Protein 6O6E (pdb70)

CATH classification: 3.30.300.30

Solvent-accessible surface area: 23566 Å² total; per-residue (Å²): 164,12,2,13,66,44,0,67,114,1,31,84,79,74,49,207,65,37,0,0,14,19,119,175,68,46,17,28,0,86,37,0,16,111,43,0,146,57,0,12,34,1,0,22,36,38,58,13,27,96,35,64,46,0,0,3,1,7,80,19,25,4,25,2,0,0,0,5,1,0,0,0,36,8,9,0,1,3,0,3,5,11,15,66,5,27,32,25,15,0,46,75,2,10,44,32,0,117,7,65,1,0,0,0,22,30,83,26,60,149,81,8,70,77,17,88,7,46,176,37,126,30,1,0,8,77,55,93,93,18,101,23,30,10,113,90,26,124,47,69,112,40,129,88,69,113,63,81,16,111,52,109,54,38,2,3,0,2,13,14,6,1,62,107,8,65,0,60,1,0,6,6,3,1,20,8,1,14,22,0,1,60,42,0,16,150,101,3,72,10,100,55,40,20,62,0,1,0,40,4,37,13,15,63,19,16,2,5,0,1,1,4,0,0,2,28,23,0,0,1,0,0,2,5,15,38,61,16,40,56,0,16,50,36,0,1,42,16,1,99,132,38,108,0,13,1,0,1,0,27,0,2,9,0,14,26,0,21,95,41,0,66,0,58,90,53,65,3,126,51,9,76,0,0,0,1,6,44,28,70,6,54,6,60,84,0,56,70,0,33,74,35,7,84,106,15,60,0,0,17,2,26,32,18,20,1,0,9,6,0,0,15,43,64,2,42,108,18,89,115,84,54,132,101,52,12,2,9,0,67,49,4,1,63,9,84,20,66,6,35,42,138,122,41,58,72,22,62,82,48,71,89,3,12,0,1,0,88,29,66,0,20,5,66,5,51,36,81,91,122,61,53,142,48,50,25,123,6,11,9,27,0,69,48,66,119,94,18,19,16,21,70,73,18,62,144,69,57,28,14,58,10,41,17,29,50,0,25,42,15,4,0,18,39,7,0,85,55,16,114,40,5,47,44,12,0,0,16,44,38,44,159,33,58,122,5,61,3,20,0,0,0,15,22,115,130,113,48,44,20,19,52,0,8,82,6,0,16,86,80,7,0,74,62,0,6,0,21,51,36,29,65,33,153,68,6,26,117,62,125,110,39,106,34,27,75,148,19,3,29,122,75,0,38,37,109,67,64,60,68,99,96,122,55,128,81,23,14,80,39,1,48,58,29,0,48,72,101,32,50,100,157,1,92,43,122,16,29,0,21,100,44,8,4,1,34,27,47,24,5,74,33,0,28,65,63,2,46,94,61,91,104,20,83,33,79,22,6,30,38,96,13,1,58,15,1,22,20,0,0,136,30,24,68,137,74,178,153

B-factor: mean 64.86, std 19.15, range [35.18, 148.68]

InterPro domains:
  IPR000873 AMP-dependent synthetase/ligase domain [PF00501] (11-368)
  IPR010071 Amino acid adenylation domain [TIGR01733] (29-428)
  IPR020459 AMP-binding [PR00154] (153-164)
  IPR020459 AMP-binding [PR00154] (165-173)
  IPR020845 AMP-binding, conserved site [PS00455] (158-169)
  IPR025110 AMP-binding enzyme, C-terminal domain [PF13193] (412-486)
  IPR042099 ANL, N-terminal domain [G3DSA:3.40.50.12780] (3-396)
  IPR045851 AMP-binding enzyme domain superfamily [G3DSA:3.30.300.30] (398-498)

Secondary structure (DSSP, 8-state):
--HHHHHHHHHHH-TTSEEEE-SS-EEEHHHHHHHHHHHHHHHHHHT--TT-EEEE-SS--HHHHHHHHHHHHTTPEEEE--TTS-HHHHHHHHHHHT-SEEEE-TTTHHHHHHSTTTTSEEEESS-TTSTTBGGGS--TT--PPP----TTSEEEEEEE--TTSSPEEEEEEHHHHHHHHHHHHHHHT--TT-EEEE-S-TTSTHHHIIIIIHHHTT-EEEE--GGGTT-HHHHHHHHHHTT-SEEEE-HHHHHHHHHHS-TTTS--TT--EEEE-SS---HHHHHHHHHHTTTSEEEEEE--GGGSS-EEEEE----TT--SPPP-BEE-TT-EEEEE-TTSPBP-TT--EEEEEESTTS-SEETTS----SSEEEEEEEEE-TTS-EEEEEESSSEEEETTEEEEHHHHHHHHHTSTT-SEEEEEEESSGGG-EEEEEEE-S----HHHHHHHHHTTS-GGGS-SEEEE-SS--B-TTSSB-HHHHHHHHHHHHHHHHH-/-TTHHHHHHHHIIIII-----SS--TTTTTSS-TTTHHHHHHHHHHT----GGGTTHHHHSSHHHHHHHHHH---

Organism: Pseudomonas fluorescens (strain ATCC BAA-477 / NRRL B-23932 / Pf-5) (NCBI:txid220664)

Nearest PDB structures (foldseek):
  6o6e-assembly1_E  TM=1.014E+00  e=1.758E-13  Pseudomonas protegens Pf-5
  2l0q-assembly1_A  TM=7.273E-01  e=7.821E-02  Vibrio harveyi 1DA3
  4ihh-assembly2_K  TM=7.609E-01  e=2.029E-01  Escherichia coli str. 'clone D i14'
  6sm4-assembly1_B  TM=7.531E-01  e=2.455E-01  Photorhabdus luminescens
  7bvf-assembly1_P  TM=7.726E-01  e=4.940E-01  Mycolicibacterium smegmatis MC2 155

Foldseek 3Di:
DFLLVLLVVLCVVWQQFWAEAEPPDTHGSVRLVVLLVLLLLLCQLVVQAAPAEEEEQEWDDSSVLSNLSNCQVRNHAYEYDDNLAAVQLVLLVCVQSVHQEYEYALVCLVRCCPDPCVVRHYAHDPDPVDCRHSVVRDRPVGDRDDDDFDQARFSYWQWAADLQQRTWTLGAGSLLLVLQLVQCCVPLVDAAQAEAEQLDGPSACLNSNQNSNQSNHNYYHYDDTPVCNQPLQVVVVSCQVRLHQEYEEALLSVVCVVPHHCCLVDPSPSHAEHEHEQDFHFVVVVQSVCVSCVRHWYKYFYADPQQHGQAMDTDHHDPPVDGAGDFSFAGTSAKHKFFADPVGDTDDAFDKGFIKIGDRNRGLGTPPDDGDDGIDGRQWIWHAHPVGTIHTDGGDAQFDAASSGTYRQSSLQSQLCVPPFFPGWTWDWDDDYPGIFIEIETETPVRDDLVVQLVSCSNSGRNVSRGPYYHYDNDADDDPVRDGPVVVVVVVVVVVVVVVVVD/DVVLLVVLLCCLPPVQHPDADQQNFCVVVVSDDPPCLVVSQCCCVVPVHQDPVQSDCQQRGGSVSVVVRSVVPDD

Structure (mmCIF, N/CA/C/O backbone):
data_6O6E
#
_entry.id   6O6E
#
_cell.length_a   170.550
_cell.length_b   170.550
_cell.length_c   64.900
_cell.angle_alpha   90.000
_cell.angle_beta   90.000
_cell.angle_gamma   120.000
#
_symmetry.space_group_name_H-M   'P 32 2 1'
#
loop_
_entity.id
_entity.type
_entity.pdbx_description
1 polymer 'L-proline--[L-prolyl-carrier protein] ligase'
2 polymer 'Peptidyl carrier protein PltL'
3 non-polymer 'FORMIC ACID'
4 non-polymer 2-AMINO-2-HYDROXYMETHYL-PROPANE-1,3-DIOL
5 non-polymer 'MALONIC ACID'
6 non-polymer "5'-deoxy-5'-({(2S)-2-({2-[(N-{(2R)-4-[(dioxo-lambda~5~-phosphanyl)oxy]-2-hydroxy-3,3-dimethylbutanoyl}-beta-alanyl)amino]ethyl}sulfanyl)-2-[(2S)-pyrrolidin-2-yl]ethanesulfonyl}amino)adenosine"
7 water water
#
loop_
_atom_site.group_PDB
_atom_site.id
_atom_site.type_symbol
_atom_site.label_atom_id
_atom_site.label_alt_id
_atom_site.label_comp_id
_atom_site.label_asym_id
_atom_site.label_entity_id
_atom_site.label_seq_id
_atom_site.pdbx_PDB_ins_code
_atom_site.Cartn_x
_atom_site.Cartn_y
_atom_site.Cartn_z
_atom_site.occupancy
_atom_site.B_iso_or_equiv
_atom_site.auth_seq_id
_atom_site.auth_comp_id
_atom_site.auth_asym_id
_atom_site.auth_atom_id
_atom_site.pdbx_PDB_model_num
ATOM 1 N N . LYS A 1 2 ? -107.770 19.295 0.147 1.00 75.20 2 LYS B N 1
ATOM 2 C CA . LYS A 1 2 ? -107.266 20.704 0.154 1.00 78.34 2 LYS B CA 1
ATOM 3 C C . LYS A 1 2 ? -105.883 20.769 0.846 1.00 82.47 2 LYS B C 1
ATOM 4 O O . LYS A 1 2 ? -104.884 20.658 0.102 1.00 87.40 2 LYS B O 1
ATOM 10 N N . LEU A 1 3 ? -105.825 20.880 2.193 1.00 70.42 3 LEU B N 1
ATOM 11 C CA . LEU A 1 3 ? -104.614 21.116 3.051 1.00 62.06 3 LEU B CA 1
ATOM 12 C C . LEU A 1 3 ? -103.485 20.073 2.851 1.00 60.76 3 LEU B C 1
ATOM 13 O O . LEU A 1 3 ? -103.736 18.955 2.347 1.00 58.34 3 LEU B O 1
ATOM 18 N N . LEU A 1 4 ? -102.258 20.402 3.267 1.00 57.12 4 LEU B N 1
ATOM 19 C CA . LEU A 1 4 ? -101.064 19.538 3.026 1.00 58.09 4 LEU B CA 1
ATOM 20 C C . LEU A 1 4 ? -101.319 18.110 3.536 1.00 52.56 4 LEU B C 1
ATOM 21 O O . LEU A 1 4 ? -101.183 17.175 2.746 1.00 52.34 4 LEU B O 1
ATOM 26 N N . HIS A 1 5 ? -101.675 17.938 4.810 1.00 48.18 5 HIS B N 1
ATOM 27 C CA . HIS A 1 5 ? -101.863 16.594 5.403 1.00 46.45 5 HIS B CA 1
ATOM 28 C C . HIS A 1 5 ? -102.983 15.822 4.691 1.00 51.53 5 HIS B C 1
ATOM 29 O O . HIS A 1 5 ? -102.882 14.570 4.592 1.00 54.61 5 HIS B O 1
ATOM 36 N N . GLU A 1 6 ? -103.992 16.524 4.178 1.00 52.74 6 GLU B N 1
ATOM 37 C CA . GLU A 1 6 ? -105.120 15.900 3.443 1.00 50.59 6 GLU B CA 1
ATOM 38 C C . GLU A 1 6 ? -104.647 15.315 2.107 1.00 49.13 6 GLU B C 1
ATOM 39 O O . GLU A 1 6 ? -105.346 14.425 1.605 1.00 49.23 6 GLU B O 1
ATOM 45 N N . ARG A 1 7 ? -103.511 15.729 1.541 1.00 47.31 7 ARG B N 1
ATOM 46 C CA . ARG A 1 7 ? -103.120 15.197 0.198 1.00 55.20 7 ARG B CA 1
ATOM 47 C C . ARG A 1 7 ? -102.609 13.755 0.354 1.00 59.21 7 ARG B C 1
ATOM 48 O O . ARG A 1 7 ? -102.889 12.927 -0.526 1.00 55.31 7 ARG B O 1
ATOM 56 N N . MET A 1 8 ? -101.891 13.478 1.447 1.00 58.97 8 MET B N 1
ATOM 57 C CA . MET A 1 8 ? -101.492 12.114 1.857 1.00 63.59 8 MET B CA 1
ATOM 58 C C . MET A 1 8 ? -102.760 11.260 2.029 1.00 59.04 8 MET B C 1
ATOM 59 O O . MET A 1 8 ? -102.807 10.147 1.451 1.00 53.83 8 MET B O 1
ATOM 64 N N . MET A 1 9 ? -103.740 11.764 2.790 1.00 55.73 9 MET B N 1
ATOM 65 C CA . MET A 1 9 ? -104.994 11.035 3.108 1.00 53.09 9 MET B CA 1
ATOM 66 C C . MET A 1 9 ? -105.715 10.712 1.799 1.00 50.74 9 MET B C 1
ATOM 67 O O . MET A 1 9 ? -106.107 9.587 1.617 1.00 55.13 9 MET B O 1
ATOM 72 N N . HIS A 1 10 ? -105.800 11.639 0.863 1.00 49.27 10 HIS B N 1
ATOM 73 C CA . HIS A 1 10 ? -106.382 11.324 -0.459 1.00 50.74 10 HIS B CA 1
ATOM 74 C C . HIS A 1 10 ? -105.583 10.188 -1.103 1.00 51.53 10 HIS B C 1
ATOM 75 O O . HIS A 1 10 ? -106.203 9.282 -1.636 1.00 57.40 10 HIS B O 1
ATOM 82 N N . SER A 1 11 ? -104.256 10.219 -1.045 1.00 56.84 11 SER B N 1
ATOM 83 C CA . SER A 1 11 ? -103.388 9.207 -1.710 1.00 60.82 11 SER B CA 1
ATOM 84 C C . SER A 1 11 ? -103.563 7.821 -1.058 1.00 57.08 11 SER B C 1
ATOM 85 O O . SER A 1 11 ? -103.547 6.778 -1.786 1.00 49.25 11 SER B O 1
ATOM 88 N N . LEU A 1 12 ? -103.689 7.821 0.268 1.00 48.58 12 LEU B N 1
ATOM 89 C CA . LEU A 1 12 ? -103.892 6.626 1.119 1.00 47.20 12 LEU B CA 1
ATOM 90 C C . LEU A 1 12 ? -105.130 5.865 0.628 1.00 49.75 12 LEU B C 1
ATOM 91 O O . LEU A 1 12 ? -105.016 4.678 0.294 1.00 51.65 12 LEU B O 1
ATOM 96 N N . ALA A 1 13 ? -106.263 6.558 0.545 1.00 51.54 13 ALA B N 1
ATOM 97 C CA . ALA A 1 13 ? -107.565 6.019 0.094 1.00 50.14 13 ALA B CA 1
ATOM 98 C C . ALA A 1 13 ? -107.422 5.364 -1.284 1.00 51.34 13 ALA B C 1
ATOM 99 O O . ALA A 1 13 ? -108.031 4.332 -1.479 1.00 78.02 13 ALA B O 1
ATOM 101 N N . ARG A 1 14 ? -106.657 5.927 -2.209 1.00 52.79 14 ARG B N 1
ATOM 102 C CA . ARG A 1 14 ? -106.562 5.390 -3.591 1.00 54.52 14 ARG B CA 1
ATOM 103 C C . ARG A 1 14 ? -105.423 4.352 -3.683 1.00 58.14 14 ARG B C 1
ATOM 104 O O . ARG A 1 14 ? -105.350 3.670 -4.719 1.00 62.89 14 ARG B O 1
ATOM 108 N N . TYR A 1 15 ? -104.473 4.290 -2.742 1.00 56.39 15 TYR B N 1
ATOM 109 C CA . TYR A 1 15 ? -103.216 3.517 -2.972 1.00 53.05 15 TYR B CA 1
ATOM 110 C C . TYR A 1 15 ? -102.595 3.053 -1.664 1.00 52.58 15 TYR B C 1
ATOM 111 O O . TYR A 1 15 ? -101.414 3.253 -1.418 1.00 50.44 15 TYR B O 1
ATOM 120 N N . PRO A 1 16 ? -103.351 2.356 -0.799 1.00 49.72 16 PRO B N 1
ATOM 121 C CA . PRO A 1 16 ? -102.914 2.166 0.583 1.00 51.96 16 PRO B CA 1
ATOM 122 C C . PRO A 1 16 ? -101.743 1.171 0.616 1.00 54.95 16 PRO B C 1
ATOM 123 O O . PRO A 1 16 ? -100.963 1.149 1.593 1.00 50.35 16 PRO B O 1
ATOM 127 N N . ARG A 1 17 ? -101.613 0.402 -0.466 1.00 53.92 17 ARG B N 1
ATOM 128 C CA . ARG A 1 17 ? -100.618 -0.684 -0.581 1.00 59.90 17 ARG B CA 1
ATOM 129 C C . ARG A 1 17 ? -99.365 -0.217 -1.343 1.00 53.46 17 ARG B C 1
ATOM 130 O O . ARG A 1 17 ? -98.330 -0.888 -1.195 1.00 60.18 17 ARG B O 1
ATOM 138 N N . GLN A 1 18 ? -99.397 0.880 -2.103 1.00 51.68 18 GLN B N 1
ATOM 139 C CA . GLN A 1 18 ? -98.158 1.420 -2.743 1.00 52.55 18 GLN B CA 1
ATOM 140 C C . GLN A 1 18 ? -97.134 1.814 -1.659 1.00 43.76 18 GLN B C 1
ATOM 141 O O . GLN A 1 18 ? -97.533 2.179 -0.520 1.00 41.00 18 GLN B O 1
ATOM 147 N N . THR A 1 19 ? -95.847 1.710 -1.964 1.00 42.35 19 THR B N 1
ATOM 148 C CA . THR A 1 19 ? -94.773 2.255 -1.087 1.00 52.23 19 THR B CA 1
ATOM 149 C C . THR A 1 19 ? -94.813 3.791 -1.158 1.00 49.65 19 THR B C 1
ATOM 150 O O . THR A 1 19 ? -94.769 4.387 -2.295 1.00 40.80 19 THR B O 1
ATOM 154 N N . ALA A 1 20 ? -94.934 4.420 0.010 1.00 42.46 20 ALA B N 1
ATOM 155 C CA . ALA A 1 20 ? -95.037 5.892 0.145 1.00 49.50 20 ALA B CA 1
ATOM 156 C C . ALA A 1 20 ? -93.617 6.497 0.287 1.00 54.04 20 ALA B C 1
ATOM 157 O O . ALA A 1 20 ? -93.212 7.372 -0.533 1.00 47.62 20 ALA B O 1
ATOM 159 N N . VAL A 1 21 ? -92.871 6.016 1.279 1.00 46.54 21 VAL B N 1
ATOM 160 C CA . VAL A 1 21 ? -91.601 6.626 1.726 1.00 47.55 21 VAL B CA 1
ATOM 161 C C . VAL A 1 21 ? -90.564 5.521 1.983 1.00 51.03 21 VAL B C 1
ATOM 162 O O . VAL A 1 21 ? -90.869 4.554 2.688 1.00 52.51 21 VAL B O 1
ATOM 166 N N . VAL A 1 22 ? -89.366 5.703 1.429 1.00 49.55 22 VAL B N 1
ATOM 167 C CA . VAL A 1 22 ? -88.193 4.794 1.498 1.00 48.64 22 VAL B CA 1
ATOM 168 C C . VAL A 1 22 ? -87.008 5.568 2.072 1.00 47.15 22 VAL B C 1
ATOM 169 O O . VAL A 1 22 ? -86.757 6.709 1.657 1.00 48.17 22 VAL B O 1
ATOM 173 N N . ASP A 1 23 ? -86.266 4.943 2.968 1.00 49.08 23 ASP B N 1
ATOM 174 C CA . ASP A 1 23 ? -84.944 5.458 3.378 1.00 44.38 23 ASP B CA 1
ATOM 175 C C . ASP A 1 23 ? -83.917 4.334 3.231 1.00 45.26 23 ASP B C 1
ATOM 176 O O . ASP A 1 23 ? -84.255 3.273 2.681 1.00 56.67 23 ASP B O 1
ATOM 181 N N . GLU A 1 24 ? -82.674 4.608 3.605 1.00 55.56 24 GLU B N 1
ATOM 182 C CA . GLU A 1 24 ? -81.537 3.666 3.479 1.00 58.15 24 GLU B CA 1
ATOM 183 C C . GLU A 1 24 ? -81.885 2.358 4.213 1.00 54.36 24 GLU B C 1
ATOM 184 O O . GLU A 1 24 ? -81.490 1.297 3.709 1.00 48.06 24 GLU B O 1
ATOM 190 N N . GLN A 1 25 ? -82.596 2.412 5.348 1.00 46.34 25 GLN B N 1
ATOM 191 C CA . GLN A 1 25 ? -82.873 1.193 6.149 1.00 51.98 25 GLN B CA 1
ATOM 192 C C . GLN A 1 25 ? -84.288 0.633 5.950 1.00 57.04 25 GLN B C 1
ATOM 193 O O . GLN A 1 25 ? -84.463 -0.551 6.189 1.00 56.51 25 GLN B O 1
ATOM 199 N N . ASP A 1 26 ? -85.284 1.448 5.610 1.00 59.65 26 ASP B N 1
ATOM 200 C CA . ASP A 1 26 ? -86.697 1.099 5.906 1.00 54.75 26 ASP B CA 1
ATOM 201 C C . ASP A 1 26 ? -87.586 1.722 4.834 1.00 49.82 26 ASP B C 1
ATOM 202 O O . ASP A 1 26 ? -87.128 2.579 4.105 1.00 57.02 26 ASP B O 1
ATOM 207 N N . ALA A 1 27 ? -88.786 1.197 4.675 1.00 47.53 27 ALA B N 1
ATOM 208 C CA . ALA A 1 27 ? -89.792 1.707 3.726 1.00 47.59 27 ALA B CA 1
ATOM 209 C C . ALA A 1 27 ? -91.184 1.496 4.331 1.00 46.32 27 ALA B C 1
ATOM 210 O O . ALA A 1 27 ? -91.317 0.672 5.220 1.00 47.96 27 ALA B O 1
ATOM 212 N N . LEU A 1 28 ? -92.150 2.319 3.936 1.00 44.76 28 LEU B N 1
ATOM 213 C CA . LEU A 1 28 ? -93.533 2.257 4.440 1.00 42.94 28 LEU B CA 1
ATOM 214 C C . LEU A 1 28 ? -94.466 2.407 3.247 1.00 43.88 28 LEU B C 1
ATOM 215 O O . LEU A 1 28 ? -94.186 3.205 2.347 1.00 43.74 28 LEU B O 1
ATOM 220 N N . SER A 1 29 ? -95.483 1.563 3.226 1.00 44.41 29 SER B N 1
ATOM 221 C CA . SER A 1 29 ? -96.717 1.732 2.424 1.00 44.01 29 SER B CA 1
ATOM 222 C C . SER A 1 29 ? -97.468 2.960 2.947 1.00 45.90 29 SER B C 1
ATOM 223 O O . SER A 1 29 ? -97.303 3.339 4.183 1.00 38.44 29 SER B O 1
ATOM 226 N N . TYR A 1 30 ? -98.358 3.493 2.116 1.00 38.37 30 TYR B N 1
ATOM 227 C CA . TYR A 1 30 ? -99.325 4.518 2.565 1.00 41.05 30 TYR B CA 1
ATOM 228 C C . TYR A 1 30 ? -100.008 4.044 3.858 1.00 42.49 30 TYR B C 1
ATOM 229 O O . TYR A 1 30 ? -100.091 4.879 4.802 1.00 38.76 30 TYR B O 1
ATOM 238 N N . GLU A 1 31 ? -100.420 2.765 3.963 1.00 46.64 31 GLU B N 1
ATOM 239 C CA . GLU A 1 31 ? -101.148 2.270 5.179 1.00 46.85 31 GLU B CA 1
ATOM 240 C C . GLU A 1 31 ? -100.234 2.351 6.408 1.00 43.94 31 GLU B C 1
ATOM 241 O O . GLU A 1 31 ? -100.721 2.630 7.531 1.00 48.10 31 GLU B O 1
ATOM 247 N N . ALA A 1 32 ? -98.982 1.933 6.237 1.00 43.37 32 ALA B N 1
ATOM 248 C CA . ALA A 1 32 ? -98.018 1.781 7.344 1.00 45.47 32 ALA B CA 1
ATOM 249 C C . ALA A 1 32 ? -97.565 3.177 7.768 1.00 47.92 32 ALA B C 1
ATOM 250 O O . ALA A 1 32 ? -97.537 3.470 9.007 1.00 47.37 32 ALA B O 1
ATOM 252 N N . LEU A 1 33 ? -97.320 4.046 6.783 1.00 48.00 33 LEU B N 1
ATOM 253 C CA . LEU A 1 33 ? -97.140 5.509 7.008 1.00 49.49 33 LEU B CA 1
ATOM 254 C C . LEU A 1 33 ? -98.331 6.060 7.814 1.00 46.73 33 LEU B C 1
ATOM 255 O O . LEU A 1 33 ? -98.087 6.712 8.877 1.00 42.51 33 LEU B O 1
ATOM 260 N N . GLU A 1 34 ? -99.570 5.773 7.382 1.00 42.17 34 GLU B N 1
ATOM 261 C CA . GLU A 1 34 ? -100.790 6.277 8.081 1.00 48.59 34 GLU B CA 1
ATOM 262 C C . GLU A 1 34 ? -100.793 5.873 9.565 1.00 46.31 34 GLU B C 1
ATOM 263 O O . GLU A 1 34 ? -101.176 6.713 10.404 1.00 50.21 34 GLU B O 1
ATOM 269 N N . LEU A 1 35 ? -100.411 4.634 9.887 1.00 45.38 35 LEU B N 1
ATOM 270 C CA . LEU A 1 35 ? -100.452 4.137 11.288 1.00 47.51 35 LEU B CA 1
ATOM 271 C C . LEU A 1 35 ? -99.299 4.786 12.067 1.00 42.93 35 LEU B C 1
ATOM 272 O O . LEU A 1 35 ? -99.476 5.166 13.251 1.00 43.69 35 LEU B O 1
ATOM 277 N N . ARG A 1 36 ? -98.149 4.949 11.423 1.00 42.61 36 ARG B N 1
ATOM 278 C CA . ARG A 1 36 ? -96.981 5.605 12.067 1.00 47.61 36 ARG B CA 1
ATOM 279 C C . ARG A 1 36 ? -97.364 7.059 12.390 1.00 49.61 36 ARG B C 1
ATOM 280 O O . ARG A 1 36 ? -97.179 7.512 13.566 1.00 46.12 36 ARG B O 1
ATOM 288 N N . ILE A 1 37 ? -97.939 7.756 11.409 1.00 40.63 37 ILE B N 1
ATOM 289 C CA . ILE A 1 37 ? -98.438 9.142 11.602 1.00 41.81 37 ILE B CA 1
ATOM 290 C C . ILE A 1 37 ? -99.367 9.168 12.812 1.00 42.40 37 ILE B C 1
ATOM 291 O O . ILE A 1 37 ? -99.162 10.034 13.714 1.00 42.83 37 ILE B O 1
ATOM 296 N N . ARG A 1 38 ? -100.361 8.282 12.830 1.00 42.12 38 ARG B N 1
ATOM 297 C CA . ARG A 1 38 ? -101.411 8.314 13.888 1.00 48.85 38 ARG B CA 1
ATOM 298 C C . ARG A 1 38 ? -100.736 8.117 15.247 1.00 48.08 38 ARG B C 1
ATOM 299 O O . ARG A 1 38 ? -101.157 8.763 16.229 1.00 53.09 38 ARG B O 1
ATOM 307 N N . GLU A 1 39 ? -99.676 7.310 15.283 1.00 52.06 39 GLU B N 1
ATOM 308 C CA . GLU A 1 39 ? -98.954 6.989 16.545 1.00 55.35 39 GLU B CA 1
ATOM 309 C C . GLU A 1 39 ? -98.158 8.224 17.006 1.00 52.36 39 GLU B C 1
ATOM 310 O O . GLU A 1 39 ? -98.108 8.516 18.253 1.00 42.17 39 GLU B O 1
ATOM 316 N N . PHE A 1 40 ? -97.570 8.960 16.059 1.00 46.78 40 PHE B N 1
ATOM 317 C CA . PHE A 1 40 ? -96.869 10.226 16.390 1.00 48.17 40 PHE B CA 1
ATOM 318 C C . PHE A 1 40 ? -97.867 11.284 16.860 1.00 46.13 40 PHE B C 1
ATOM 319 O O . PHE A 1 40 ? -97.502 12.035 17.774 1.00 43.66 40 PHE B O 1
ATOM 327 N N . VAL A 1 41 ? -99.082 11.294 16.305 1.00 47.08 41 VAL B N 1
ATOM 328 C CA . VAL A 1 41 ? -100.175 12.223 16.729 1.00 44.71 41 VAL B CA 1
ATOM 329 C C . VAL A 1 41 ? -100.522 11.961 18.203 1.00 49.50 41 VAL B C 1
ATOM 330 O O . VAL A 1 41 ? -100.601 12.927 19.007 1.00 47.83 41 VAL B O 1
ATOM 334 N N . ALA A 1 42 ? -100.729 10.700 18.563 1.00 51.74 42 ALA B N 1
ATOM 335 C CA . ALA A 1 42 ? -101.003 10.308 19.964 1.00 49.57 42 ALA B CA 1
ATOM 336 C C . ALA A 1 42 ? -99.857 10.811 20.837 1.00 53.51 42 ALA B C 1
ATOM 337 O O . ALA A 1 42 ? -100.127 11.201 21.979 1.00 51.01 42 ALA B O 1
ATOM 339 N N . MET A 1 43 ? -98.621 10.786 20.311 1.00 57.09 43 MET B N 1
ATOM 340 C CA . MET A 1 43 ? -97.398 11.062 21.112 1.00 55.23 43 MET B CA 1
ATOM 341 C C . MET A 1 43 ? -97.301 12.570 21.363 1.00 54.75 43 MET B C 1
ATOM 342 O O . MET A 1 43 ? -97.064 12.958 22.522 1.00 48.67 43 MET B O 1
ATOM 347 N N . LEU A 1 44 ? -97.470 13.378 20.309 1.00 55.86 44 LEU B N 1
ATOM 348 C CA . LEU A 1 44 ? -97.510 14.869 20.392 1.00 55.67 44 LEU B CA 1
ATOM 349 C C . LEU A 1 44 ? -98.631 15.278 21.365 1.00 51.18 44 LEU B C 1
ATOM 350 O O . LEU A 1 44 ? -98.334 16.019 22.312 1.00 48.18 44 LEU B O 1
ATOM 355 N N . CYS A 1 45 ? -99.821 14.695 21.257 1.00 49.58 45 CYS B N 1
ATOM 356 C CA . CYS A 1 45 ? -100.945 14.989 22.190 1.00 51.50 45 CYS B CA 1
ATOM 357 C C . CYS A 1 45 ? -100.570 14.590 23.620 1.00 50.93 45 CYS B C 1
ATOM 358 O O . CYS A 1 45 ? -100.820 15.368 24.517 1.00 59.33 45 CYS B O 1
ATOM 361 N N . ALA A 1 46 ? -99.994 13.415 23.830 1.00 55.93 46 ALA B N 1
ATOM 362 C CA . ALA A 1 46 ? -99.613 12.942 25.179 1.00 53.66 46 ALA B CA 1
ATOM 363 C C . ALA A 1 46 ? -98.559 13.904 25.734 1.00 52.27 46 ALA B C 1
ATOM 364 O O . ALA A 1 46 ? -98.551 14.146 26.941 1.00 52.55 46 ALA B O 1
ATOM 366 N N . LEU A 1 47 ? -97.694 14.442 24.880 1.00 55.86 47 LEU B N 1
ATOM 367 C CA . LEU A 1 47 ? -96.601 15.342 25.328 1.00 58.92 47 LEU B CA 1
ATOM 368 C C . LEU A 1 47 ? -97.142 16.750 25.611 1.00 61.47 47 LEU B C 1
ATOM 369 O O . LEU A 1 47 ? -96.404 17.517 26.217 1.00 58.79 47 LEU B O 1
ATOM 374 N N . GLY A 1 48 ? -98.362 17.073 25.168 1.00 60.86 48 GLY B N 1
ATOM 375 C CA . GLY A 1 48 ? -99.012 18.378 25.400 1.00 61.68 48 GLY B CA 1
ATOM 376 C C . GLY A 1 48 ? -98.620 19.416 24.360 1.00 65.26 48 GLY B C 1
ATOM 377 O O . GLY A 1 48 ? -98.762 20.620 24.641 1.00 68.18 48 GLY B O 1
ATOM 378 N N . VAL A 1 49 ? -98.097 18.978 23.214 1.00 66.86 49 VAL B N 1
ATOM 379 C CA . VAL A 1 49 ? -97.711 19.877 22.094 1.00 58.25 49 VAL B CA 1
ATOM 380 C C . VAL A 1 49 ? -98.989 20.212 21.339 1.00 61.44 49 VAL B C 1
ATOM 381 O O . VAL A 1 49 ? -99.634 19.280 20.813 1.00 59.95 49 VAL B O 1
ATOM 385 N N . GLY A 1 50 ? -99.317 21.506 21.309 1.00 65.78 50 GLY B N 1
ATOM 386 C CA . GLY A 1 50 ? -100.583 22.019 20.773 1.00 64.12 50 GLY B CA 1
ATOM 387 C C . GLY A 1 50 ? -100.382 22.785 19.487 1.00 62.81 50 GLY B C 1
ATOM 388 O O . GLY A 1 50 ? -99.224 23.151 19.166 1.00 64.93 50 GLY B O 1
ATOM 389 N N . GLN A 1 51 ? -101.496 23.044 18.804 1.00 57.86 51 GLN B N 1
ATOM 390 C CA . GLN A 1 51 ? -101.581 23.868 17.579 1.00 57.97 51 GLN B CA 1
ATOM 391 C C . GLN A 1 51 ? -100.744 25.141 17.761 1.00 59.37 51 GLN B C 1
ATOM 392 O O . GLN A 1 51 ? -100.861 25.811 18.821 1.00 51.45 51 GLN B O 1
ATOM 398 N N . GLY A 1 52 ? -99.890 25.417 16.777 1.00 55.04 52 GLY B N 1
ATOM 399 C CA . GLY A 1 52 ? -99.069 26.633 16.706 1.00 53.38 52 GLY B CA 1
ATOM 400 C C . GLY A 1 52 ? -97.758 26.522 17.457 1.00 53.47 52 GLY B C 1
ATOM 401 O O . GLY A 1 52 ? -96.858 27.301 17.095 1.00 47.93 52 GLY B O 1
ATOM 402 N N . GLN A 1 53 ? -97.618 25.594 18.422 1.00 47.86 53 GLN B N 1
ATOM 403 C CA . GLN A 1 53 ? -96.318 25.362 19.109 1.00 45.85 53 GLN B CA 1
ATOM 404 C C . GLN A 1 53 ? -95.298 24.776 18.105 1.00 49.19 53 GLN B C 1
ATOM 405 O O . GLN A 1 53 ? -95.726 24.191 17.031 1.00 43.36 53 GLN B O 1
ATOM 411 N N . ARG A 1 54 ? -93.998 25.008 18.376 1.00 46.56 54 ARG B N 1
ATOM 412 C CA . ARG A 1 54 ? -92.891 24.611 17.463 1.00 50.00 54 ARG B CA 1
ATOM 413 C C . ARG A 1 54 ? -92.194 23.353 18.025 1.00 53.24 54 ARG B C 1
ATOM 414 O O . ARG A 1 54 ? -92.054 23.188 19.288 1.00 46.69 54 ARG B O 1
ATOM 422 N N . ILE A 1 55 ? -91.806 22.467 17.109 1.00 50.28 55 ILE B N 1
ATOM 423 C CA . ILE A 1 55 ? -90.986 21.259 17.383 1.00 49.22 55 ILE B CA 1
ATOM 424 C C . ILE A 1 55 ? -89.810 21.269 16.413 1.00 47.56 5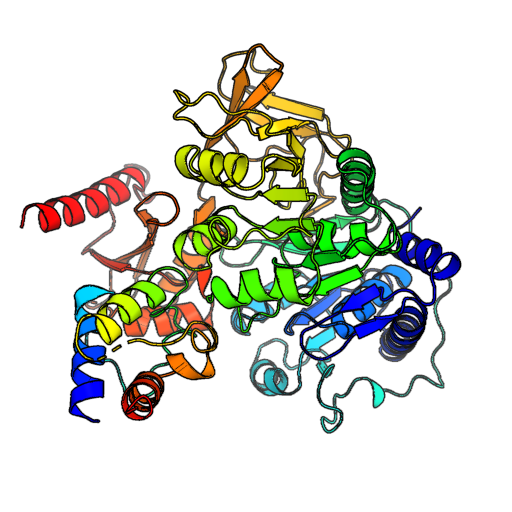5 ILE B C 1
ATOM 425 O O . ILE A 1 55 ? -90.004 21.691 15.244 1.00 42.25 55 ILE B O 1
ATOM 430 N N . LEU A 1 56 ? -88.639 20.844 16.892 1.00 47.29 56 LEU B N 1
ATOM 431 C CA . LEU A 1 56 ? -87.394 20.784 16.088 1.00 48.23 56 LEU B CA 1
ATOM 432 C C . LEU A 1 56 ? -87.117 19.334 15.691 1.00 49.37 56 LEU B C 1
ATOM 433 O O . LEU A 1 56 ? -87.079 18.454 16.584 1.00 47.03 56 LEU B O 1
ATOM 438 N N . LEU A 1 57 ? -86.890 19.123 14.400 1.00 45.80 57 LEU B N 1
ATOM 439 C CA . LEU A 1 57 ? -86.445 17.839 13.819 1.00 47.11 57 LEU B CA 1
ATOM 440 C C . LEU A 1 57 ? -84.933 17.891 13.606 1.00 46.70 57 LEU B C 1
ATOM 441 O O . LEU A 1 57 ? -84.514 18.503 12.634 1.00 48.33 57 LEU B O 1
ATOM 446 N N . TRP A 1 58 ? -84.154 17.204 14.444 1.00 48.18 58 TRP B N 1
ATOM 447 C CA . TRP A 1 58 ? -82.671 17.162 14.337 1.00 48.74 58 TRP B CA 1
ATOM 448 C C . TRP A 1 58 ? -82.187 15.700 14.300 1.00 49.71 58 TRP B C 1
ATOM 449 O O . TRP A 1 58 ? -81.854 15.098 15.379 1.00 42.20 58 TRP B O 1
ATOM 460 N N . ALA A 1 59 ? -82.196 15.129 13.094 1.00 40.67 59 ALA B N 1
ATOM 461 C CA . ALA A 1 59 ? -81.821 13.729 12.815 1.00 45.36 59 ALA B CA 1
ATOM 462 C C . ALA A 1 59 ? -81.689 13.557 11.303 1.00 46.74 59 ALA B C 1
ATOM 463 O O . ALA A 1 59 ? -82.284 14.364 10.559 1.00 42.08 59 ALA B O 1
ATOM 465 N N . HIS A 1 60 ? -80.872 12.604 10.868 1.00 48.74 60 HIS B N 1
ATOM 466 C CA . HIS A 1 60 ? -80.761 12.222 9.437 1.00 48.27 60 HIS B CA 1
ATOM 467 C C . HIS A 1 60 ? -82.156 11.905 8.914 1.00 46.53 60 HIS B C 1
ATOM 468 O O . HIS A 1 60 ? -82.988 11.399 9.708 1.00 45.50 60 HIS B O 1
ATOM 475 N N . LYS A 1 61 ? -82.418 12.283 7.661 1.00 45.38 61 LYS B N 1
ATOM 476 C CA . LYS A 1 61 ? -83.675 11.990 6.937 1.00 45.31 61 LYS B CA 1
ATOM 477 C C . LYS A 1 61 ? -84.055 10.526 7.192 1.00 52.49 61 LYS B C 1
ATOM 478 O O . LYS A 1 61 ? -83.155 9.666 7.117 1.00 53.10 61 LYS B O 1
ATOM 484 N N . SER A 1 62 ? -85.331 10.250 7.478 1.00 47.86 62 SER B N 1
ATOM 485 C CA . SER A 1 62 ? -85.847 8.886 7.760 1.00 50.28 62 SER B CA 1
ATOM 486 C C . SER A 1 62 ? -87.346 8.828 7.470 1.00 47.09 62 SER B C 1
ATOM 487 O O . SER A 1 62 ? -87.980 9.891 7.446 1.00 44.68 62 SER B O 1
ATOM 490 N N . VAL A 1 63 ? -87.910 7.635 7.305 1.00 46.40 63 VAL B N 1
ATOM 491 C CA . VAL A 1 63 ? -89.390 7.491 7.149 1.00 46.82 63 VAL B CA 1
ATOM 492 C C . VAL A 1 63 ? -90.052 8.043 8.429 1.00 44.43 63 VAL B C 1
ATOM 493 O O . VAL A 1 63 ? -91.124 8.624 8.318 1.00 45.99 63 VAL B O 1
ATOM 497 N N . ASP A 1 64 ? -89.450 7.906 9.606 1.00 43.99 64 ASP B N 1
ATOM 498 C CA . ASP A 1 64 ? -90.070 8.437 10.856 1.00 51.71 64 ASP B CA 1
ATOM 499 C C . ASP A 1 64 ? -90.211 9.978 10.771 1.00 51.32 64 ASP B C 1
ATOM 500 O O . ASP A 1 64 ? -91.246 10.522 11.201 1.00 43.37 64 ASP B O 1
ATOM 505 N N . LEU A 1 65 ? -89.207 10.678 10.238 1.00 50.02 65 LEU B N 1
ATOM 506 C CA . LEU A 1 65 ? -89.274 12.150 10.085 1.00 49.43 65 LEU B CA 1
ATOM 507 C C . LEU A 1 65 ? -90.478 12.504 9.202 1.00 48.88 65 LEU B C 1
ATOM 508 O O . LEU A 1 65 ? -91.267 13.353 9.653 1.00 45.97 65 LEU B O 1
ATOM 513 N N . VAL A 1 66 ? -90.610 11.901 8.010 1.00 42.13 66 VAL B N 1
ATOM 514 C CA . VAL A 1 66 ? -91.773 12.160 7.119 1.00 44.06 66 VAL B CA 1
ATOM 515 C C . VAL A 1 66 ? -93.073 11.865 7.898 1.00 51.13 66 VAL B C 1
ATOM 516 O O . VAL A 1 66 ? -94.013 12.640 7.767 1.00 55.17 66 VAL B O 1
ATOM 520 N N . ALA A 1 67 ? -93.149 10.802 8.698 1.00 44.57 67 ALA B N 1
ATOM 521 C CA . ALA A 1 67 ? -94.351 10.536 9.512 1.00 50.12 67 ALA B CA 1
ATOM 522 C C . ALA A 1 67 ? -94.573 11.682 10.515 1.00 45.16 67 ALA B C 1
ATOM 523 O O . ALA A 1 67 ? -95.721 12.097 10.664 1.00 45.99 67 ALA B O 1
ATOM 525 N N . VAL A 1 68 ? -93.547 12.087 11.260 1.00 44.15 68 VAL B N 1
ATOM 526 C CA . VAL A 1 68 ? -93.634 13.169 12.292 1.00 49.38 68 VAL B CA 1
ATOM 527 C C . VAL A 1 68 ? -94.109 14.476 11.624 1.00 47.47 68 VAL B C 1
ATOM 528 O O . VAL A 1 68 ? -94.949 15.181 12.208 1.00 42.50 68 VAL B O 1
ATOM 532 N N . MET A 1 69 ? -93.578 14.808 10.448 1.00 43.34 69 MET B N 1
ATOM 533 C CA . MET A 1 69 ? -93.951 16.052 9.741 1.00 47.44 69 MET B CA 1
ATOM 534 C C . MET A 1 69 ? -95.469 16.027 9.554 1.00 47.27 69 MET B C 1
ATOM 535 O O . MET A 1 69 ? -96.166 16.971 9.971 1.00 56.31 69 MET B O 1
ATOM 540 N N . GLN A 1 70 ? -95.954 14.932 9.004 1.00 45.53 70 GLN B N 1
ATOM 541 C CA . GLN A 1 70 ? -97.370 14.745 8.666 1.00 42.05 70 GLN B CA 1
ATOM 542 C C . GLN A 1 70 ? -98.196 14.690 9.965 1.00 43.92 70 GLN B C 1
ATOM 543 O O . GLN A 1 70 ? -99.308 15.189 9.942 1.00 42.41 70 GLN B O 1
ATOM 549 N N . ALA A 1 71 ? -97.660 14.200 11.085 1.00 42.23 71 ALA B N 1
ATOM 550 C CA . ALA A 1 71 ? -98.392 14.178 12.377 1.00 47.52 71 ALA B CA 1
ATOM 551 C C . ALA A 1 71 ? -98.584 15.615 12.852 1.00 47.05 71 ALA B C 1
ATOM 552 O O . ALA A 1 71 ? -99.710 15.971 13.208 1.00 54.19 71 ALA B O 1
ATOM 554 N N . ALA A 1 72 ? -97.507 16.396 12.854 1.00 51.44 72 ALA B N 1
ATOM 555 C CA . ALA A 1 72 ? -97.508 17.835 13.205 1.00 45.46 72 ALA B CA 1
ATOM 556 C C . ALA A 1 72 ? -98.531 18.593 12.329 1.00 48.37 72 ALA B C 1
ATOM 557 O O . ALA A 1 72 ? -99.388 19.318 12.894 1.00 49.59 72 ALA B O 1
ATOM 559 N N . LEU A 1 73 ? -98.524 18.394 11.010 1.00 41.89 73 LEU B N 1
ATOM 560 C CA . LEU A 1 73 ? -99.475 19.080 10.100 1.00 45.34 73 LEU B CA 1
ATOM 561 C C . LEU A 1 73 ? -100.910 18.902 10.612 1.00 47.67 73 LEU B C 1
ATOM 562 O O . LEU A 1 73 ? -101.642 19.903 10.750 1.00 53.00 73 LEU B O 1
ATOM 567 N N . ARG A 1 74 ? -101.293 17.668 10.910 1.00 53.21 74 ARG B N 1
ATOM 568 C CA . ARG A 1 74 ? -102.671 17.313 11.320 1.00 49.19 74 ARG B CA 1
ATOM 569 C C . ARG A 1 74 ? -103.019 17.996 12.639 1.00 46.77 74 ARG B C 1
ATOM 570 O O . ARG A 1 74 ? -104.185 18.260 12.846 1.00 48.90 74 ARG B O 1
ATOM 578 N N . LEU A 1 75 ? -102.058 18.266 13.508 1.00 44.11 75 LEU B N 1
ATOM 579 C CA . LEU A 1 75 ? -102.369 18.944 14.791 1.00 48.14 75 LEU B CA 1
ATOM 580 C C . LEU A 1 75 ? -102.074 20.440 14.668 1.00 50.45 75 LEU B C 1
ATOM 581 O O . LEU A 1 75 ? -102.012 21.120 15.719 1.00 48.69 75 LEU B O 1
ATOM 586 N N . GLY A 1 76 ? -101.839 20.919 13.441 1.00 48.24 76 GLY B N 1
ATOM 587 C CA . GLY A 1 76 ? -101.260 22.252 13.194 1.00 48.04 76 GLY B CA 1
ATOM 588 C C . GLY A 1 76 ? -100.147 22.579 14.179 1.00 50.35 76 GLY B C 1
ATOM 589 O O . GLY A 1 76 ? -100.085 23.748 14.624 1.00 48.20 76 GLY B O 1
ATOM 590 N N . VAL A 1 77 ? -99.305 21.593 14.523 1.00 48.84 77 VAL B N 1
ATOM 591 C CA . VAL A 1 77 ? -98.032 21.822 15.266 1.00 46.97 77 VAL B CA 1
ATOM 592 C C . VAL A 1 77 ? -96.992 22.221 14.224 1.00 47.20 77 VAL B C 1
ATOM 593 O O . VAL A 1 77 ? -97.068 21.730 13.079 1.00 44.27 77 VAL B O 1
ATOM 597 N N . VAL A 1 78 ? -96.167 23.217 14.543 1.00 49.68 78 VAL B N 1
ATOM 598 C CA . VAL A 1 78 ? -95.260 23.819 13.531 1.00 50.77 78 VAL B CA 1
ATOM 599 C C . VAL A 1 78 ? -93.936 23.062 13.652 1.00 50.23 78 VAL B C 1
ATOM 600 O O . VAL A 1 78 ? -93.342 23.099 14.752 1.00 48.59 78 VAL B O 1
ATOM 604 N N . TYR A 1 79 ? -93.533 22.364 12.583 1.00 47.15 79 TYR B N 1
ATOM 605 C CA . TYR A 1 79 ? -92.295 21.548 12.546 1.00 47.45 79 TYR B CA 1
ATOM 606 C C . TYR A 1 79 ? -91.189 22.386 11.901 1.00 51.51 79 TYR B C 1
ATOM 607 O O . TYR A 1 79 ? -91.421 23.066 10.852 1.00 48.95 79 TYR B O 1
ATOM 616 N N . VAL A 1 80 ? -90.004 22.288 12.505 1.00 47.72 80 VAL B N 1
ATOM 617 C CA . VAL A 1 80 ? -88.775 23.038 12.138 1.00 47.20 80 VAL B CA 1
ATOM 618 C C . VAL A 1 80 ? -87.657 22.041 11.823 1.00 42.88 80 VAL B C 1
ATOM 619 O O . VAL A 1 80 ? -86.921 21.614 12.711 1.00 40.76 80 VAL B O 1
ATOM 623 N N . PRO A 1 81 ? -87.456 21.669 10.538 1.00 39.03 81 PRO B N 1
ATOM 624 C CA . PRO A 1 81 ? -86.296 20.875 10.143 1.00 44.97 81 PRO B CA 1
ATOM 625 C C . PRO A 1 81 ? -84.992 21.666 10.334 1.00 46.81 81 PRO B C 1
ATOM 626 O O . PRO A 1 81 ? -84.818 22.706 9.702 1.00 68.24 81 PRO B O 1
ATOM 630 N N . VAL A 1 82 ? -84.127 21.136 11.205 1.00 46.66 82 VAL B N 1
ATOM 631 C CA . VAL A 1 82 ? -82.750 21.602 11.527 1.00 46.52 82 VAL B CA 1
ATOM 632 C C . VAL A 1 82 ? -81.698 20.676 10.902 1.00 47.43 82 VAL B C 1
ATOM 633 O O . VAL A 1 82 ? -81.659 19.487 11.249 1.00 55.78 82 VAL B O 1
ATOM 637 N N . ASP A 1 83 ? -80.842 21.236 10.051 1.00 55.41 83 ASP B N 1
ATOM 638 C CA . ASP A 1 83 ? -79.673 20.563 9.427 1.00 57.03 83 ASP B CA 1
ATOM 639 C C . ASP A 1 83 ? -79.033 19.601 10.428 1.00 60.38 83 ASP B C 1
ATOM 640 O O . ASP A 1 83 ? -78.517 19.991 11.482 1.00 53.53 83 ASP B O 1
ATOM 645 N N . PRO A 1 84 ? -79.070 18.288 10.130 1.00 57.21 84 PRO B N 1
ATOM 646 C CA . PRO A 1 84 ? -78.501 17.297 11.035 1.00 58.39 84 PRO B CA 1
ATOM 647 C C . PRO A 1 84 ? -76.963 17.324 10.988 1.00 56.31 84 PRO B C 1
ATOM 648 O O . PRO A 1 84 ? -76.372 16.996 11.988 1.00 55.20 84 PRO B O 1
ATOM 652 N N . LEU A 1 85 ? -76.366 17.794 9.886 1.00 58.84 85 LEU B N 1
ATOM 653 C CA . LEU A 1 85 ? -74.897 18.035 9.767 1.00 62.05 85 LEU B CA 1
ATOM 654 C C . LEU A 1 85 ? -74.525 19.394 10.383 1.00 59.89 85 LEU B C 1
ATOM 655 O O . LEU A 1 85 ? -73.543 19.970 9.954 1.00 77.78 85 LEU B O 1
ATOM 660 N N . SER A 1 86 ? -75.270 19.929 11.337 1.00 52.70 86 SER B N 1
ATOM 661 C CA . SER A 1 86 ? -74.955 21.262 11.892 1.00 56.24 86 SER B CA 1
ATOM 662 C C . SER A 1 86 ? -74.956 21.182 13.414 1.00 53.68 86 SER B C 1
ATOM 663 O O . SER A 1 86 ? -75.672 20.386 14.010 1.00 53.13 86 SER B O 1
ATOM 666 N N . PRO A 1 87 ? -74.065 21.939 14.078 1.00 52.34 87 PRO B N 1
ATOM 667 C CA . PRO A 1 87 ? -73.729 21.660 15.469 1.00 48.71 87 PRO B CA 1
ATOM 668 C C . PRO A 1 87 ? -74.797 22.155 16.438 1.00 44.34 87 PRO B C 1
ATOM 669 O O . PRO A 1 87 ? -75.633 22.915 16.053 1.00 44.09 87 PRO B O 1
ATOM 673 N N . VAL A 1 88 ? -74.712 21.701 17.682 1.00 47.83 88 VAL B N 1
ATOM 674 C CA . VAL A 1 88 ? -75.736 21.974 18.723 1.00 50.80 88 VAL B CA 1
ATOM 675 C C . VAL A 1 88 ? -75.782 23.485 18.974 1.00 52.12 88 VAL B C 1
ATOM 676 O O . VAL A 1 88 ? -76.858 23.990 19.345 1.00 65.36 88 VAL B O 1
ATOM 680 N N . SER A 1 89 ? -74.668 24.198 18.814 1.00 60.49 89 SER B N 1
ATOM 681 C CA . SER A 1 89 ? -74.617 25.655 19.126 1.00 58.86 89 SER B CA 1
ATOM 682 C C . SER A 1 89 ? -75.539 26.395 18.151 1.00 53.11 89 SER B C 1
ATOM 683 O O . SER A 1 89 ? -76.218 27.324 18.595 1.00 57.90 89 SER B O 1
ATOM 686 N N . ARG A 1 90 ? -75.619 25.956 16.891 1.00 50.34 90 ARG B N 1
ATOM 687 C CA . ARG A 1 90 ? -76.564 26.559 15.910 1.00 48.18 90 ARG B CA 1
ATOM 688 C C . ARG A 1 90 ? -78.009 26.119 16.164 1.00 50.64 90 ARG B C 1
ATOM 689 O O . ARG A 1 90 ? -78.905 26.912 15.869 1.00 55.04 90 ARG B O 1
ATOM 697 N N . LEU A 1 91 ? -78.236 24.902 16.660 1.00 49.16 91 LEU B N 1
ATOM 698 C CA . LEU A 1 91 ? -79.588 24.459 17.056 1.00 50.64 91 LEU B CA 1
ATOM 699 C C . LEU A 1 91 ? -80.034 25.347 18.212 1.00 47.12 91 LEU B C 1
ATOM 700 O O . LEU A 1 91 ? -81.246 25.628 18.284 1.00 45.64 91 LEU B O 1
ATOM 705 N N . GLU A 1 92 ? -79.120 25.715 19.113 1.00 46.50 92 GLU B N 1
ATOM 706 C CA . GLU A 1 92 ? -79.485 26.576 20.277 1.00 55.80 92 GLU B CA 1
ATOM 707 C C . GLU A 1 92 ? -80.025 27.919 19.757 1.00 53.25 92 GLU B C 1
ATOM 708 O O . GLU A 1 92 ? -80.996 28.423 20.303 1.00 49.66 92 GLU B O 1
ATOM 714 N N . LYS A 1 93 ? -79.412 28.484 18.719 1.00 54.14 93 LYS B N 1
ATOM 715 C CA . LYS A 1 93 ? -79.883 29.760 18.135 1.00 53.86 93 LYS B CA 1
ATOM 716 C C . LYS A 1 93 ? -81.264 29.517 17.531 1.00 54.19 93 LYS B C 1
ATOM 717 O O . LYS A 1 93 ? -82.210 30.204 17.950 1.00 62.05 93 LYS B O 1
ATOM 723 N N . ILE A 1 94 ? -81.415 28.506 16.679 1.00 51.75 94 ILE B N 1
ATOM 724 C CA . ILE A 1 94 ? -82.742 28.187 16.082 1.00 45.14 94 ILE B CA 1
ATOM 725 C C . ILE A 1 94 ? -83.732 27.827 17.197 1.00 44.99 94 ILE B C 1
ATOM 726 O O . ILE A 1 94 ? -84.889 28.277 17.149 1.00 42.47 94 ILE B O 1
ATOM 731 N N . ALA A 1 95 ? -83.298 27.111 18.225 1.00 47.73 95 ALA B N 1
ATOM 732 C CA . ALA A 1 95 ? -84.193 26.797 19.360 1.00 51.09 95 ALA B CA 1
ATOM 733 C C . ALA A 1 95 ? -84.631 28.112 20.019 1.00 55.29 95 ALA B C 1
ATOM 734 O O . ALA A 1 95 ? -85.831 28.234 20.292 1.00 52.31 95 ALA B O 1
ATOM 736 N N . GLY A 1 96 ? -83.694 29.052 20.253 1.00 57.24 96 GLY B N 1
ATOM 737 C CA . GLY A 1 96 ? -83.982 30.384 20.841 1.00 52.47 96 GLY B CA 1
ATOM 738 C C . GLY A 1 96 ? -84.997 31.160 20.000 1.00 51.71 96 GLY B C 1
ATOM 739 O O . GLY A 1 96 ? -86.009 31.635 20.536 1.00 52.53 96 GLY B O 1
ATOM 740 N N . ASP A 1 97 ? -84.777 31.222 18.692 1.00 47.96 97 ASP B N 1
ATOM 741 C CA . ASP A 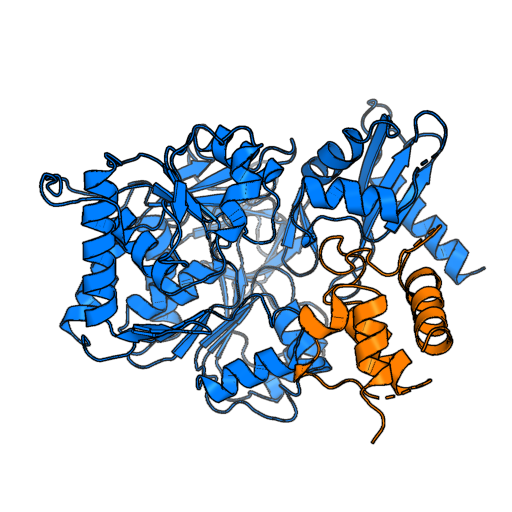1 97 ? -85.585 32.048 17.771 1.00 50.67 97 ASP B CA 1
ATOM 742 C C . ASP A 1 97 ? -86.998 31.464 17.651 1.00 52.54 97 ASP B C 1
ATOM 743 O O . ASP A 1 97 ? -87.954 32.267 17.658 1.00 52.69 97 ASP B O 1
ATOM 748 N N . SER A 1 98 ? -87.129 30.146 17.454 1.00 54.42 98 SER B N 1
ATOM 749 C CA . SER A 1 98 ? -88.434 29.456 17.221 1.00 48.35 98 SER B CA 1
ATOM 750 C C . SER A 1 98 ? -89.169 29.310 18.555 1.00 44.22 98 SER B C 1
ATOM 751 O O . SER A 1 98 ? -90.408 29.149 18.557 1.00 43.03 98 SER B O 1
ATOM 754 N N . GLN A 1 99 ? -88.416 29.342 19.650 1.00 47.11 99 GLN B N 1
ATOM 755 C CA . GLN A 1 99 ? -88.944 29.081 21.016 1.00 55.47 99 GLN B CA 1
ATOM 756 C C . GLN A 1 99 ? -89.700 27.735 21.013 1.00 55.14 99 GLN B C 1
ATOM 757 O O . GLN A 1 99 ? -90.797 27.645 21.596 1.00 57.90 99 GLN B O 1
ATOM 763 N N . ALA A 1 100 ? -89.117 26.715 20.365 1.00 54.96 100 ALA B N 1
ATOM 764 C CA . ALA A 1 100 ? -89.663 25.341 20.248 1.00 53.39 100 ALA B CA 1
ATOM 765 C C . ALA A 1 100 ? -89.609 24.619 21.599 1.00 49.39 100 ALA B C 1
ATOM 766 O O . ALA A 1 100 ? -88.686 24.876 22.410 1.00 54.11 100 ALA B O 1
ATOM 768 N N . VAL A 1 101 ? -90.583 23.738 21.808 1.00 48.32 101 VAL B N 1
ATOM 769 C CA . VAL A 1 101 ? -90.851 23.064 23.112 1.00 54.20 101 VAL B CA 1
ATOM 770 C C . VAL A 1 101 ? -90.512 21.571 23.031 1.00 52.17 101 VAL B C 1
ATOM 771 O O . VAL A 1 101 ? -90.580 20.924 24.066 1.00 52.87 101 VAL B O 1
ATOM 775 N N . LEU A 1 102 ? -90.106 21.084 21.863 1.00 48.49 102 LEU B N 1
ATOM 776 C CA . LEU A 1 102 ? -89.719 19.683 21.652 1.00 49.51 102 LEU B CA 1
ATOM 777 C C . LEU A 1 102 ? -88.593 19.592 20.623 1.00 49.28 102 LEU B C 1
ATOM 778 O O . LEU A 1 102 ? -88.697 20.278 19.553 1.00 43.16 102 LEU B O 1
ATOM 783 N N . VAL A 1 103 ? -87.626 18.706 20.904 1.00 51.03 103 VAL B N 1
ATOM 784 C CA . VAL A 1 103 ? -86.590 18.220 19.937 1.00 54.91 103 VAL B CA 1
ATOM 785 C C . VAL A 1 103 ? -86.823 16.741 19.637 1.00 52.23 103 VAL B C 1
ATOM 786 O O . VAL A 1 103 ? -86.861 15.923 20.588 1.00 48.42 103 VAL B O 1
ATOM 790 N N . LEU A 1 104 ? -86.895 16.402 18.360 1.00 51.47 104 LEU B N 1
ATOM 791 C CA . LEU A 1 104 ? -86.897 14.992 17.913 1.00 54.12 104 LEU B CA 1
ATOM 792 C C . LEU A 1 104 ? -85.542 14.707 17.269 1.00 51.74 104 LEU B C 1
ATOM 793 O O . LEU A 1 104 ? -85.232 15.285 16.228 1.00 52.09 104 LEU B O 1
ATOM 798 N N . CYS A 1 105 ? -84.733 13.892 17.936 1.00 54.95 105 CYS B N 1
ATOM 799 C CA . CYS A 1 105 ? -83.343 13.568 17.532 1.00 55.03 105 CYS B CA 1
ATOM 800 C C . CYS A 1 105 ? -83.128 12.049 17.608 1.00 54.16 105 CYS B C 1
ATOM 801 O O . CYS A 1 105 ? -84.096 11.316 17.823 1.00 56.47 105 CYS B O 1
ATOM 804 N N . THR A 1 106 ? -81.893 11.606 17.391 1.00 56.48 106 THR B N 1
ATOM 805 C CA . THR A 1 106 ? -81.429 10.215 17.581 1.00 52.16 106 THR B CA 1
ATOM 806 C C . THR A 1 106 ? -80.840 10.104 18.985 1.00 52.60 106 THR B C 1
ATOM 807 O O . THR A 1 106 ? -80.626 11.158 19.593 1.00 58.61 106 THR B O 1
ATOM 811 N N . ALA A 1 107 ? -80.592 8.892 19.487 1.00 54.67 107 ALA B N 1
ATOM 812 C CA . ALA A 1 107 ? -80.012 8.689 20.842 1.00 56.63 107 ALA B CA 1
ATOM 813 C C . ALA A 1 107 ? -78.573 9.224 20.882 1.00 54.63 107 ALA B C 1
ATOM 814 O O . ALA A 1 107 ? -78.144 9.622 21.975 1.00 58.00 107 ALA B O 1
ATOM 816 N N . ALA A 1 108 ? -77.868 9.240 19.741 1.00 50.50 108 ALA B N 1
ATOM 817 C CA . ALA A 1 108 ? -76.476 9.741 19.623 1.00 57.32 108 ALA B CA 1
ATOM 818 C C . ALA A 1 108 ? -76.448 11.250 19.920 1.00 62.76 108 ALA B C 1
ATOM 819 O O . ALA A 1 108 ? -75.492 11.730 20.580 1.00 70.12 108 ALA B O 1
ATOM 821 N N . ARG A 1 109 ? -77.463 11.984 19.458 1.00 56.01 109 ARG B N 1
ATOM 822 C CA . ARG A 1 109 ? -77.537 13.454 19.645 1.00 54.72 109 ARG B CA 1
ATOM 823 C C . ARG A 1 109 ? -77.899 13.823 21.095 1.00 52.81 109 ARG B C 1
ATOM 824 O O . ARG A 1 109 ? -77.662 14.965 21.433 1.00 51.65 109 ARG B O 1
ATOM 832 N N . LEU A 1 110 ? -78.380 12.911 21.945 1.00 50.52 110 LEU B N 1
ATOM 833 C CA . LEU A 1 110 ? -78.791 13.287 23.325 1.00 52.56 110 LEU B CA 1
ATOM 834 C C . LEU A 1 110 ? -77.629 13.923 24.061 1.00 53.15 110 LEU B C 1
ATOM 835 O O . LEU A 1 110 ? -77.911 14.803 24.900 1.00 60.37 110 LEU B O 1
ATOM 840 N N . GLU A 1 111 ? -76.396 13.474 23.803 1.00 68.78 111 GLU B N 1
ATOM 841 C CA . GLU A 1 111 ? -75.217 13.901 24.608 1.00 76.20 111 GLU B CA 1
ATOM 842 C C . GLU A 1 111 ? -74.942 15.386 24.326 1.00 73.46 111 GLU B C 1
ATOM 843 O O . GLU A 1 111 ? -74.858 16.157 25.307 1.00 65.07 111 GLU B O 1
ATOM 849 N N . GLU A 1 112 ? -74.870 15.774 23.046 1.00 68.74 112 GLU B N 1
ATOM 850 C CA . GLU A 1 112 ? -74.794 17.195 22.614 1.00 61.82 112 GLU B CA 1
ATOM 851 C C . GLU A 1 112 ? -75.868 18.010 23.351 1.00 60.05 112 GLU B C 1
ATOM 852 O O . GLU A 1 112 ? -75.492 18.943 24.070 1.00 78.07 112 GLU B O 1
ATOM 858 N N . LEU A 1 113 ? -77.147 17.647 23.249 1.00 56.83 113 LEU B N 1
ATOM 859 C CA . LEU A 1 113 ? -78.257 18.410 23.886 1.00 59.81 113 LEU B CA 1
ATOM 860 C C . LEU A 1 113 ? -78.028 18.545 25.399 1.00 63.85 113 LEU B C 1
ATOM 861 O O . LEU A 1 113 ? -78.444 19.565 25.971 1.00 67.93 113 LEU B O 1
ATOM 866 N N . ALA A 1 114 ? -77.413 17.552 26.031 1.00 70.21 114 ALA B N 1
ATOM 867 C CA . ALA A 1 114 ? -77.278 17.457 27.502 1.00 73.52 114 ALA B CA 1
ATOM 868 C C . ALA A 1 114 ? -76.496 18.664 28.037 1.00 73.37 114 ALA B C 1
ATOM 869 O O . ALA A 1 114 ? -76.928 19.244 29.042 1.00 70.95 114 ALA B O 1
ATOM 871 N N . GLY A 1 115 ? -75.385 19.024 27.394 1.00 67.01 115 GLY B N 1
ATOM 872 C CA . GLY A 1 115 ? -74.554 20.178 27.798 1.00 80.37 115 GLY B CA 1
ATOM 873 C C . GLY A 1 115 ? -75.097 21.517 27.308 1.00 84.82 115 GLY B C 1
ATOM 874 O O . GLY A 1 115 ? -74.721 22.555 27.884 1.00 97.34 115 GLY B O 1
ATOM 875 N N . SER A 1 116 ? -75.973 21.505 26.301 1.00 80.30 116 SER B N 1
ATOM 876 C CA . SER A 1 116 ? -76.415 22.696 25.534 1.00 64.97 116 SER B CA 1
ATOM 877 C C . SER A 1 116 ? -77.384 23.564 26.350 1.00 67.72 116 SER B C 1
ATOM 878 O O . SER A 1 116 ? -77.821 23.155 27.449 1.00 58.83 116 SER B O 1
ATOM 881 N N . ALA A 1 117 ? -77.732 24.718 25.777 1.00 72.16 117 ALA B N 1
ATOM 882 C CA . ALA A 1 117 ? -78.744 25.681 26.264 1.00 75.18 117 ALA B CA 1
ATOM 883 C C . ALA A 1 117 ? -80.160 25.109 26.147 1.00 72.41 117 ALA B C 1
ATOM 884 O O . ALA A 1 117 ? -81.057 25.702 26.753 1.00 69.02 117 ALA B O 1
ATOM 886 N N . LEU A 1 118 ? -80.395 24.057 25.354 1.00 72.78 118 LEU B N 1
ATOM 887 C CA . LEU A 1 118 ? -81.769 23.502 25.252 1.00 69.21 118 LEU B CA 1
ATOM 888 C C . LEU A 1 118 ? -81.815 22.125 25.915 1.00 64.46 118 LEU B C 1
ATOM 889 O O . LEU A 1 118 ? -82.812 21.423 25.742 1.00 68.17 118 LEU B O 1
ATOM 894 N N . ALA A 1 119 ? -80.855 21.854 26.799 1.00 66.64 119 ALA B N 1
ATOM 895 C CA . ALA A 1 119 ? -80.890 20.742 27.782 1.00 68.65 119 ALA B CA 1
ATOM 896 C C . ALA A 1 119 ? -82.275 20.606 28.443 1.00 64.51 119 ALA B C 1
ATOM 897 O O . ALA A 1 119 ? -82.726 19.461 28.628 1.00 81.54 119 ALA B O 1
ATOM 899 N N . GLN A 1 120 ? -82.926 21.711 28.802 1.00 65.18 120 GLN B N 1
ATOM 900 C CA . GLN A 1 120 ? -84.195 21.691 29.572 1.00 64.43 120 GLN B CA 1
ATOM 901 C C . GLN A 1 120 ? -85.395 21.549 28.624 1.00 64.54 120 GLN B C 1
ATOM 902 O O . GLN A 1 120 ? -86.503 21.322 29.144 1.00 64.11 120 GLN B O 1
ATOM 908 N N . VAL A 1 121 ? -85.195 21.601 27.300 1.00 57.95 121 VAL B N 1
ATOM 909 C CA . VAL A 1 121 ? -86.270 21.282 26.305 1.00 61.75 121 VAL B CA 1
ATOM 910 C C . VAL A 1 121 ? -86.464 19.761 26.228 1.00 56.51 121 VAL B C 1
ATOM 911 O O . VAL A 1 121 ? -85.469 19.022 26.179 1.00 58.58 121 VAL B O 1
ATOM 915 N N . ARG A 1 122 ? -87.708 19.315 26.157 1.00 51.60 122 ARG B N 1
ATOM 916 C CA . ARG A 1 122 ? -88.042 17.883 26.013 1.00 55.79 122 ARG B CA 1
ATOM 917 C C . ARG A 1 122 ? -87.403 17.354 24.717 1.00 59.81 122 ARG B C 1
ATOM 918 O O . ARG A 1 122 ? -87.555 18.011 23.641 1.00 53.92 122 ARG B O 1
ATOM 926 N N . SER A 1 123 ? -86.703 16.216 24.803 1.00 55.34 123 SER B N 1
ATOM 927 C CA . SER A 1 123 ? -86.309 15.424 23.614 1.00 54.67 123 SER B CA 1
ATOM 928 C C . SER A 1 123 ? -86.973 14.045 23.643 1.00 55.43 123 SER B C 1
ATOM 929 O O . SER A 1 123 ? -87.380 13.538 24.722 1.00 59.12 123 SER B O 1
ATOM 932 N N . VAL A 1 124 ? -87.168 13.509 22.453 1.00 49.49 124 VAL B N 1
ATOM 933 C CA . VAL A 1 124 ? -87.612 12.117 22.248 1.00 52.74 124 VAL B CA 1
ATOM 934 C C . VAL A 1 124 ? -86.743 11.539 21.126 1.00 55.29 124 VAL B C 1
ATOM 935 O O . VAL A 1 124 ? -86.464 12.266 20.121 1.00 42.72 124 VAL B O 1
ATOM 939 N N . VAL A 1 125 ? -86.300 10.294 21.336 1.00 51.20 125 VAL B N 1
ATOM 940 C CA . VAL A 1 125 ? -85.436 9.547 20.391 1.00 50.30 125 VAL B CA 1
ATOM 941 C C . VAL A 1 125 ? -86.364 8.841 19.397 1.00 50.19 125 VAL B C 1
ATOM 942 O O . VAL A 1 125 ? -87.372 8.254 19.831 1.00 51.06 125 VAL B O 1
ATOM 946 N N . LEU A 1 126 ? -86.040 8.965 18.119 1.00 45.26 126 LEU B N 1
ATOM 947 C CA . LEU A 1 126 ? -86.721 8.314 16.983 1.00 52.86 126 LEU B CA 1
ATOM 948 C C . LEU A 1 126 ? -86.116 6.939 16.652 1.00 55.10 126 LEU B C 1
ATOM 949 O O . LEU A 1 126 ? -86.850 6.167 16.009 1.00 63.94 126 LEU B O 1
ATOM 954 N N . ASP A 1 127 ? -84.820 6.679 16.911 1.00 52.74 127 ASP B N 1
ATOM 955 C CA . ASP A 1 127 ? -84.085 5.527 16.291 1.00 50.30 127 ASP B CA 1
ATOM 956 C C . ASP A 1 127 ? -83.962 4.341 17.276 1.00 54.13 127 ASP B C 1
ATOM 957 O O . ASP A 1 127 ? -84.516 3.268 16.984 1.00 61.76 127 ASP B O 1
ATOM 962 N N . ASP A 1 128 ? -83.386 4.546 18.456 1.00 49.32 128 ASP B N 1
ATOM 963 C CA . ASP A 1 128 ? -82.881 3.463 19.331 1.00 48.96 128 ASP B CA 1
ATOM 964 C C . ASP A 1 128 ? -83.911 3.107 20.395 1.00 45.70 128 ASP B C 1
ATOM 965 O O . ASP A 1 128 ? -84.013 3.793 21.415 1.00 42.15 128 ASP B O 1
ATOM 970 N N . PRO A 1 129 ? -84.586 1.943 20.254 1.00 41.73 129 PRO B N 1
ATOM 971 C CA . PRO A 1 129 ? -85.591 1.513 21.229 1.00 42.11 129 PRO B CA 1
ATOM 972 C C . PRO A 1 129 ? -85.062 1.357 22.661 1.00 43.30 129 PRO B C 1
ATOM 973 O O . PRO A 1 129 ? -85.859 1.300 23.585 1.00 49.18 129 PRO B O 1
ATOM 977 N N . ALA A 1 130 ? -83.744 1.301 22.817 1.00 47.29 130 ALA B N 1
ATOM 978 C CA . ALA A 1 130 ? -83.083 1.021 24.111 1.00 51.31 130 ALA B CA 1
ATOM 979 C C . ALA A 1 130 ? -83.086 2.300 24.955 1.00 55.60 130 ALA B C 1
ATOM 980 O O . ALA A 1 130 ? -83.180 2.202 26.214 1.00 50.41 130 ALA B O 1
ATOM 982 N N . SER A 1 131 ? -83.068 3.448 24.263 1.00 54.29 131 SER B N 1
ATOM 983 C CA . SER A 1 131 ? -82.959 4.814 24.839 1.00 54.18 131 SER B CA 1
ATOM 984 C C . SER A 1 131 ? -84.185 5.122 25.696 1.00 50.77 131 SER B C 1
ATOM 985 O O . SER A 1 131 ? -85.306 4.966 25.183 1.00 52.78 131 SER B O 1
ATOM 988 N N . ALA A 1 132 ? -83.999 5.545 26.949 1.00 47.44 132 ALA B N 1
ATOM 989 C CA . ALA A 1 132 ? -85.113 5.960 27.847 1.00 52.64 132 ALA B CA 1
ATOM 990 C C . ALA A 1 132 ? -86.011 7.002 27.149 1.00 52.34 132 ALA B C 1
ATOM 991 O O . ALA A 1 132 ? -87.223 7.062 27.443 1.00 58.48 132 ALA B O 1
ATOM 993 N N . GLY A 1 133 ? -85.463 7.773 26.211 1.00 49.42 133 GLY B N 1
ATOM 994 C CA . GLY A 1 133 ? -86.232 8.785 25.472 1.00 49.89 133 GLY B CA 1
ATOM 995 C C . GLY A 1 133 ? -86.892 8.261 24.219 1.00 51.70 133 GLY B C 1
ATOM 996 O O . GLY A 1 133 ? -87.352 9.095 23.412 1.00 55.46 133 GLY B O 1
ATOM 997 N N . TYR A 1 134 ? -86.895 6.952 23.996 1.00 51.36 134 TYR B N 1
ATOM 998 C CA . TYR A 1 134 ? -87.496 6.383 22.769 1.00 46.94 134 TYR B CA 1
ATOM 999 C C . TYR A 1 134 ? -88.977 6.773 22.789 1.00 48.97 134 TYR B C 1
ATOM 1000 O O . TYR A 1 134 ? -89.696 6.714 23.818 1.00 49.10 134 TYR B O 1
ATOM 1009 N N . TRP A 1 135 ? -89.443 7.167 21.624 1.00 47.51 135 TRP B N 1
ATOM 1010 C CA . TRP A 1 135 ? -90.787 7.741 21.452 1.00 46.62 135 TRP B CA 1
ATOM 1011 C C . TRP A 1 135 ? -91.894 6.767 21.844 1.00 50.09 135 TRP B C 1
ATOM 1012 O O . TRP A 1 135 ? -92.951 7.246 22.304 1.00 56.19 135 TRP B O 1
ATOM 1023 N N . ARG A 1 136 ? -91.695 5.461 21.656 1.00 50.64 136 ARG B N 1
ATOM 1024 C CA . ARG A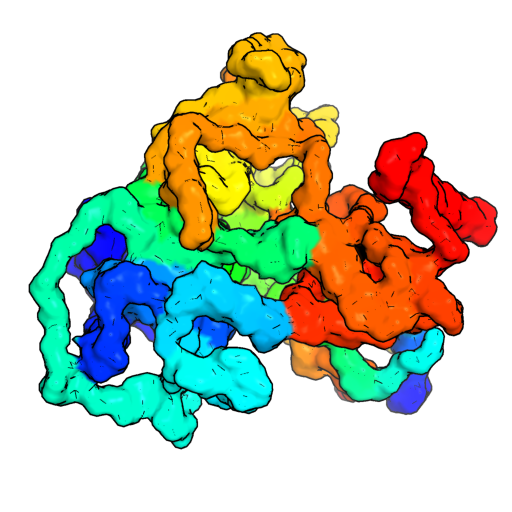 1 136 ? -92.746 4.464 22.005 1.00 43.98 136 ARG B CA 1
ATOM 1025 C C . ARG A 1 136 ? -92.867 4.349 23.528 1.00 42.06 136 ARG B C 1
ATOM 1026 O O . ARG A 1 136 ? -93.940 3.964 23.964 1.00 56.02 136 ARG B O 1
ATOM 1034 N N . ASN A 1 137 ? -91.881 4.794 24.305 1.00 47.81 137 ASN B N 1
ATOM 1035 C CA . ASN A 1 137 ? -91.923 4.722 25.794 1.00 50.97 137 ASN B CA 1
ATOM 1036 C C . ASN A 1 137 ? -92.883 5.759 26.380 1.00 48.77 137 ASN B C 1
ATOM 1037 O O . ASN A 1 137 ? -93.123 5.711 27.583 1.00 58.52 137 ASN B O 1
ATOM 1042 N N . ILE A 1 13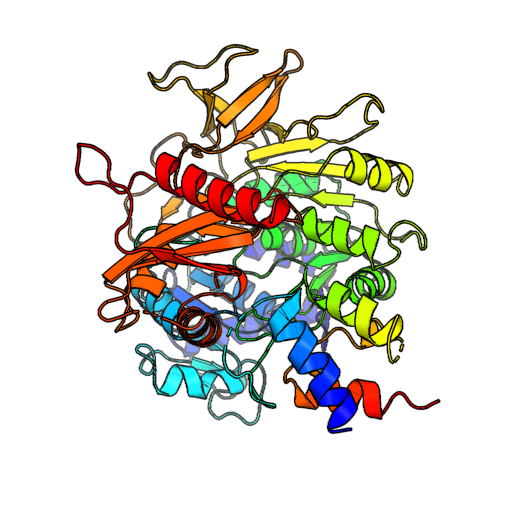8 ? -93.385 6.693 25.578 1.00 53.69 138 ILE B N 1
ATOM 1043 C CA . ILE A 1 138 ? -94.312 7.767 26.032 1.00 55.84 138 ILE B CA 1
ATOM 1044 C C . ILE A 1 138 ? -95.722 7.177 26.033 1.00 60.92 138 ILE B C 1
ATOM 1045 O O . ILE A 1 138 ? -96.209 6.787 24.917 1.00 55.09 138 ILE B O 1
ATOM 1050 N N . ASP A 1 139 ? -96.359 7.145 27.209 1.00 60.22 139 ASP B N 1
ATOM 1051 C CA . ASP A 1 139 ? -97.701 6.529 27.390 1.00 67.97 139 ASP B CA 1
ATOM 1052 C C . ASP A 1 139 ? -98.760 7.499 26.851 1.00 68.82 139 ASP B C 1
ATOM 1053 O O . ASP A 1 139 ? -98.779 8.671 27.303 1.00 59.56 139 ASP B O 1
ATOM 1058 N N . THR A 1 140 ? -99.599 7.021 25.925 1.00 62.12 140 THR B N 1
ATOM 1059 C CA . THR A 1 140 ? -100.636 7.818 25.233 1.00 65.03 140 THR B CA 1
ATOM 1060 C C . THR A 1 140 ? -102.062 7.387 25.619 1.00 74.50 140 THR B C 1
ATOM 1061 O O . THR A 1 140 ? -103.005 7.982 25.072 1.00 88.37 140 THR B O 1
ATOM 1065 N N . GLY A 1 141 ? -102.243 6.414 26.514 1.00 83.16 141 GLY B N 1
ATOM 1066 C CA . GLY A 1 141 ? -103.582 5.929 26.913 1.00 91.36 141 GLY B CA 1
ATOM 1067 C C . GLY A 1 141 ? -104.491 7.056 27.399 1.00 106.08 141 GLY B C 1
ATOM 1068 O O . GLY A 1 141 ? -105.631 7.168 26.880 1.00 104.70 141 GLY B O 1
ATOM 1069 N N . SER A 1 142 ? -104.004 7.873 28.346 1.00 116.37 142 SER B N 1
ATOM 1070 C CA . SER A 1 142 ? -104.755 8.947 29.057 1.00 110.58 142 SER B CA 1
ATOM 1071 C C . SER A 1 142 ? -104.681 10.271 28.277 1.00 117.87 142 SER B C 1
ATOM 1072 O O . SER A 1 142 ? -104.622 11.324 28.949 1.00 120.39 142 SER B O 1
ATOM 1074 N N . SER A 1 143 ? -104.710 10.220 26.930 1.00 110.74 143 SER B N 1
ATOM 1075 C CA . SER A 1 143 ? -104.482 11.356 25.986 1.00 102.29 143 SER B CA 1
ATOM 1076 C C . SER A 1 143 ? -105.489 11.281 24.823 1.00 99.39 143 SER B C 1
ATOM 1077 O O . SER A 1 143 ? -105.770 10.152 24.364 1.00 102.21 143 SER B O 1
ATOM 1079 N N . VAL A 1 144 ? -105.994 12.431 24.347 1.00 95.09 144 VAL B N 1
ATOM 1080 C CA . VAL A 1 144 ? -107.048 12.526 23.283 1.00 90.80 144 VAL B CA 1
ATOM 1081 C C . VAL A 1 144 ? -106.659 13.588 22.238 1.00 80.83 144 VAL B C 1
ATOM 1082 O O . VAL A 1 144 ? -106.044 14.590 22.620 1.00 70.95 144 VAL B O 1
ATOM 1086 N N . VAL A 1 145 ? -107.026 13.370 20.970 1.00 77.25 145 VAL B N 1
ATOM 1087 C CA . VAL A 1 145 ? -106.746 14.279 19.814 1.00 78.44 145 VAL B CA 1
ATOM 1088 C C . VAL A 1 145 ? -107.646 15.504 19.929 1.00 81.60 145 VAL B C 1
ATOM 1089 O O . VAL A 1 145 ? -108.858 15.340 19.906 1.00 85.65 145 VAL B O 1
ATOM 1093 N N . PRO A 1 146 ? -107.123 16.751 20.062 1.00 87.38 146 PRO B N 1
ATOM 1094 C CA . PRO A 1 146 ? -107.970 17.948 20.100 1.00 81.80 146 PRO B CA 1
ATOM 1095 C C . PRO A 1 146 ? -108.902 18.115 18.888 1.00 81.76 146 PRO B C 1
ATOM 1096 O O . PRO A 1 146 ? -108.585 17.635 17.795 1.00 74.93 146 PRO B O 1
ATOM 1100 N N . THR A 1 147 ? -110.072 18.709 19.149 1.00 84.45 147 THR B N 1
ATOM 1101 C CA . THR A 1 147 ? -111.041 19.176 18.128 1.00 82.50 147 THR B CA 1
ATOM 1102 C C . THR A 1 147 ? -110.507 20.533 17.635 1.00 82.19 147 THR B C 1
ATOM 1103 O O . THR A 1 147 ? -110.315 21.460 18.468 1.00 80.22 147 THR B O 1
ATOM 1105 N N . LEU A 1 148 ? -110.169 20.615 16.347 1.00 72.50 148 LEU B N 1
ATOM 1106 C CA . LEU A 1 148 ? -109.592 21.839 15.736 1.00 78.97 148 LEU B CA 1
ATOM 1107 C C . LEU A 1 148 ? -109.708 21.740 14.215 1.00 73.78 148 LEU B C 1
ATOM 1108 O O . LEU A 1 148 ? -109.885 20.611 13.693 1.00 65.43 148 LEU B O 1
ATOM 1113 N N . ALA A 1 149 ? -109.689 22.904 13.565 1.00 68.87 149 ALA B N 1
ATOM 1114 C CA . ALA A 1 149 ? -109.620 23.067 12.098 1.00 67.47 149 ALA B CA 1
ATOM 1115 C C . ALA A 1 149 ? -108.419 23.955 11.780 1.00 69.50 149 ALA B C 1
ATOM 1116 O O . ALA A 1 149 ? -107.886 24.648 12.674 1.00 67.06 149 ALA B O 1
ATOM 1118 N N . ILE A 1 150 ? -107.985 23.873 10.541 1.00 59.82 150 ILE B N 1
ATOM 1119 C CA . ILE A 1 150 ? -106.707 24.451 10.069 1.00 59.87 150 ILE B CA 1
ATOM 1120 C C . ILE A 1 150 ? -107.099 25.065 8.744 1.00 54.68 150 ILE B C 1
ATOM 1121 O O . ILE A 1 150 ? -107.809 24.366 8.021 1.00 49.83 150 ILE B O 1
ATOM 1126 N N . GLN A 1 151 ? -106.668 26.293 8.467 1.00 57.25 151 GLN B N 1
ATOM 1127 C CA . GLN A 1 151 ? -106.972 26.998 7.197 1.00 59.83 151 GLN B CA 1
ATOM 1128 C C . GLN A 1 151 ? -105.700 27.076 6.366 1.00 52.64 151 GLN B C 1
ATOM 1129 O O . GLN A 1 151 ? -104.587 27.151 6.889 1.00 47.31 151 GLN B O 1
ATOM 1135 N N . PRO A 1 152 ? -105.854 27.164 5.036 1.00 51.43 152 PRO B N 1
ATOM 1136 C CA . PRO A 1 152 ? -104.719 27.240 4.120 1.00 52.03 152 PRO B CA 1
ATOM 1137 C C . PRO A 1 152 ? -103.620 28.243 4.488 1.00 57.15 152 PRO B C 1
ATOM 1138 O O . PRO A 1 152 ? -102.505 28.050 4.049 1.00 71.98 152 PRO B O 1
ATOM 1142 N N . ASP A 1 153 ? -103.945 29.286 5.252 1.00 61.16 153 ASP B N 1
ATOM 1143 C CA . ASP A 1 153 ? -103.009 30.405 5.550 1.00 59.20 153 ASP B CA 1
ATOM 1144 C C . ASP A 1 153 ? -102.301 30.162 6.881 1.00 55.30 153 ASP B C 1
ATOM 1145 O O . ASP A 1 153 ? -101.472 31.020 7.235 1.00 58.13 153 ASP B O 1
ATOM 1150 N N . ASP A 1 154 ? -102.645 29.092 7.607 1.00 54.55 154 ASP B N 1
ATOM 1151 C CA . ASP A 1 154 ? -101.975 28.758 8.893 1.00 56.97 154 ASP B CA 1
ATOM 1152 C C . ASP A 1 154 ? -100.529 28.315 8.614 1.00 54.62 154 ASP B C 1
ATOM 1153 O O . ASP A 1 154 ? -100.244 27.706 7.535 1.00 43.55 154 ASP B O 1
ATOM 1158 N N . LEU A 1 155 ? -99.644 28.700 9.529 1.00 51.23 155 LEU B N 1
ATOM 1159 C CA . LEU A 1 155 ? -98.213 28.333 9.563 1.00 51.17 155 LEU B CA 1
ATOM 1160 C C . LEU A 1 155 ? -98.119 26.807 9.621 1.00 51.43 155 LEU B C 1
ATOM 1161 O O . LEU A 1 155 ? -98.676 26.275 10.563 1.00 54.75 155 LEU B O 1
ATOM 1166 N N . ALA A 1 156 ? -97.497 26.143 8.642 1.00 54.07 156 ALA B N 1
ATOM 1167 C CA . ALA A 1 156 ? -97.347 24.660 8.578 1.00 55.16 156 ALA B CA 1
ATOM 1168 C C . ALA A 1 156 ? -95.963 24.275 9.142 1.00 53.14 156 ALA B C 1
ATOM 1169 O O . ALA A 1 156 ? -95.912 23.564 10.171 1.00 58.88 156 ALA B O 1
ATOM 1171 N N . TYR A 1 157 ? -94.896 24.823 8.542 1.00 51.41 157 TYR B N 1
ATOM 1172 C CA . TYR A 1 157 ? -93.467 24.649 8.922 1.00 48.37 157 TYR B CA 1
ATOM 1173 C C . TYR A 1 157 ? -92.671 25.962 8.740 1.00 47.29 157 TYR B C 1
ATOM 1174 O O . TYR A 1 157 ? -93.058 26.843 7.977 1.00 50.20 157 TYR B O 1
ATOM 1183 N N . ILE A 1 158 ? -91.516 26.039 9.400 1.00 43.99 158 ILE B N 1
ATOM 1184 C CA . ILE A 1 158 ? -90.483 27.090 9.243 1.00 45.37 158 ILE B CA 1
ATOM 1185 C C . ILE A 1 158 ? -89.186 26.435 8.727 1.00 45.97 158 ILE B C 1
ATOM 1186 O O . ILE A 1 158 ? -88.641 25.544 9.426 1.00 48.42 158 ILE B O 1
ATOM 1191 N N . LEU A 1 159 ? -88.688 26.903 7.580 1.00 41.64 159 LEU B N 1
ATOM 1192 C CA . LEU A 1 159 ? -87.340 26.626 7.020 1.00 45.33 159 LEU B CA 1
ATOM 1193 C C . LEU A 1 159 ? -86.363 27.754 7.415 1.00 50.23 159 LEU B C 1
ATOM 1194 O O . LEU A 1 159 ? -86.407 28.830 6.779 1.00 53.44 159 LEU B O 1
ATOM 1199 N N . TYR A 1 160 ? -85.494 27.525 8.410 1.00 45.08 160 TYR B N 1
ATOM 1200 C CA . TYR A 1 160 ? -84.396 28.444 8.793 1.00 41.83 160 TYR B CA 1
ATOM 1201 C C . TYR A 1 160 ? -83.373 28.595 7.657 1.00 44.73 160 TYR B C 1
ATOM 1202 O O . TYR A 1 160 ? -83.209 27.688 6.873 1.00 48.84 160 TYR B O 1
ATOM 1211 N N . THR A 1 161 ? -82.809 29.795 7.548 1.00 52.49 161 THR B N 1
ATOM 1212 C CA . THR A 1 161 ? -81.855 30.289 6.515 1.00 53.65 161 THR B CA 1
ATOM 1213 C C . THR A 1 161 ? -80.737 31.067 7.224 1.00 52.80 161 THR B C 1
ATOM 1214 O O . THR A 1 161 ? -80.936 31.509 8.396 1.00 42.64 161 THR B O 1
ATOM 1218 N N . SER A 1 162 ? -79.602 31.228 6.549 1.00 52.52 162 SER B N 1
ATOM 1219 C CA . SER A 1 162 ? -78.409 31.918 7.103 1.00 54.01 162 SER B CA 1
ATOM 1220 C C . SER A 1 162 ? -78.811 33.337 7.546 1.00 59.01 162 SER B C 1
ATOM 1221 O O . SER A 1 162 ? -79.462 34.049 6.749 1.00 48.61 162 SER B O 1
ATOM 1224 N N . GLY A 1 163 ? -78.488 33.707 8.792 1.00 62.74 163 GLY B N 1
ATOM 1225 C CA . GLY A 1 163 ? -78.707 35.063 9.335 1.00 61.57 163 GLY B CA 1
ATOM 1226 C C . GLY A 1 163 ? -77.438 35.914 9.296 1.00 61.00 163 GLY B C 1
ATOM 1227 O O . GLY A 1 163 ? -76.393 35.447 9.805 1.00 54.85 163 GLY B O 1
ATOM 1228 N N . SER A 1 164 ? -77.530 37.146 8.773 1.00 58.08 164 SER B N 1
ATOM 1229 C CA . SER A 1 164 ? -76.421 38.145 8.723 1.00 62.69 164 SER B CA 1
ATOM 1230 C C . SER A 1 164 ? -75.850 38.437 10.120 1.00 55.46 164 SER B C 1
ATOM 1231 O O . SER A 1 164 ? -74.678 38.739 10.189 1.00 66.78 164 SER B O 1
ATOM 1234 N N . THR A 1 165 ? -76.640 38.341 11.183 1.00 47.67 165 THR B N 1
ATOM 1235 C CA . THR A 1 165 ? -76.180 38.556 12.581 1.00 53.83 165 THR B CA 1
ATOM 1236 C C . THR A 1 165 ? -75.724 37.250 13.247 1.00 57.71 165 THR B C 1
ATOM 1237 O O . THR A 1 165 ? -75.420 37.296 14.450 1.00 58.93 165 THR B O 1
ATOM 1241 N N . GLY A 1 166 ? -75.748 36.122 12.536 1.00 58.57 166 GLY B N 1
ATOM 1242 C CA . GLY A 1 166 ? -75.375 34.799 13.075 1.00 58.91 166 GLY B CA 1
ATOM 1243 C C . GLY A 1 166 ? -76.537 34.062 13.729 1.00 56.31 166 GLY B C 1
ATOM 1244 O O . GLY A 1 166 ? -76.365 32.853 14.044 1.00 55.62 166 GLY B O 1
ATOM 1245 N N . VAL A 1 167 ? -77.669 34.732 13.959 1.00 53.12 167 VAL B N 1
ATOM 1246 C CA . VAL A 1 167 ? -78.932 34.042 14.330 1.00 53.62 167 VAL B CA 1
ATOM 1247 C C . VAL A 1 167 ? -79.639 33.737 13.026 1.00 54.91 167 VAL B C 1
ATOM 1248 O O . VAL A 1 167 ? -79.926 34.659 12.283 1.00 57.50 167 VAL B O 1
ATOM 1252 N N . PRO A 1 168 ? -79.882 32.452 12.679 1.00 62.31 168 PRO B N 1
ATOM 1253 C CA . PRO A 1 168 ? -80.581 32.130 11.434 1.00 57.68 168 PRO B CA 1
ATOM 1254 C C . PRO A 1 168 ? -82.024 32.651 11.476 1.00 48.63 168 PRO B C 1
ATOM 1255 O O . PRO A 1 168 ? -82.559 32.786 12.571 1.00 47.22 168 PRO B O 1
ATOM 1259 N N . LYS A 1 169 ? -82.586 32.929 10.296 1.00 51.12 169 LYS B N 1
ATOM 1260 C CA . LYS A 1 169 ? -83.930 33.540 10.071 1.00 56.64 169 LYS B CA 1
ATOM 1261 C C . LYS A 1 169 ? -84.905 32.423 9.700 1.00 52.21 169 LYS B C 1
ATOM 1262 O O . LYS A 1 169 ? -84.578 31.674 8.764 1.00 44.08 169 LYS B O 1
ATOM 1268 N N . GLY A 1 170 ? -86.094 32.397 10.296 1.00 44.98 170 GLY B N 1
ATOM 1269 C CA . GLY A 1 170 ? -87.128 31.405 9.965 1.00 48.27 170 GLY B CA 1
ATOM 1270 C C . GLY A 1 170 ? -88.116 31.854 8.899 1.00 44.34 170 GLY B C 1
ATOM 1271 O O . GLY A 1 170 ? -89.088 32.523 9.270 1.00 43.92 170 GLY B O 1
ATOM 1272 N N . VAL A 1 171 ? -87.989 31.355 7.664 1.00 39.51 171 VAL B N 1
ATOM 1273 C CA . VAL A 1 171 ? -89.026 31.555 6.611 1.00 38.25 171 VAL B CA 1
ATOM 1274 C C . VAL A 1 171 ? -90.281 30.795 7.026 1.00 45.69 171 VAL B C 1
ATOM 1275 O O . VAL A 1 171 ? -90.318 29.577 6.859 1.00 49.87 171 VAL B O 1
ATOM 1279 N N . ALA A 1 172 ? -91.261 31.492 7.597 1.00 50.87 172 ALA B N 1
ATOM 1280 C CA . ALA A 1 172 ? -92.507 30.892 8.119 1.00 48.43 172 ALA B CA 1
ATOM 1281 C C . ALA A 1 172 ? -93.472 30.692 6.945 1.00 49.38 172 ALA B C 1
ATOM 1282 O O . ALA A 1 172 ? -93.766 31.679 6.255 1.00 53.97 172 ALA B O 1
ATOM 1284 N N . LEU A 1 173 ? -93.860 29.446 6.662 1.00 47.61 173 LEU B N 1
ATOM 1285 C CA . LEU A 1 173 ? -94.607 29.083 5.428 1.00 50.25 173 LEU B CA 1
ATOM 1286 C C . LEU A 1 173 ? -95.884 28.361 5.810 1.00 51.30 173 LEU B C 1
ATOM 1287 O O . LEU A 1 173 ? -95.903 27.677 6.848 1.00 52.39 173 LEU B O 1
ATOM 1292 N N . SER A 1 174 ? -96.895 28.511 4.970 1.00 51.20 174 SER B N 1
ATOM 1293 C CA . SER A 1 174 ? -98.281 28.049 5.223 1.00 51.90 174 SER B CA 1
ATOM 1294 C C . SER A 1 174 ? -98.607 26.827 4.362 1.00 49.53 174 SER B C 1
ATOM 1295 O O . SER A 1 174 ? -97.936 26.625 3.314 1.00 44.13 174 SER B O 1
ATOM 1298 N N . HIS A 1 175 ? -99.716 26.157 4.674 1.00 45.92 175 HIS B N 1
ATOM 1299 C CA . HIS A 1 175 ? -100.293 25.119 3.777 1.00 45.14 175 HIS B CA 1
ATOM 1300 C C . HIS A 1 175 ? -100.346 25.679 2.349 1.00 42.55 175 HIS B C 1
ATOM 1301 O O . HIS A 1 175 ? -99.863 24.986 1.439 1.00 49.14 175 HIS B O 1
ATOM 1308 N N . GLY A 1 176 ? -100.859 26.904 2.170 1.00 45.89 176 GLY B N 1
ATOM 1309 C CA . GLY A 1 176 ? -101.137 27.509 0.847 1.00 46.93 176 GLY B CA 1
ATOM 1310 C C . GLY A 1 176 ? -99.858 27.826 0.101 1.00 46.59 176 GLY B C 1
ATOM 1311 O O . GLY A 1 176 ? -99.816 27.670 -1.152 1.00 46.35 176 GLY B O 1
ATOM 1312 N N . ASN A 1 177 ? -98.843 28.258 0.843 1.00 42.81 177 ASN B N 1
ATOM 1313 C CA . ASN A 1 177 ? -97.477 28.478 0.303 1.00 50.17 177 ASN B CA 1
ATOM 1314 C C . ASN A 1 177 ? -96.982 27.179 -0.332 1.00 50.40 177 ASN B C 1
ATOM 1315 O O . ASN A 1 177 ? -96.660 27.200 -1.535 1.00 49.30 177 ASN B O 1
ATOM 1320 N N . ALA A 1 178 ? -96.950 26.100 0.463 1.00 50.14 178 ALA B N 1
ATOM 1321 C CA . ALA A 1 178 ? -96.523 24.744 0.051 1.00 48.25 178 ALA B CA 1
ATOM 1322 C C . ALA A 1 178 ? -97.361 24.297 -1.143 1.00 48.19 178 ALA B C 1
ATOM 1323 O O . ALA A 1 178 ? -96.779 24.018 -2.205 1.00 47.55 178 ALA B O 1
ATOM 1325 N N . LEU A 1 179 ? -98.684 24.319 -0.993 1.00 47.08 179 LEU B N 1
ATOM 1326 C CA . LEU A 1 179 ? -99.597 23.658 -1.960 1.00 54.82 179 LEU B CA 1
ATOM 1327 C C . LEU A 1 179 ? -99.607 24.364 -3.313 1.00 50.36 179 LEU B C 1
ATOM 1328 O O . LEU A 1 179 ? -99.774 23.660 -4.311 1.00 50.86 179 LEU B O 1
ATOM 1333 N N . ALA A 1 180 ? -99.401 25.680 -3.355 1.00 49.23 180 ALA B N 1
ATOM 1334 C CA . ALA A 1 180 ? -99.353 26.434 -4.631 1.00 54.70 180 ALA B CA 1
ATOM 1335 C C . ALA A 1 180 ? -98.141 25.982 -5.453 1.00 52.19 180 ALA B C 1
ATOM 1336 O O . ALA A 1 180 ? -98.267 25.890 -6.696 1.00 50.60 180 ALA B O 1
ATOM 1338 N N . PHE A 1 181 ? -97.020 25.659 -4.791 1.00 54.53 181 PHE B N 1
ATOM 1339 C CA . PHE A 1 181 ? -95.838 25.040 -5.460 1.00 54.73 181 PHE B CA 1
ATOM 1340 C C . PHE A 1 181 ? -96.169 23.600 -5.921 1.00 50.47 181 PHE B C 1
ATOM 1341 O O . PHE A 1 181 ? -96.044 23.289 -7.147 1.00 44.50 181 PHE B O 1
ATOM 1349 N N . VAL A 1 182 ? -96.593 22.747 -4.982 1.00 48.50 182 VAL B N 1
ATOM 1350 C CA . VAL A 1 182 ? -96.898 21.290 -5.199 1.00 53.45 182 VAL B CA 1
ATOM 1351 C C . VAL A 1 182 ? -97.864 21.148 -6.385 1.00 51.18 182 VAL B C 1
ATOM 1352 O O . VAL A 1 182 ? -97.525 20.431 -7.331 1.00 48.58 182 VAL B O 1
ATOM 1356 N N . ASP A 1 183 ? -98.998 21.853 -6.358 1.00 47.48 183 ASP B N 1
ATOM 1357 C CA . ASP A 1 183 ? -100.047 21.733 -7.402 1.00 50.41 183 ASP B CA 1
ATOM 1358 C C . ASP A 1 183 ? -99.487 22.208 -8.742 1.00 49.73 183 ASP B C 1
ATOM 1359 O O . ASP A 1 183 ? -99.795 21.584 -9.779 1.00 51.07 183 ASP B O 1
ATOM 1364 N N . TRP A 1 184 ? -98.662 23.252 -8.710 1.00 53.11 184 TRP B N 1
ATOM 1365 C CA . TRP A 1 184 ? -98.041 23.841 -9.924 1.00 50.03 184 TRP B CA 1
ATOM 1366 C C . TRP A 1 184 ? -97.107 22.797 -10.562 1.00 56.15 184 TRP B C 1
ATOM 1367 O O . TRP A 1 184 ? -97.173 22.595 -11.811 1.00 53.42 184 TRP B O 1
ATOM 1378 N N . ALA A 1 185 ? -96.280 22.136 -9.743 1.00 53.31 185 ALA B N 1
ATOM 1379 C CA . ALA A 1 185 ? -95.254 21.168 -10.200 1.00 56.91 185 ALA B CA 1
ATOM 1380 C C . ALA A 1 185 ? -95.929 19.892 -10.709 1.00 54.80 185 ALA B C 1
ATOM 1381 O O . ALA A 1 185 ? -95.526 19.378 -11.793 1.00 44.31 185 ALA B O 1
ATOM 1383 N N . CYS A 1 186 ? -96.862 19.370 -9.905 1.00 55.23 186 CYS B N 1
ATOM 1384 C CA . CYS A 1 186 ? -97.686 18.178 -10.226 1.00 55.86 186 CYS B CA 1
ATOM 1385 C C . CYS A 1 186 ? -98.323 18.403 -11.602 1.00 55.88 186 CYS B C 1
ATOM 1386 O O . CYS A 1 186 ? -98.080 17.567 -12.477 1.00 51.28 186 CYS B O 1
ATOM 1389 N N . GLU A 1 187 ? -98.957 19.556 -11.852 1.00 56.28 187 GLU B N 1
ATOM 1390 C CA . GLU A 1 187 ? -99.576 19.814 -13.178 1.00 57.86 187 GLU B CA 1
ATOM 1391 C C . GLU A 1 187 ? -98.500 19.979 -14.254 1.00 56.61 187 GLU B C 1
ATOM 1392 O O . GLU A 1 187 ? -98.751 19.552 -15.363 1.00 59.85 187 GLU B O 1
ATOM 1398 N N . ARG A 1 188 ? -97.346 20.577 -13.939 1.00 58.64 188 ARG B N 1
ATOM 1399 C CA . ARG A 1 188 ? -96.377 21.047 -14.963 1.00 57.40 188 ARG B CA 1
ATOM 1400 C C . ARG A 1 188 ? -95.548 19.867 -15.479 1.00 61.29 188 ARG B C 1
ATOM 1401 O O . ARG A 1 188 ? -95.316 19.790 -16.702 1.00 53.72 188 ARG B O 1
ATOM 1409 N N . TYR A 1 189 ? -95.106 18.987 -14.579 1.00 54.60 189 TYR B N 1
ATOM 1410 C CA . TYR A 1 189 ? -94.236 17.836 -14.918 1.00 61.82 189 TYR B CA 1
ATOM 1411 C C . TYR A 1 189 ? -95.062 16.534 -14.949 1.00 66.55 189 TYR B C 1
ATOM 1412 O O . TYR A 1 189 ? -94.462 15.474 -15.228 1.00 62.79 189 TYR B O 1
ATOM 1421 N N . CYS A 1 190 ? -96.394 16.614 -14.763 1.00 67.20 190 CYS B N 1
ATOM 1422 C CA . CYS A 1 190 ? -97.351 15.497 -15.011 1.00 67.03 190 CYS B CA 1
ATOM 1423 C C . CYS A 1 190 ? -96.945 14.298 -14.164 1.00 62.51 190 CYS B C 1
ATOM 1424 O O . CYS A 1 190 ? -96.634 13.246 -14.742 1.00 71.48 190 CYS B O 1
ATOM 1427 N N . PHE A 1 191 ? -96.853 14.500 -12.856 1.00 57.85 191 PHE B N 1
ATOM 1428 C CA . PHE A 1 191 ? -96.397 13.482 -11.884 1.00 64.32 191 PHE B CA 1
ATOM 1429 C C . PHE A 1 191 ? -97.509 12.442 -11.700 1.00 62.89 191 PHE B C 1
ATOM 1430 O O . PHE A 1 191 ? -98.657 12.835 -11.463 1.00 63.38 191 PHE B O 1
ATOM 1438 N N . GLN A 1 192 ? -97.152 11.158 -11.741 1.00 60.53 192 GLN B N 1
ATOM 1439 C CA . GLN A 1 192 ? -98.116 10.034 -11.834 1.00 61.14 192 GLN B CA 1
ATOM 1440 C C . GLN A 1 192 ? -98.039 9.176 -10.582 1.00 59.51 192 GLN B C 1
ATOM 1441 O O . GLN A 1 192 ? -97.008 9.092 -9.928 1.00 58.79 192 GLN B O 1
ATOM 1447 N N . PRO A 1 193 ? -99.115 8.443 -10.247 1.00 67.83 193 PRO B N 1
ATOM 1448 C CA . PRO A 1 193 ? -99.043 7.440 -9.189 1.00 65.30 193 PRO B CA 1
ATOM 1449 C C . PRO A 1 193 ? -97.953 6.445 -9.576 1.00 63.22 193 PRO B C 1
ATOM 1450 O O . PRO A 1 193 ? -97.825 6.212 -10.757 1.00 56.91 193 PRO B O 1
ATOM 1454 N N . GLY A 1 194 ? -97.211 5.912 -8.604 1.00 59.08 194 GLY B N 1
ATOM 1455 C CA . GLY A 1 194 ? -96.237 4.834 -8.862 1.00 61.27 194 GLY B CA 1
ATOM 1456 C C . GLY A 1 194 ? -94.910 5.354 -9.384 1.00 65.23 194 GLY B C 1
ATOM 1457 O O . GLY A 1 194 ? -93.976 4.544 -9.554 1.00 69.32 194 GLY B O 1
ATOM 1458 N N . GLU A 1 195 ? -94.805 6.669 -9.582 1.00 67.21 195 GLU B N 1
ATOM 1459 C CA . GLU A 1 195 ? -93.542 7.367 -9.920 1.00 58.82 195 GLU B CA 1
ATOM 1460 C C . GLU A 1 195 ? -92.633 7.385 -8.679 1.00 58.54 195 GLU B C 1
ATOM 1461 O O . GLU A 1 195 ? -93.139 7.383 -7.510 1.00 51.71 195 GLU B O 1
ATOM 1467 N N . ARG A 1 196 ? -91.323 7.374 -8.903 1.00 56.02 196 ARG B N 1
ATOM 1468 C CA . ARG A 1 196 ? -90.325 7.322 -7.805 1.00 59.28 196 ARG B CA 1
ATOM 1469 C C . ARG A 1 196 ? -89.491 8.623 -7.812 1.00 54.13 196 ARG B C 1
ATOM 1470 O O . ARG A 1 196 ? -88.746 8.920 -8.802 1.00 47.53 196 ARG B O 1
ATOM 1478 N N . PHE A 1 197 ? -89.635 9.390 -6.733 1.00 47.93 197 PHE B N 1
ATOM 1479 C CA . PHE A 1 197 ? -88.964 10.692 -6.477 1.00 50.77 197 PHE B CA 1
ATOM 1480 C C . PHE A 1 197 ? -87.747 10.467 -5.580 1.00 49.81 197 PHE B C 1
ATOM 1481 O O . PHE A 1 197 ? -87.928 9.954 -4.423 1.00 46.13 197 PHE B O 1
ATOM 1489 N N . ALA A 1 198 ? -86.568 10.875 -6.049 1.00 44.42 198 ALA B N 1
ATOM 1490 C CA . ALA A 1 198 ? -85.370 11.002 -5.192 1.00 49.75 198 ALA B CA 1
ATOM 1491 C C . ALA A 1 198 ? -85.482 12.291 -4.371 1.00 48.52 198 ALA B C 1
ATOM 1492 O O . ALA A 1 198 ? -85.840 13.339 -4.924 1.00 54.55 198 ALA B O 1
ATOM 1494 N N . ASN A 1 199 ? -85.237 12.187 -3.078 1.00 44.51 199 ASN B N 1
ATOM 1495 C CA . ASN A 1 199 ? -85.101 13.343 -2.167 1.00 43.78 199 ASN B CA 1
ATOM 1496 C C . ASN A 1 199 ? -83.612 13.536 -1.869 1.00 49.47 199 ASN B C 1
ATOM 1497 O O . ASN A 1 199 ? -83.126 13.008 -0.827 1.00 49.64 199 ASN B O 1
ATOM 1502 N N . HIS A 1 200 ? -82.912 14.282 -2.725 1.00 52.97 200 HIS B N 1
ATOM 1503 C CA . HIS A 1 200 ? -81.479 14.620 -2.517 1.00 50.30 200 HIS B CA 1
ATOM 1504 C C . HIS A 1 200 ? -81.305 15.619 -1.362 1.00 47.68 200 HIS B C 1
ATOM 1505 O O . HIS A 1 200 ? -80.433 15.402 -0.513 1.00 47.68 200 HIS B O 1
ATOM 1512 N N . ALA A 1 201 ? -82.059 16.716 -1.377 1.00 49.99 201 ALA B N 1
ATOM 1513 C CA . ALA A 1 201 ? -81.855 17.877 -0.491 1.00 45.41 201 ALA B CA 1
ATOM 1514 C C . ALA A 1 201 ? -82.192 17.468 0.920 1.00 43.82 201 ALA B C 1
ATOM 1515 O O . ALA A 1 201 ? -83.106 16.677 1.134 1.00 49.32 201 ALA B O 1
ATOM 1517 N N . PRO A 1 202 ? -81.530 18.069 1.917 1.00 47.85 202 PRO B N 1
ATOM 1518 C CA . PRO A 1 202 ? -81.954 17.908 3.310 1.00 48.50 202 PRO B CA 1
ATOM 1519 C C . PRO A 1 202 ? -83.303 18.587 3.525 1.00 51.62 202 PRO B C 1
ATOM 1520 O O . PRO A 1 202 ? -83.677 19.435 2.703 1.00 49.05 202 PRO B O 1
ATOM 1524 N N . LEU A 1 203 ? -83.963 18.243 4.631 1.00 50.07 203 LEU B N 1
ATOM 1525 C CA . LEU A 1 203 ? -85.369 18.631 4.916 1.00 52.51 203 LEU B CA 1
ATOM 1526 C C . LEU A 1 203 ? -85.525 20.128 5.192 1.00 50.93 203 LEU B C 1
ATOM 1527 O O . LEU A 1 203 ? -86.652 20.609 5.006 1.00 49.50 203 LEU B O 1
ATOM 1532 N N . HIS A 1 204 ? -84.464 20.831 5.599 1.00 57.55 204 HIS B N 1
ATOM 1533 C CA . HIS A 1 204 ? -84.493 22.289 5.907 1.00 52.52 204 HIS B CA 1
ATOM 1534 C C . HIS A 1 204 ? -84.377 23.116 4.628 1.00 49.46 204 HIS B C 1
ATOM 1535 O O . HIS A 1 204 ? -84.526 24.314 4.731 1.00 55.80 204 HIS B O 1
ATOM 1542 N N . PHE A 1 205 ? -84.127 22.517 3.469 1.00 50.20 205 PHE B N 1
ATOM 1543 C CA . PHE A 1 205 ? -84.207 23.221 2.165 1.00 48.79 205 PHE B CA 1
ATOM 1544 C C . PHE A 1 205 ? -85.538 22.885 1.513 1.00 53.13 205 PHE B C 1
ATOM 1545 O O . PHE A 1 205 ? -86.090 21.805 1.747 1.00 61.21 205 PHE B O 1
ATOM 1553 N N . ASP A 1 206 ? -86.004 23.785 0.665 1.00 57.55 206 ASP B N 1
ATOM 1554 C CA . ASP A 1 206 ? -87.354 23.705 0.065 1.00 57.33 206 ASP B CA 1
ATOM 1555 C C . ASP A 1 206 ? -87.295 22.849 -1.208 1.00 55.09 206 ASP B C 1
ATOM 1556 O O . ASP A 1 206 ? -88.343 22.684 -1.836 1.00 54.53 206 ASP B O 1
ATOM 1561 N N . LEU A 1 207 ? -86.142 22.287 -1.589 1.00 53.60 207 LEU B N 1
ATOM 1562 C CA . LEU A 1 207 ? -86.152 21.333 -2.727 1.00 51.18 207 LEU B CA 1
ATOM 1563 C C . LEU A 1 207 ? -86.959 20.126 -2.271 1.00 53.15 207 LEU B C 1
ATOM 1564 O O . LEU A 1 207 ? -87.631 19.518 -3.116 1.00 43.51 207 LEU B O 1
ATOM 1569 N N . SER A 1 208 ? -86.863 19.840 -0.962 1.00 49.46 208 SER B N 1
ATOM 1570 C CA . SER A 1 208 ? -87.387 18.631 -0.296 1.00 47.49 208 SER B CA 1
ATOM 1571 C C . SER A 1 208 ? -88.906 18.678 -0.342 1.00 54.35 208 SER B C 1
ATOM 1572 O O . SER A 1 208 ? -89.535 17.609 -0.259 1.00 60.67 208 SER B O 1
ATOM 1575 N N . VAL A 1 209 ? -89.485 19.867 -0.489 1.00 57.29 209 VAL B N 1
ATOM 1576 C CA . VAL A 1 209 ? -90.967 20.019 -0.455 1.00 53.56 209 VAL B CA 1
ATOM 1577 C C . VAL A 1 209 ? -91.538 19.470 -1.770 1.00 53.30 209 VAL B C 1
ATOM 1578 O O . VAL A 1 209 ? -92.588 18.849 -1.708 1.00 47.61 209 VAL B O 1
ATOM 1582 N N . LEU A 1 210 ? -90.870 19.646 -2.915 1.00 49.25 210 LEU B N 1
ATOM 1583 C CA . LEU A 1 210 ? -91.315 18.960 -4.157 1.00 50.33 210 LEU B CA 1
ATOM 1584 C C . LEU A 1 210 ? -91.202 17.439 -3.949 1.00 53.09 210 LEU B C 1
ATOM 1585 O O . LEU A 1 210 ? -92.187 16.741 -4.164 1.00 62.35 210 LEU B O 1
ATOM 1590 N N . ASP A 1 211 ? -90.065 16.949 -3.470 1.00 55.19 211 ASP B N 1
ATOM 1591 C CA . ASP A 1 211 ? -89.721 15.500 -3.448 1.00 59.79 211 ASP B CA 1
ATOM 1592 C C . ASP A 1 211 ? -90.759 14.733 -2.612 1.00 51.47 211 ASP B C 1
ATOM 1593 O O . ASP A 1 211 ? -91.278 13.741 -3.094 1.00 50.43 211 ASP B O 1
ATOM 1598 N N . ILE A 1 212 ? -91.052 15.207 -1.412 1.00 46.15 212 ILE B N 1
ATOM 1599 C CA . ILE A 1 212 ? -91.899 14.542 -0.387 1.00 47.30 212 ILE B CA 1
ATOM 1600 C C . ILE A 1 212 ? -93.396 14.818 -0.621 1.00 52.15 212 ILE B C 1
ATOM 1601 O O . ILE A 1 212 ? -94.183 13.849 -0.560 1.00 59.77 212 ILE B O 1
ATOM 1606 N N . TYR A 1 213 ? -93.806 16.083 -0.772 1.00 54.20 213 TYR B N 1
ATOM 1607 C CA . TYR A 1 213 ? -95.240 16.501 -0.818 1.00 46.18 213 TYR B CA 1
ATOM 1608 C C . TYR A 1 213 ? -95.818 16.272 -2.213 1.00 45.40 213 TYR B C 1
ATOM 1609 O O . TYR A 1 213 ? -96.969 15.811 -2.259 1.00 51.91 213 TYR B O 1
ATOM 1618 N N . CYS A 1 214 ? -95.060 16.481 -3.288 1.00 42.76 214 CYS B N 1
ATOM 1619 C CA . CYS A 1 214 ? -95.536 16.123 -4.647 1.00 48.16 214 CYS B CA 1
ATOM 1620 C C . CYS A 1 214 ? -95.741 14.606 -4.700 1.00 56.75 214 CYS B C 1
ATOM 1621 O O . CYS A 1 214 ? -96.798 14.198 -5.234 1.00 59.78 214 CYS B O 1
ATOM 1624 N N . ALA A 1 215 ? -94.806 13.803 -4.151 1.00 55.64 215 ALA B N 1
ATOM 1625 C CA . ALA A 1 215 ? -94.879 12.320 -4.193 1.00 54.96 215 ALA B CA 1
ATOM 1626 C C . ALA A 1 215 ? -96.158 11.876 -3.474 1.00 54.92 215 ALA B C 1
ATOM 1627 O O . ALA A 1 215 ? -96.936 11.153 -4.123 1.00 46.40 215 ALA B O 1
ATOM 1629 N N . LEU A 1 216 ? -96.356 12.304 -2.209 1.00 44.47 216 LEU B N 1
ATOM 1630 C CA . LEU A 1 216 ? -97.528 11.952 -1.361 1.00 46.25 216 LEU B CA 1
ATOM 1631 C C . LEU A 1 216 ? -98.821 12.527 -1.961 1.00 53.80 216 LEU B C 1
ATOM 1632 O O . LEU A 1 216 ? -99.914 12.068 -1.625 1.00 58.78 216 LEU B O 1
ATOM 1637 N N . ASN A 1 217 ? -98.708 13.504 -2.839 1.00 54.25 217 ASN B N 1
ATOM 1638 C CA . ASN A 1 217 ? -99.897 14.132 -3.442 1.00 55.51 217 ASN B CA 1
ATOM 1639 C C . ASN A 1 217 ? -100.453 13.224 -4.544 1.00 51.52 217 ASN B C 1
ATOM 1640 O O . ASN A 1 217 ? -101.626 13.313 -4.801 1.00 47.51 217 ASN B O 1
ATOM 1645 N N . VAL A 1 218 ? -99.628 12.423 -5.203 1.00 48.95 218 VAL B N 1
ATOM 1646 C CA . VAL A 1 218 ? -100.052 11.708 -6.435 1.00 50.58 218 VAL B CA 1
ATOM 1647 C C . VAL A 1 218 ? -99.986 10.185 -6.210 1.00 55.54 218 VAL B C 1
ATOM 1648 O O . VAL A 1 218 ? -100.065 9.456 -7.216 1.00 60.86 218 VAL B O 1
ATOM 1652 N N . GLY A 1 219 ? -99.839 9.711 -4.962 1.00 55.90 219 GLY B N 1
ATOM 1653 C CA . GLY A 1 219 ? -99.674 8.274 -4.631 1.00 60.63 219 GLY B CA 1
ATOM 1654 C C . GLY A 1 219 ? -98.401 7.659 -5.205 1.00 59.21 219 GLY B C 1
ATOM 1655 O O . GLY A 1 219 ? -98.422 6.490 -5.633 1.00 60.86 219 GLY B O 1
ATOM 1656 N N . ALA A 1 220 ? -97.313 8.420 -5.232 1.00 56.25 220 ALA B N 1
ATOM 1657 C CA . ALA A 1 220 ? -96.006 7.956 -5.738 1.00 51.66 220 ALA B CA 1
ATOM 1658 C C . ALA A 1 220 ? -95.105 7.705 -4.537 1.00 46.56 220 ALA B C 1
ATOM 1659 O O . ALA A 1 220 ? -95.624 7.708 -3.372 1.00 40.95 220 ALA B O 1
ATOM 1661 N N . THR A 1 221 ? -93.838 7.409 -4.813 1.00 47.92 221 THR B N 1
ATOM 1662 C CA . THR A 1 221 ? -92.845 6.988 -3.792 1.00 52.25 221 THR B CA 1
ATOM 1663 C C . THR A 1 221 ? -91.764 8.063 -3.712 1.00 50.00 221 THR B C 1
ATOM 1664 O O . THR A 1 221 ? -91.305 8.530 -4.795 1.00 43.22 221 THR B O 1
ATOM 1668 N N . VAL A 1 222 ? -91.414 8.465 -2.494 1.00 41.51 222 VAL B N 1
ATOM 1669 C CA . VAL A 1 222 ? -90.229 9.329 -2.247 1.00 48.54 222 VAL B CA 1
ATOM 1670 C C . VAL A 1 222 ? -89.150 8.489 -1.555 1.00 45.07 222 VAL B C 1
ATOM 1671 O O . VAL A 1 222 ? -89.405 7.905 -0.495 1.00 41.94 222 VAL B O 1
ATOM 1675 N N . CYS A 1 223 ? -87.957 8.540 -2.128 1.00 47.99 223 CYS B N 1
ATOM 1676 C CA . CYS A 1 223 ? -86.727 7.860 -1.668 1.00 51.64 223 CYS B CA 1
ATOM 1677 C C . CYS A 1 223 ? -85.757 8.915 -1.113 1.00 49.10 223 CYS B C 1
ATOM 1678 O O . CYS A 1 223 ? -85.188 9.664 -1.909 1.00 44.49 223 CYS B O 1
ATOM 1681 N N . LEU A 1 224 ? -85.616 8.952 0.209 1.00 42.11 224 LEU B N 1
ATOM 1682 C CA . LEU A 1 224 ? -84.661 9.789 0.970 1.00 42.77 224 LEU B CA 1
ATOM 1683 C C . LEU A 1 224 ? -83.216 9.363 0.657 1.00 48.33 224 LEU B C 1
ATOM 1684 O O . LEU A 1 224 ? -82.721 8.350 1.227 1.00 47.12 224 LEU B O 1
ATOM 1689 N N . VAL A 1 225 ? -82.519 10.140 -0.182 1.00 46.70 225 VAL B N 1
ATOM 1690 C CA . VAL A 1 225 ? -81.070 9.930 -0.457 1.00 43.86 225 VAL B CA 1
ATOM 1691 C C . VAL A 1 225 ? -80.331 10.139 0.852 1.00 43.21 225 VAL B C 1
ATOM 1692 O O . VAL A 1 225 ? -80.470 11.173 1.464 1.00 53.61 225 VAL B O 1
ATOM 1696 N N . PRO A 1 226 ? -79.604 9.147 1.392 1.00 50.00 226 PRO B N 1
ATOM 1697 C CA . PRO A 1 226 ? -79.014 9.310 2.728 1.00 45.19 226 PRO B CA 1
ATOM 1698 C C . PRO A 1 226 ? -77.724 10.155 2.717 1.00 53.79 226 PRO B C 1
ATOM 1699 O O . PRO A 1 226 ? -76.975 10.176 1.729 1.00 48.57 226 PRO B O 1
ATOM 1703 N N . GLU A 1 227 ? -77.458 10.797 3.846 1.00 55.64 227 GLU B N 1
ATOM 1704 C CA . GLU A 1 227 ? -76.321 11.720 4.074 1.00 51.12 227 GLU B CA 1
ATOM 1705 C C . GLU A 1 227 ? -75.016 10.995 3.756 1.00 48.11 227 GLU B C 1
ATOM 1706 O O . GLU A 1 227 ? -74.139 11.578 3.075 1.00 52.03 227 GLU B O 1
ATOM 1712 N N . SER A 1 228 ? -74.917 9.739 4.172 1.00 51.24 228 SER B N 1
ATOM 1713 C CA . SER A 1 228 ? -73.707 8.890 4.029 1.00 52.93 228 SER B CA 1
ATOM 1714 C C . SER A 1 228 ? -73.174 8.911 2.588 1.00 57.51 228 SER B C 1
ATOM 1715 O O . SER A 1 228 ? -71.942 8.779 2.456 1.00 69.85 228 SER B O 1
ATOM 1718 N N . ILE A 1 229 ? -74.000 9.101 1.547 1.00 50.93 229 ILE B N 1
ATOM 1719 C CA . ILE A 1 229 ? -73.478 8.991 0.148 1.00 58.68 229 ILE B CA 1
ATOM 1720 C C . ILE A 1 229 ? -73.380 10.361 -0.533 1.00 60.63 229 ILE B C 1
ATOM 1721 O O . ILE A 1 229 ? -73.227 10.382 -1.769 1.00 62.17 229 ILE B O 1
ATOM 1726 N N . ALA A 1 230 ? -73.438 11.451 0.234 1.00 65.86 230 ALA B N 1
ATOM 1727 C CA . ALA A 1 230 ? -73.399 12.849 -0.267 1.00 69.26 230 ALA B CA 1
ATOM 1728 C C . ALA A 1 230 ? -72.179 13.089 -1.179 1.00 64.92 230 ALA B C 1
ATOM 1729 O O . ALA A 1 230 ? -72.370 13.618 -2.260 1.00 58.20 230 ALA B O 1
ATOM 1731 N N . PHE A 1 231 ? -70.968 12.696 -0.777 1.00 74.95 231 PHE B N 1
ATOM 1732 C CA . PHE A 1 231 ? -69.707 13.004 -1.514 1.00 77.78 231 PHE B CA 1
ATOM 1733 C C . PHE A 1 231 ? -69.352 11.887 -2.510 1.00 76.68 231 PHE B C 1
ATOM 1734 O O . PHE A 1 231 ? -68.197 11.819 -2.948 1.00 68.88 231 PHE B O 1
ATOM 1742 N N . SER A 1 232 ? -70.289 11.017 -2.879 1.00 71.41 232 SER B N 1
ATOM 1743 C CA . SER A 1 232 ? -69.951 9.834 -3.698 1.00 65.48 232 SER B CA 1
ATOM 1744 C C . SER A 1 232 ? -70.780 9.838 -4.970 1.00 59.69 232 SER B C 1
ATOM 1745 O O . SER A 1 232 ? -71.790 9.152 -5.061 1.00 61.56 232 SER B O 1
ATOM 1748 N N . PRO A 1 233 ? -70.351 10.563 -6.020 1.00 59.14 233 PRO B N 1
ATOM 1749 C CA . PRO A 1 233 ? -71.137 10.628 -7.255 1.00 61.43 233 PRO B CA 1
ATOM 1750 C C . PRO A 1 233 ? -71.613 9.264 -7.814 1.00 62.91 233 PRO B C 1
ATOM 1751 O O . PRO A 1 233 ? -72.636 9.220 -8.472 1.00 66.29 233 PRO B O 1
ATOM 1755 N N . ARG A 1 234 ? -70.896 8.168 -7.561 1.00 65.59 234 ARG B N 1
ATOM 1756 C CA . ARG A 1 234 ? -71.241 6.843 -8.151 1.00 64.16 234 ARG B CA 1
ATOM 1757 C C . ARG A 1 234 ? -72.327 6.183 -7.289 1.00 56.90 234 ARG B C 1
ATOM 1758 O O . ARG A 1 234 ? -73.295 5.668 -7.858 1.00 53.58 234 ARG B O 1
ATOM 1766 N N . LEU A 1 235 ? -72.207 6.229 -5.961 1.00 52.31 235 LEU B N 1
ATOM 1767 C CA . LEU A 1 235 ? -73.322 5.832 -5.066 1.00 48.92 235 LEU B CA 1
ATOM 1768 C C . LEU A 1 235 ? -74.580 6.640 -5.407 1.00 49.65 235 LEU B C 1
ATOM 1769 O O . LEU A 1 235 ? -75.632 6.034 -5.390 1.00 56.59 235 LEU B O 1
ATOM 1774 N N . LEU A 1 236 ? -74.489 7.919 -5.785 1.00 52.82 236 LEU B N 1
ATOM 1775 C CA . LEU A 1 236 ? -75.695 8.734 -6.114 1.00 54.07 236 LEU B CA 1
ATOM 1776 C C . LEU A 1 236 ? -76.344 8.180 -7.383 1.00 51.13 236 LEU B C 1
ATOM 1777 O O . LEU A 1 236 ? -77.578 8.071 -7.366 1.00 53.99 236 LEU B O 1
ATOM 1782 N N . THR A 1 237 ? -75.578 7.832 -8.427 1.00 49.31 237 THR B N 1
ATOM 1783 C CA . THR A 1 237 ? -76.149 7.247 -9.682 1.00 56.59 237 THR B CA 1
ATOM 1784 C C . THR A 1 237 ? -76.643 5.809 -9.415 1.00 61.64 237 THR B C 1
ATOM 1785 O O . THR A 1 237 ? -77.624 5.370 -10.102 1.00 56.95 237 THR B O 1
ATOM 1789 N N . ASP A 1 238 ? -76.027 5.114 -8.442 1.00 60.55 238 ASP B N 1
ATOM 1790 C CA . ASP A 1 238 ? -76.453 3.755 -8.007 1.00 66.44 238 ASP B CA 1
ATOM 1791 C C . ASP A 1 238 ? -77.834 3.862 -7.371 1.00 62.35 238 ASP B C 1
ATOM 1792 O O . ASP A 1 238 ? -78.664 2.977 -7.634 1.00 60.69 238 ASP B O 1
ATOM 1797 N N . PHE A 1 239 ? -78.056 4.909 -6.572 1.00 56.57 239 PHE B N 1
ATOM 1798 C CA . PHE A 1 239 ? -79.350 5.190 -5.895 1.00 49.53 239 PHE B CA 1
ATOM 1799 C C . PHE A 1 239 ? -80.423 5.353 -6.961 1.00 47.58 239 PHE B C 1
ATOM 1800 O O . PHE A 1 239 ? -81.519 4.820 -6.843 1.00 48.56 239 PHE B O 1
ATOM 1808 N N . ILE A 1 240 ? -80.085 6.060 -8.023 1.00 47.16 240 ILE B N 1
ATOM 1809 C CA . ILE A 1 240 ? -81.053 6.262 -9.122 1.00 48.17 240 ILE B CA 1
ATOM 1810 C C . ILE A 1 240 ? -81.426 4.892 -9.687 1.00 53.72 240 ILE B C 1
ATOM 1811 O O . ILE A 1 240 ? -82.640 4.655 -9.894 1.00 58.36 240 ILE B O 1
ATOM 1816 N N . ARG A 1 241 ? -80.433 4.034 -9.949 1.00 62.85 241 ARG B N 1
ATOM 1817 C CA . ARG A 1 241 ? -80.649 2.704 -10.595 1.00 59.20 241 ARG B CA 1
ATOM 1818 C C . ARG A 1 241 ? -81.466 1.816 -9.651 1.00 52.85 241 ARG B C 1
ATOM 1819 O O . ARG A 1 241 ? -82.587 1.410 -10.017 1.00 53.54 241 ARG B O 1
ATOM 1827 N N . GLN A 1 242 ? -80.963 1.619 -8.441 1.00 48.81 242 GLN B N 1
ATOM 1828 C CA . GLN A 1 242 ? -81.546 0.689 -7.449 1.00 52.89 242 GLN B CA 1
ATOM 1829 C C . GLN A 1 242 ? -82.991 1.075 -7.115 1.00 52.33 242 GLN B C 1
ATOM 1830 O O . GLN A 1 242 ? -83.785 0.164 -6.882 1.00 64.92 242 GLN B O 1
ATOM 1836 N N . HIS A 1 243 ? -83.328 2.362 -7.052 1.00 53.62 243 HIS B N 1
ATOM 1837 C CA . HIS A 1 243 ? -84.685 2.803 -6.662 1.00 47.32 243 HIS B CA 1
ATOM 1838 C C . HIS A 1 243 ? -85.448 3.179 -7.932 1.00 48.43 243 HIS B C 1
ATOM 1839 O O . HIS A 1 243 ? -86.579 3.655 -7.807 1.00 50.01 243 HIS B O 1
ATOM 1846 N N . GLU A 1 244 ? -84.911 2.877 -9.110 1.00 53.01 244 GLU B N 1
ATOM 1847 C CA . GLU A 1 244 ? -85.635 3.115 -10.396 1.00 59.65 244 GLU B CA 1
ATOM 1848 C C . GLU A 1 244 ? -86.285 4.512 -10.363 1.00 52.36 244 GLU B C 1
ATOM 1849 O O . GLU A 1 244 ? -87.502 4.596 -10.522 1.00 55.27 244 GLU B O 1
ATOM 1855 N N . ILE A 1 245 ? -85.477 5.547 -10.102 1.00 50.16 245 ILE B N 1
ATOM 1856 C CA . ILE A 1 245 ? -85.867 6.976 -9.900 1.00 46.96 245 ILE B CA 1
ATOM 1857 C C . ILE A 1 245 ? -86.343 7.553 -11.242 1.00 48.82 245 ILE B C 1
ATOM 1858 O O . ILE A 1 245 ? -85.628 7.437 -12.262 1.00 38.18 245 ILE B O 1
ATOM 1863 N N . SER A 1 246 ? -87.524 8.160 -11.248 1.00 49.37 246 SER B N 1
ATOM 1864 C CA . SER A 1 246 ? -88.107 8.812 -12.451 1.00 55.23 246 SER B CA 1
ATOM 1865 C C . SER A 1 246 ? -87.935 10.330 -12.350 1.00 54.67 246 SER B C 1
ATOM 1866 O O . SER A 1 246 ? -87.902 11.001 -13.406 1.00 42.87 246 SER B O 1
ATOM 1869 N N . ILE A 1 247 ? -87.850 10.842 -11.118 1.00 52.96 247 ILE B N 1
ATOM 1870 C CA . ILE A 1 247 ? -87.874 12.303 -10.831 1.00 53.58 247 ILE B CA 1
ATOM 1871 C C . ILE A 1 247 ? -86.743 12.676 -9.877 1.00 51.07 247 ILE B C 1
ATOM 1872 O O . ILE A 1 247 ? -86.775 12.252 -8.688 1.00 54.00 247 ILE B O 1
ATOM 1877 N N . TRP A 1 248 ? -85.786 13.430 -10.423 1.00 47.08 248 TRP B N 1
ATOM 1878 C CA . TRP A 1 248 ? -84.561 13.926 -9.747 1.00 52.30 248 TRP B CA 1
ATOM 1879 C C . TRP A 1 248 ? -84.618 15.458 -9.663 1.00 53.44 248 TRP B C 1
ATOM 1880 O O . TRP A 1 248 ? -84.884 16.070 -10.700 1.00 52.72 248 TRP B O 1
ATOM 1891 N N . TYR A 1 249 ? -84.355 16.024 -8.474 1.00 57.03 249 TYR B N 1
ATOM 1892 C CA . TYR A 1 249 ? -84.380 17.483 -8.152 1.00 54.92 249 TYR B CA 1
ATOM 1893 C C . TYR A 1 249 ? -83.242 17.845 -7.170 1.00 49.64 249 TYR B C 1
ATOM 1894 O O . TYR A 1 249 ? -83.297 17.522 -5.920 1.00 53.49 249 TYR B O 1
ATOM 1903 N N . SER A 1 250 ? -82.228 18.518 -7.718 1.00 44.41 250 SER B N 1
ATOM 1904 C CA . SER A 1 250 ? -80.994 18.974 -7.010 1.00 50.77 250 SER B CA 1
ATOM 1905 C C . SER A 1 250 ? -80.417 20.281 -7.608 1.00 46.47 250 SER B C 1
ATOM 1906 O O . SER A 1 250 ? -80.778 20.720 -8.744 1.00 41.37 250 SER B O 1
ATOM 1909 N N . VAL A 1 251 ? -79.460 20.846 -6.893 1.00 44.16 251 VAL B N 1
ATOM 1910 C CA . VAL A 1 251 ? -78.566 21.905 -7.431 1.00 49.21 251 VAL B CA 1
ATOM 1911 C C . VAL A 1 251 ? -77.719 21.311 -8.558 1.00 54.09 251 VAL B C 1
ATOM 1912 O O . VAL A 1 251 ? -77.376 20.129 -8.545 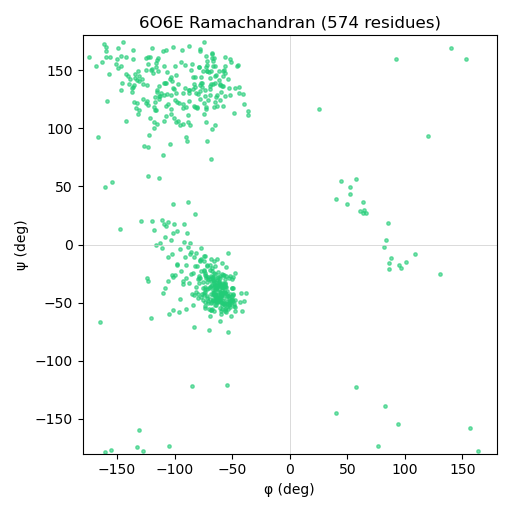1.00 56.90 251 VAL B O 1
ATOM 1916 N N . PRO A 1 252 ? -77.398 22.083 -9.617 1.00 53.84 252 PRO B N 1
ATOM 1917 C CA . PRO A 1 252 ? -76.553 21.569 -10.700 1.00 55.72 252 PRO B CA 1
ATOM 1918 C C . PRO A 1 252 ? -75.178 21.005 -10.292 1.00 57.44 252 PRO B C 1
ATOM 1919 O O . PRO A 1 252 ? -74.620 20.172 -11.015 1.00 53.41 252 PRO B O 1
ATOM 1923 N N . SER A 1 253 ? -74.629 21.488 -9.179 1.00 60.10 253 SER B N 1
ATOM 1924 C CA . SER A 1 253 ? -73.317 21.042 -8.642 1.00 63.63 253 SER B CA 1
ATOM 1925 C C . SER A 1 253 ? -73.321 19.516 -8.486 1.00 58.55 253 SER B C 1
ATOM 1926 O O . SER A 1 253 ? -72.360 18.870 -8.921 1.00 59.61 253 SER B O 1
ATOM 1929 N N . VAL A 1 254 ? -74.406 18.960 -7.947 1.00 64.39 254 VAL B N 1
ATOM 1930 C CA . VAL A 1 254 ? -74.600 17.492 -7.738 1.00 57.17 254 VAL B CA 1
ATOM 1931 C C . VAL A 1 254 ? -74.664 16.775 -9.095 1.00 53.45 254 VAL B C 1
ATOM 1932 O O . VAL A 1 254 ? -73.970 15.774 -9.240 1.00 51.78 254 VAL B O 1
ATOM 1936 N N . LEU A 1 255 ? -75.462 17.254 -10.055 1.00 48.49 255 LEU B N 1
ATOM 1937 C CA . LEU A 1 255 ? -75.592 16.605 -11.391 1.00 51.90 255 LEU B CA 1
ATOM 1938 C C . LEU A 1 255 ? -74.227 16.610 -12.075 1.00 58.02 255 LEU B C 1
ATOM 1939 O O . LEU A 1 255 ? -73.908 15.650 -12.814 1.00 57.91 255 LEU B O 1
ATOM 1944 N N . MET A 1 256 ? -73.442 17.650 -11.817 1.00 63.44 256 MET B N 1
ATOM 1945 C CA . MET A 1 256 ? -72.128 17.807 -12.470 1.00 62.34 256 MET B CA 1
ATOM 1946 C C . MET A 1 256 ? -71.131 16.857 -11.814 1.00 57.59 256 MET B C 1
ATOM 1947 O O . MET A 1 256 ? -70.388 16.202 -12.581 1.00 51.50 256 MET B O 1
ATOM 1952 N N . MET A 1 257 ? -71.135 16.733 -10.483 1.00 48.87 257 MET B N 1
ATOM 1953 C CA . MET A 1 257 ? -70.321 15.679 -9.815 1.00 50.81 257 MET B CA 1
ATOM 1954 C C . MET A 1 257 ? -70.660 14.327 -10.456 1.00 52.81 257 MET B C 1
ATOM 1955 O O . MET A 1 257 ? -69.732 13.630 -10.906 1.00 58.55 257 MET B O 1
ATOM 1960 N N . MET A 1 258 ? -71.953 13.998 -10.522 1.00 55.39 258 MET B N 1
ATOM 1961 C CA . MET A 1 258 ? -72.489 12.734 -11.097 1.00 59.27 258 MET B CA 1
ATOM 1962 C C . MET A 1 258 ? -72.063 12.591 -12.577 1.00 58.50 258 MET B C 1
ATOM 1963 O O . MET A 1 258 ? -71.803 11.469 -13.015 1.00 59.10 258 MET B O 1
ATOM 1968 N N . MET A 1 259 ? -71.983 13.672 -13.346 1.00 59.10 259 MET B N 1
ATOM 1969 C CA . MET A 1 259 ? -71.525 13.598 -14.754 1.00 59.17 259 MET B CA 1
ATOM 1970 C C . MET A 1 259 ? -70.005 13.366 -14.808 1.00 62.16 259 MET B C 1
ATOM 1971 O O . MET A 1 259 ? -69.600 12.553 -15.644 1.00 68.74 259 MET B O 1
ATOM 1976 N N . GLN A 1 260 ? -69.196 14.010 -13.955 1.00 58.65 260 GLN B N 1
ATOM 1977 C CA . GLN A 1 260 ? -67.701 13.915 -13.987 1.00 65.22 260 GLN B CA 1
ATOM 1978 C C . GLN A 1 260 ? -67.223 12.594 -13.381 1.00 67.07 260 GLN B C 1
ATOM 1979 O O . GLN A 1 260 ? -66.321 12.000 -13.969 1.00 86.43 260 GLN B O 1
ATOM 1981 N N . ASP A 1 261 ? -67.760 12.176 -12.234 1.00 72.57 261 ASP B N 1
ATOM 1982 C CA . ASP A 1 261 ? -67.148 11.105 -11.401 1.00 69.38 261 ASP B CA 1
ATOM 1983 C C . ASP A 1 261 ? -68.182 10.015 -11.039 1.00 71.02 261 ASP B C 1
ATOM 1984 O O . ASP A 1 261 ? -67.911 9.271 -10.092 1.00 75.73 261 ASP B O 1
ATOM 1986 N N . GLY A 1 262 ? -69.298 9.884 -11.772 1.00 64.79 262 GLY B N 1
ATOM 1987 C CA . GLY A 1 262 ? -70.393 8.943 -11.445 1.00 61.91 262 GLY B CA 1
ATOM 1988 C C . GLY A 1 262 ? -71.112 8.391 -12.673 1.00 62.65 262 GLY B C 1
ATOM 1989 O O . GLY A 1 262 ? -72.209 7.825 -12.514 1.00 61.74 262 GLY B O 1
ATOM 1990 N N . ASP A 1 263 ? -70.550 8.576 -13.869 1.00 60.69 263 ASP B N 1
ATOM 1991 C CA . ASP A 1 263 ? -70.931 7.832 -15.096 1.00 66.67 263 ASP B CA 1
ATOM 1992 C C . ASP A 1 263 ? -72.374 8.108 -15.502 1.00 64.23 263 ASP B C 1
ATOM 1993 O O . ASP A 1 263 ? -72.944 7.242 -16.159 1.00 75.30 263 ASP B O 1
ATOM 1998 N N . LEU A 1 264 ? -72.931 9.265 -15.156 1.00 63.28 264 LEU B N 1
ATOM 1999 C CA . LEU A 1 264 ? -74.346 9.595 -15.476 1.00 65.86 264 LEU B CA 1
ATOM 2000 C C . LEU A 1 264 ? -74.504 9.696 -16.997 1.00 63.30 264 LEU B C 1
ATOM 2001 O O . LEU A 1 264 ? -75.639 9.503 -17.484 1.00 69.07 264 LEU B O 1
ATOM 2006 N N . LEU A 1 265 ? -73.425 9.980 -17.730 1.00 60.76 265 LEU B N 1
ATOM 2007 C CA . LEU A 1 265 ? -73.512 10.192 -19.202 1.00 67.55 265 LEU B CA 1
ATOM 2008 C C . LEU A 1 265 ? -73.087 8.920 -19.939 1.00 60.52 265 LEU B C 1
ATOM 2009 O O . LEU A 1 265 ? -73.524 8.783 -21.074 1.00 65.23 265 LEU B O 1
ATOM 2014 N N . SER A 1 266 ? -72.250 8.064 -19.332 1.00 65.17 266 SER B N 1
ATOM 2015 C CA . SER A 1 266 ? -71.781 6.766 -19.900 1.00 64.79 266 SER B CA 1
ATOM 2016 C C . SER A 1 266 ? -72.810 5.664 -19.610 1.00 67.30 266 SER B C 1
ATOM 2017 O O . SER A 1 266 ? -73.120 4.896 -20.522 1.00 78.76 266 SER B O 1
ATOM 2020 N N . ASP A 1 267 ? -73.353 5.626 -18.393 1.00 68.77 267 ASP B N 1
ATOM 2021 C CA . ASP A 1 267 ? -74.295 4.581 -17.907 1.00 64.33 267 ASP B CA 1
ATOM 2022 C C . ASP A 1 267 ? -75.687 5.215 -17.762 1.00 63.40 267 ASP B C 1
ATOM 2023 O O . ASP A 1 267 ? -76.103 5.521 -16.635 1.00 64.49 267 ASP B O 1
ATOM 2028 N N . ILE A 1 268 ? -76.369 5.413 -18.888 1.00 60.81 268 ILE B N 1
ATOM 2029 C CA . ILE A 1 268 ? -77.690 6.093 -18.985 1.00 63.62 268 ILE B CA 1
ATOM 2030 C C . ILE A 1 268 ? -78.662 5.453 -17.986 1.00 63.26 268 ILE B C 1
ATOM 2031 O O . ILE A 1 268 ? -78.790 4.240 -18.014 1.00 70.08 268 ILE B O 1
ATOM 2036 N N . GLN A 1 269 ? -79.315 6.265 -17.154 1.00 60.78 269 GLN B N 1
ATOM 2037 C CA . GLN A 1 269 ? -80.378 5.854 -16.207 1.00 60.18 269 GLN B CA 1
ATOM 2038 C C . GLN A 1 269 ? -81.737 5.966 -16.900 1.00 62.83 269 GLN B C 1
ATOM 2039 O O . GLN A 1 269 ? -82.356 7.046 -16.849 1.00 67.59 269 GLN B O 1
ATOM 2045 N N . ASP A 1 270 ? -82.192 4.864 -17.495 1.00 67.36 270 ASP B N 1
ATOM 2046 C CA . ASP A 1 270 ? -83.439 4.752 -18.296 1.00 63.31 270 ASP B CA 1
ATOM 2047 C C . ASP A 1 270 ? -84.675 5.160 -17.488 1.00 56.86 270 ASP B C 1
ATOM 2048 O O . ASP A 1 270 ? -85.638 5.564 -18.134 1.00 53.35 270 ASP B O 1
ATOM 2053 N N . THR A 1 271 ? -84.676 5.052 -16.157 1.00 50.83 271 THR B N 1
ATOM 2054 C CA . THR A 1 271 ? -85.863 5.366 -15.310 1.00 50.93 271 THR B CA 1
ATOM 2055 C C . THR A 1 271 ? -86.112 6.881 -15.223 1.00 48.92 271 THR B C 1
ATOM 2056 O O . THR A 1 271 ? -87.266 7.273 -15.069 1.00 52.59 271 THR B O 1
ATOM 2060 N N . LEU A 1 272 ? -85.089 7.731 -15.332 1.00 58.04 272 LEU B N 1
ATOM 2061 C CA . LEU A 1 272 ? -85.271 9.210 -15.222 1.00 52.27 272 LEU B CA 1
ATOM 2062 C C . LEU A 1 272 ? -86.218 9.687 -16.329 1.00 52.53 272 LEU B C 1
ATOM 2063 O O . LEU A 1 272 ? -85.948 9.412 -17.495 1.00 56.31 272 LEU B O 1
ATOM 2068 N N . ARG A 1 273 ? -87.293 10.358 -15.941 1.00 45.99 273 ARG B N 1
ATOM 2069 C CA . ARG A 1 273 ? -88.247 11.063 -16.830 1.00 54.56 273 ARG B CA 1
ATOM 2070 C C . ARG A 1 273 ? -88.129 12.588 -16.655 1.00 60.07 273 ARG B C 1
ATOM 2071 O O . ARG A 1 273 ? -88.216 13.303 -17.656 1.00 52.94 273 ARG B O 1
ATOM 2079 N N . VAL A 1 274 ? -87.999 13.067 -15.414 1.00 58.96 274 VAL B N 1
ATOM 2080 C CA . VAL A 1 274 ? -87.933 14.521 -15.100 1.00 60.48 274 VAL B CA 1
ATOM 2081 C C . VAL A 1 274 ? -86.662 14.857 -14.298 1.00 58.96 274 VAL B C 1
ATOM 2082 O O . VAL A 1 274 ? -86.451 14.297 -13.189 1.00 56.57 274 VAL B O 1
ATOM 2086 N N . LEU A 1 275 ? -85.844 15.752 -14.856 1.00 59.01 275 LEU B N 1
ATOM 2087 C CA . LEU A 1 275 ? -84.588 16.276 -14.251 1.00 62.99 275 LEU B CA 1
ATOM 2088 C C . LEU A 1 275 ? -84.764 17.771 -13.984 1.00 57.02 275 LEU B C 1
ATOM 2089 O O . LEU A 1 275 ? -84.729 18.585 -14.957 1.00 49.43 275 LEU B O 1
ATOM 2094 N N . LEU A 1 276 ? -84.975 18.097 -12.715 1.00 49.50 276 LEU B N 1
ATOM 2095 C CA . LEU A 1 276 ? -85.199 19.466 -12.204 1.00 47.19 276 LEU B CA 1
ATOM 2096 C C . LEU A 1 276 ? -83.941 19.925 -11.463 1.00 52.29 276 LEU B C 1
ATOM 2097 O O . LEU A 1 276 ? -83.465 19.191 -10.567 1.00 49.51 276 LEU B O 1
ATOM 2102 N N . PHE A 1 277 ? -83.432 21.114 -11.794 1.00 57.56 277 PHE B N 1
ATOM 2103 C CA . PHE A 1 277 ? -82.275 21.724 -11.089 1.00 55.48 277 PHE B CA 1
ATOM 2104 C C . PHE A 1 277 ? -82.592 23.176 -10.748 1.00 54.34 277 PHE B C 1
ATOM 2105 O O . PHE A 1 277 ? -83.344 23.838 -11.485 1.00 50.36 277 PHE B O 1
ATOM 2113 N N . ALA A 1 278 ? -82.006 23.632 -9.646 1.00 53.53 278 ALA B N 1
ATOM 2114 C CA . ALA A 1 278 ? -82.327 24.911 -8.988 1.00 51.06 278 ALA B CA 1
ATOM 2115 C C . ALA A 1 278 ? -81.157 25.348 -8.097 1.00 47.90 278 ALA B C 1
ATOM 2116 O O . ALA A 1 278 ? -80.252 24.540 -7.897 1.00 53.73 278 ALA B O 1
ATOM 2118 N N . GLY A 1 279 ? -81.166 26.606 -7.645 1.00 53.27 279 GLY B N 1
ATOM 2119 C CA . GLY A 1 279 ? -80.381 27.114 -6.500 1.00 53.50 279 GLY B CA 1
ATOM 2120 C C . GLY A 1 279 ? -79.132 27.871 -6.910 1.00 49.07 279 GLY B C 1
ATOM 2121 O O . GLY A 1 279 ? -78.549 28.525 -6.034 1.00 54.26 279 GLY B O 1
ATOM 2122 N N . GLU A 1 280 ? -78.707 27.738 -8.167 1.00 48.35 280 GLU B N 1
ATOM 2123 C CA . GLU A 1 280 ? -77.469 28.347 -8.722 1.00 52.44 280 GLU B CA 1
ATOM 2124 C C . GLU A 1 280 ? -77.395 28.087 -10.223 1.00 53.17 280 GLU B C 1
ATOM 2125 O O . GLU A 1 280 ? -78.021 27.173 -10.734 1.00 61.47 280 GLU B O 1
ATOM 2131 N N . PRO A 1 281 ? -76.598 28.837 -11.001 1.00 53.76 281 PRO B N 1
ATOM 2132 C CA . PRO A 1 281 ? -76.541 28.604 -12.439 1.00 52.82 281 PRO B CA 1
ATOM 2133 C C . PRO A 1 281 ? -75.899 27.245 -12.740 1.00 56.07 281 PRO B C 1
ATOM 2134 O O . PRO A 1 281 ? -75.230 26.697 -11.864 1.00 57.85 281 PRO B O 1
ATOM 2138 N N . PHE A 1 282 ? -76.176 26.766 -13.956 1.00 54.08 282 PHE B N 1
ATOM 2139 C CA . PHE A 1 282 ? -75.726 25.493 -14.551 1.00 56.62 282 PHE B CA 1
ATOM 2140 C C . PHE A 1 282 ? -74.899 25.878 -15.766 1.00 58.19 282 PHE B C 1
ATOM 2141 O O . PHE A 1 282 ? -75.428 26.266 -16.806 1.00 52.16 282 PHE B O 1
ATOM 2149 N N . PRO A 1 283 ? -73.567 25.849 -15.607 1.00 60.73 283 PRO B N 1
ATOM 2150 C CA . PRO A 1 283 ? -72.653 26.067 -16.725 1.00 57.03 283 PRO B CA 1
ATOM 2151 C C . PRO A 1 283 ? -73.189 25.465 -18.031 1.00 55.70 283 PRO B C 1
ATOM 2152 O O . PRO A 1 283 ? -73.280 24.280 -18.133 1.00 59.28 283 PRO B O 1
ATOM 2156 N N . VAL A 1 284 ? -73.557 26.283 -19.009 1.00 58.74 284 VAL B N 1
ATOM 2157 C CA . VAL A 1 284 ? -74.341 25.769 -20.166 1.00 62.05 284 VAL B CA 1
ATOM 2158 C C . VAL A 1 284 ? -73.560 24.671 -20.918 1.00 62.20 284 VAL B C 1
ATOM 2159 O O . VAL A 1 284 ? -74.233 23.793 -21.477 1.00 65.33 284 VAL B O 1
ATOM 2163 N N . LYS A 1 285 ? -72.218 24.679 -20.912 1.00 65.76 285 LYS B N 1
ATOM 2164 C CA . LYS A 1 285 ? -71.381 23.636 -21.590 1.00 63.34 285 LYS B CA 1
ATOM 2165 C C . LYS A 1 285 ? -71.742 22.258 -21.001 1.00 63.46 285 LYS B C 1
ATOM 2166 O O . LYS A 1 285 ? -72.064 21.363 -21.794 1.00 63.13 285 LYS B O 1
ATOM 2168 N N . HIS A 1 286 ? -71.755 22.106 -19.670 1.00 63.18 286 HIS B N 1
ATOM 2169 C CA . HIS A 1 286 ? -72.212 20.872 -18.960 1.00 60.80 286 HIS B CA 1
ATOM 2170 C C . HIS A 1 286 ? -73.707 20.608 -19.182 1.00 59.55 286 HIS B C 1
ATOM 2171 O O . HIS A 1 286 ? -74.030 19.476 -19.499 1.00 60.15 286 HIS B O 1
ATOM 2178 N N . LEU A 1 287 ? -74.601 21.587 -19.030 1.00 60.08 287 LEU B N 1
ATOM 2179 C CA . LEU A 1 287 ? -76.047 21.320 -19.207 1.00 59.66 287 LEU B CA 1
ATOM 2180 C C . LEU A 1 287 ? -76.310 20.833 -20.637 1.00 64.07 287 LEU B C 1
ATOM 2181 O O . LEU A 1 287 ? -77.314 20.140 -20.833 1.00 65.63 287 LEU B O 1
ATOM 2186 N N . ARG A 1 288 ? -75.483 21.213 -21.610 1.00 70.08 288 ARG B N 1
ATOM 2187 C CA . ARG A 1 288 ? -75.660 20.818 -23.040 1.00 70.19 288 ARG B CA 1
ATOM 2188 C C . ARG A 1 288 ? -75.398 19.310 -23.151 1.00 62.74 288 ARG B C 1
ATOM 2189 O O . ARG A 1 288 ? -76.178 18.615 -23.825 1.00 61.10 288 ARG B O 1
ATOM 2197 N N . ASP A 1 289 ? -74.356 18.830 -22.471 1.00 60.94 289 ASP B N 1
ATOM 2198 C CA . ASP A 1 289 ? -73.994 17.391 -22.328 1.00 69.52 289 ASP B CA 1
ATOM 2199 C C . ASP A 1 289 ? -75.165 16.583 -21.751 1.00 67.11 289 ASP B C 1
ATOM 2200 O O . ASP A 1 289 ? -75.599 15.629 -22.425 1.00 68.23 289 ASP B O 1
ATOM 2205 N N . LEU A 1 290 ? -75.654 16.946 -20.561 1.00 64.65 290 LEU B N 1
ATOM 2206 C CA . LEU A 1 290 ? -76.796 16.272 -19.889 1.00 64.61 290 LEU B CA 1
ATOM 2207 C C . LEU A 1 290 ? -77.980 16.204 -20.855 1.00 64.33 290 LEU B C 1
ATOM 2208 O O . LEU A 1 290 ? -78.591 15.146 -20.967 1.00 67.70 290 LEU B O 1
ATOM 2213 N N . ARG A 1 291 ? -78.283 17.310 -21.524 1.00 63.00 291 ARG B N 1
ATOM 2214 C CA . ARG A 1 291 ? -79.419 17.412 -22.475 1.00 69.96 291 ARG B CA 1
ATOM 2215 C C . ARG A 1 291 ? -79.246 16.374 -23.593 1.00 63.62 291 ARG B C 1
ATOM 2216 O O . ARG A 1 291 ? -80.253 15.794 -24.009 1.00 72.75 291 ARG B O 1
ATOM 2224 N N . ALA A 1 292 ? -78.014 16.167 -24.056 1.00 64.20 292 ALA B N 1
ATOM 2225 C CA . ALA A 1 292 ? -77.660 15.308 -25.210 1.00 61.64 292 ALA B CA 1
ATOM 2226 C C . ALA A 1 292 ? -77.792 13.823 -24.811 1.00 70.30 292 ALA B C 1
ATOM 2227 O O . ALA A 1 292 ? -78.512 13.061 -25.524 1.00 69.00 292 ALA B O 1
ATOM 2229 N N . ALA A 1 293 ? -77.145 13.432 -23.703 1.00 62.56 293 ALA B N 1
ATOM 2230 C CA . ALA A 1 293 ? -77.224 12.088 -23.086 1.00 59.93 293 ALA B CA 1
ATOM 2231 C C . ALA A 1 293 ? -78.688 11.671 -22.925 1.00 63.49 293 ALA B C 1
ATOM 2232 O O . ALA A 1 293 ? -79.010 10.551 -23.323 1.00 79.22 293 ALA B O 1
ATOM 2234 N N . TYR A 1 294 ? -79.519 12.560 -22.369 1.00 62.76 294 TYR B N 1
ATOM 2235 C CA . TYR A 1 294 ? -80.913 12.322 -21.924 1.00 52.73 294 TYR B CA 1
ATOM 2236 C C . TYR A 1 294 ? -81.840 13.135 -22.825 1.00 58.89 294 TYR B C 1
ATOM 2237 O O . TYR A 1 294 ? -82.606 13.997 -22.320 1.00 58.40 294 TYR B O 1
ATOM 2246 N N . ALA A 1 295 ? -81.751 12.880 -24.134 1.00 59.64 295 ALA B N 1
ATOM 2247 C CA . ALA A 1 295 ? -82.580 13.515 -25.182 1.00 64.74 295 ALA B CA 1
ATOM 2248 C C . ALA A 1 295 ? -84.069 13.443 -24.817 1.00 63.92 295 ALA B C 1
ATOM 2249 O O . ALA A 1 295 ? -84.767 14.421 -25.106 1.00 74.78 295 ALA B O 1
ATOM 2251 N N . ASP A 1 296 ? -84.545 12.351 -24.212 1.00 68.50 296 ASP B N 1
ATOM 2252 C CA . ASP A 1 296 ? -86.005 12.068 -24.075 1.00 77.13 296 ASP B CA 1
ATOM 2253 C C . ASP A 1 296 ? -86.568 12.760 -22.825 1.00 69.23 296 ASP B C 1
ATOM 2254 O O . ASP A 1 296 ? -87.772 13.061 -22.826 1.00 76.76 296 ASP B O 1
ATOM 2256 N N . VAL A 1 297 ? -85.727 13.026 -21.823 1.00 61.63 297 VAL B N 1
ATOM 2257 C CA . VAL A 1 297 ? -86.118 13.480 -20.450 1.00 61.01 297 VAL B CA 1
ATOM 2258 C C . VAL A 1 297 ? -86.623 14.944 -20.455 1.00 63.36 297 VAL B C 1
ATOM 2259 O O . VAL A 1 297 ? -86.258 15.716 -21.318 1.00 66.37 297 VAL B O 1
ATOM 2263 N N . ARG A 1 298 ? -87.460 15.325 -19.497 1.00 60.64 298 ARG B N 1
ATOM 2264 C CA . ARG A 1 298 ? -87.867 16.730 -19.250 1.00 57.13 298 ARG B CA 1
ATOM 2265 C C . ARG A 1 298 ? -86.852 17.408 -18.309 1.00 60.51 298 ARG B C 1
ATOM 2266 O O . ARG A 1 298 ? -86.650 16.907 -17.192 1.00 66.80 298 ARG B O 1
ATOM 2274 N N . LEU A 1 299 ? -86.268 18.525 -18.763 1.00 65.05 299 LEU B N 1
ATOM 2275 C CA . LEU A 1 299 ? -85.250 19.371 -18.078 1.00 60.25 299 LEU B CA 1
ATOM 2276 C C . LEU A 1 299 ? -85.842 20.743 -17.764 1.00 56.86 299 LEU B C 1
ATOM 2277 O O . LEU A 1 299 ? -86.293 21.431 -18.695 1.00 51.82 299 LEU B O 1
ATOM 2282 N N . ALA A 1 300 ? -85.757 21.192 -16.524 1.00 53.95 300 ALA B N 1
ATOM 2283 C CA . ALA A 1 300 ? -86.210 22.551 -16.180 1.00 55.06 300 ALA B CA 1
ATOM 2284 C C . ALA A 1 300 ? -85.262 23.198 -15.165 1.00 52.22 300 ALA B C 1
ATOM 2285 O O . ALA A 1 300 ? -84.653 22.497 -14.343 1.00 53.66 300 ALA B O 1
ATOM 2287 N N . ASN A 1 301 ? -85.096 24.507 -15.319 1.00 51.19 301 ASN B N 1
ATOM 2288 C CA . ASN A 1 301 ? -84.319 25.414 -14.443 1.00 52.22 301 ASN B CA 1
ATOM 2289 C C . ASN A 1 301 ? -85.377 26.097 -13.579 1.00 47.89 301 ASN B C 1
ATOM 2290 O O . ASN A 1 301 ? -86.225 26.784 -14.156 1.00 50.32 301 ASN B O 1
ATOM 2295 N N . LEU A 1 302 ? -85.434 25.756 -12.293 1.00 47.37 302 LEU B N 1
ATOM 2296 C CA . LEU A 1 302 ? -86.410 26.336 -11.336 1.00 51.15 302 LEU B CA 1
ATOM 2297 C C . LEU A 1 302 ? -85.644 27.370 -10.514 1.00 50.41 302 LEU B C 1
ATOM 2298 O O . LEU A 1 302 ? -84.480 27.109 -10.182 1.00 52.47 302 LEU B O 1
ATOM 2303 N N . PHE A 1 303 ? -86.276 28.499 -10.209 1.00 51.68 303 PHE B N 1
ATOM 2304 C CA . PHE A 1 303 ? -85.612 29.660 -9.574 1.00 51.69 303 PHE B CA 1
ATOM 2305 C C . PHE A 1 303 ? -86.444 30.137 -8.389 1.00 50.90 303 PHE B C 1
ATOM 2306 O O . PHE A 1 303 ? -87.697 30.216 -8.506 1.00 48.49 303 PHE B O 1
ATOM 2314 N N . GLY A 1 304 ? -85.751 30.509 -7.315 1.00 47.58 304 GLY B N 1
ATOM 2315 C CA . GLY A 1 304 ? -86.311 31.375 -6.269 1.00 48.67 304 GLY B CA 1
ATOM 2316 C C . GLY A 1 304 ? -85.645 31.115 -4.928 1.00 47.10 304 GLY B C 1
ATOM 2317 O O . GLY A 1 304 ? -84.987 30.105 -4.740 1.00 48.00 304 GLY B O 1
ATOM 2318 N N . PRO A 1 305 ? -85.731 32.074 -3.994 1.00 45.50 305 PRO B N 1
ATOM 2319 C CA . PRO A 1 305 ? -85.305 31.848 -2.621 1.00 46.52 305 PRO B CA 1
ATOM 2320 C C . PRO A 1 305 ? -86.349 31.063 -1.842 1.00 43.95 305 PRO B C 1
ATOM 2321 O O . PRO A 1 305 ? -87.487 30.997 -2.291 1.00 43.59 305 PRO B O 1
ATOM 2325 N N . THR A 1 306 ? -85.953 30.604 -0.658 1.00 43.54 306 THR B N 1
ATOM 2326 C CA . THR A 1 306 ? -86.818 29.915 0.332 1.00 42.84 306 THR B CA 1
ATOM 2327 C C . THR A 1 306 ? -88.091 30.742 0.560 1.00 44.16 306 THR B C 1
ATOM 2328 O O . THR A 1 306 ? -89.192 30.151 0.686 1.00 53.36 306 THR B O 1
ATOM 2332 N N . GLU A 1 307 ? -87.953 32.064 0.569 1.00 49.77 307 GLU B N 1
ATOM 2333 C CA . GLU A 1 307 ? -89.036 33.025 0.911 1.00 47.86 307 GLU B CA 1
ATOM 2334 C C . GLU A 1 307 ? -90.176 32.974 -0.113 1.00 45.99 307 GLU B C 1
ATOM 2335 O O . GLU A 1 307 ? -91.283 33.349 0.286 1.00 43.65 307 GLU B O 1
ATOM 2341 N N . THR A 1 308 ? -89.917 32.557 -1.364 1.00 46.34 308 THR B N 1
ATOM 2342 C CA . THR A 1 308 ? -90.947 32.379 -2.421 1.00 48.34 308 THR B CA 1
ATOM 2343 C C . THR A 1 308 ? -91.114 30.920 -2.897 1.00 55.16 308 THR B C 1
ATOM 2344 O O . THR A 1 308 ? -91.966 30.691 -3.814 1.00 59.00 308 THR B O 1
ATOM 2348 N N . ASN A 1 309 ? -90.349 29.964 -2.359 1.00 54.64 309 ASN B N 1
ATOM 2349 C CA . ASN A 1 309 ? -90.059 28.675 -3.056 1.00 54.04 309 ASN B CA 1
ATOM 2350 C C . ASN A 1 309 ? -89.817 28.976 -4.537 1.00 48.07 309 ASN B C 1
ATOM 2351 O O . ASN A 1 309 ? -89.294 30.052 -4.846 1.00 59.58 309 ASN B O 1
ATOM 2356 N N . VAL A 1 310 ? -90.220 28.099 -5.445 1.00 49.81 310 VAL B N 1
ATOM 2357 C CA . VAL A 1 310 ? -90.002 28.338 -6.901 1.00 53.62 310 VAL B CA 1
ATOM 2358 C C . VAL A 1 310 ? -90.989 29.399 -7.418 1.00 54.69 310 VAL B C 1
ATOM 2359 O O . VAL A 1 310 ? -92.197 29.115 -7.461 1.00 49.89 310 VAL B O 1
ATOM 2363 N N . CYS A 1 311 ? -90.482 30.575 -7.797 1.00 50.11 311 CYS B N 1
ATOM 2364 C CA . CYS A 1 311 ? -91.286 31.718 -8.325 1.00 50.69 311 CYS B CA 1
ATOM 2365 C C . CYS A 1 311 ? -91.092 31.850 -9.842 1.00 46.39 311 CYS B C 1
ATOM 2366 O O . CYS A 1 311 ? -91.866 32.563 -10.461 1.00 54.95 311 CYS B O 1
ATOM 2369 N N . THR A 1 312 ? -90.137 31.150 -10.442 1.00 48.93 312 THR B N 1
ATOM 2370 C CA . THR A 1 312 ? -89.865 31.238 -11.905 1.00 54.27 312 THR B CA 1
ATOM 2371 C C . THR A 1 312 ? -89.331 29.880 -12.380 1.00 52.39 312 THR B C 1
ATOM 2372 O O . THR A 1 312 ? -88.698 29.165 -11.563 1.00 48.68 312 THR B O 1
ATOM 2376 N N . ALA A 1 313 ? -89.545 29.520 -13.644 1.00 45.96 313 ALA B N 1
ATOM 2377 C CA . ALA A 1 313 ? -89.081 28.223 -14.187 1.00 48.21 313 ALA B CA 1
ATOM 2378 C C . ALA A 1 313 ? -88.942 28.296 -15.704 1.00 45.65 313 ALA B C 1
ATOM 2379 O O . ALA A 1 313 ? -89.747 28.975 -16.316 1.00 40.98 313 ALA B O 1
ATOM 2381 N N . PHE A 1 314 ? -87.975 27.570 -16.262 1.00 50.21 314 PHE B N 1
ATOM 2382 C CA . PHE A 1 314 ? -87.710 27.515 -17.718 1.00 53.01 314 PHE B CA 1
ATOM 2383 C C . PHE A 1 314 ? -87.549 26.057 -18.143 1.00 52.02 314 PHE B C 1
ATOM 2384 O O . PHE A 1 314 ? -86.667 25.373 -17.626 1.00 56.60 314 PHE B O 1
ATOM 2392 N N . GLU A 1 315 ? -88.388 25.625 -19.082 1.00 57.78 315 GLU B N 1
ATOM 2393 C CA . GLU A 1 315 ? -88.305 24.304 -19.746 1.00 56.23 315 GLU B CA 1
ATOM 2394 C C . GLU A 1 315 ? -87.108 24.353 -20.687 1.00 53.17 315 GLU B C 1
ATOM 2395 O O . GLU A 1 315 ? -87.127 25.183 -21.605 1.00 56.64 315 GLU B O 1
ATOM 2401 N N . VAL A 1 316 ? -86.095 23.527 -20.430 1.00 55.02 316 VAL B N 1
ATOM 2402 C CA . VAL A 1 316 ? -84.899 23.396 -21.306 1.00 55.25 316 VAL B CA 1
ATOM 2403 C C . VAL A 1 316 ? -85.191 22.372 -22.402 1.00 63.15 316 VAL B C 1
ATOM 2404 O O . VAL A 1 316 ? -85.125 21.162 -22.126 1.00 67.90 316 VAL B O 1
ATOM 2408 N N . GLY A 1 317 ? -85.469 22.855 -23.608 1.00 63.52 317 GLY B N 1
ATOM 2409 C CA . GLY A 1 317 ? -85.547 22.016 -24.814 1.00 63.97 317 GLY B CA 1
ATOM 2410 C C . GLY A 1 317 ? -84.178 21.811 -25.423 1.00 60.91 317 GLY B C 1
ATOM 2411 O O . GLY A 1 317 ? -83.309 21.290 -24.726 1.00 60.06 317 GLY B O 1
ATOM 2412 N N . ALA A 1 318 ? -83.998 22.210 -26.681 1.00 63.10 318 ALA B N 1
ATOM 2413 C CA . ALA A 1 318 ? -82.694 22.187 -27.382 1.00 65.77 318 ALA B CA 1
ATOM 2414 C C . ALA A 1 318 ? -81.919 23.455 -26.989 1.00 68.15 318 ALA B C 1
ATOM 2415 O O . ALA A 1 318 ? -82.559 24.486 -26.773 1.00 75.01 318 ALA B O 1
ATOM 2417 N N . ILE A 1 319 ? -80.600 23.363 -26.848 1.00 69.50 319 ILE B N 1
ATOM 2418 C CA . ILE A 1 319 ? -79.719 24.491 -26.437 1.00 66.60 319 ILE B CA 1
ATOM 2419 C C . ILE A 1 319 ? -78.761 24.788 -27.588 1.00 71.82 319 ILE B C 1
ATOM 2420 O O . ILE A 1 319 ? -77.921 23.910 -27.905 1.00 69.30 319 ILE B O 1
ATOM 2425 N N . ASP A 1 320 ? -78.874 25.989 -28.159 1.00 72.26 320 ASP B N 1
ATOM 2426 C CA . ASP A 1 320 ? -77.938 26.515 -29.182 1.00 72.87 320 ASP B CA 1
ATOM 2427 C C . ASP A 1 320 ? -76.522 26.103 -28.782 1.00 69.67 320 ASP B C 1
ATOM 2428 O O . ASP A 1 320 ? -76.087 26.398 -27.674 1.00 74.17 320 ASP B O 1
ATOM 2433 N N . PRO A 1 321 ? -75.781 25.347 -29.628 1.00 76.10 321 PRO B N 1
ATOM 2434 C CA . PRO A 1 321 ? -74.371 25.045 -29.358 1.00 75.10 321 PRO B CA 1
ATOM 2435 C C . PRO A 1 321 ? -73.448 26.265 -29.173 1.00 79.75 321 PRO B C 1
ATOM 2436 O O . PRO A 1 321 ? -72.438 26.116 -28.512 1.00 77.16 321 PRO B O 1
ATOM 2440 N N . GLU A 1 322 ? -73.792 27.418 -29.765 1.00 81.24 322 GLU B N 1
ATOM 2441 C CA . GLU A 1 322 ? -72.982 28.665 -29.711 1.00 78.99 322 GLU B CA 1
ATOM 2442 C C . GLU A 1 322 ? -73.291 29.412 -28.398 1.00 77.87 322 GLU B C 1
ATOM 2443 O O . GLU A 1 322 ? -72.545 30.352 -28.068 1.00 79.87 322 GLU B O 1
ATOM 2445 N N . ARG A 1 323 ? -74.322 29.002 -27.650 1.00 71.45 323 ARG B N 1
ATOM 2446 C CA . ARG A 1 323 ? -74.735 29.670 -26.387 1.00 65.18 323 ARG B CA 1
ATOM 2447 C C . ARG A 1 323 ? -73.637 29.534 -25.329 1.00 67.09 323 ARG B C 1
ATOM 2448 O O . ARG A 1 323 ? -73.068 28.447 -25.218 1.00 77.93 323 ARG B O 1
ATOM 2456 N N . VAL A 1 324 ? -73.381 30.602 -24.567 1.00 65.66 324 VAL B N 1
ATOM 2457 C CA . VAL A 1 324 ? -72.257 30.698 -23.584 1.00 68.04 324 VAL B CA 1
ATOM 2458 C C . VAL A 1 324 ? -72.829 31.021 -22.199 1.00 69.55 324 VAL B C 1
ATOM 2459 O O . VAL A 1 324 ? -72.220 30.609 -21.189 1.00 57.13 324 VAL B O 1
ATOM 2463 N N . LEU A 1 325 ? -73.944 31.751 -22.155 1.00 68.94 325 LEU B N 1
ATOM 2464 C CA . LEU A 1 325 ? -74.657 32.111 -20.904 1.00 67.27 325 LEU B CA 1
ATOM 2465 C C . LEU A 1 325 ? -75.500 30.939 -20.414 1.00 63.81 325 LEU B C 1
ATOM 2466 O O . LEU A 1 325 ? -76.002 30.169 -21.234 1.00 53.79 325 LEU B O 1
ATOM 2471 N N . PRO A 1 326 ? -75.753 30.840 -19.083 1.00 58.04 326 PRO B N 1
ATOM 2472 C CA . PRO A 1 326 ? -76.732 29.902 -18.536 1.00 56.97 326 PRO B CA 1
ATOM 2473 C C . PRO A 1 326 ? -78.094 30.142 -19.186 1.00 57.34 326 PRO B C 1
ATOM 2474 O O . PRO A 1 326 ? -78.329 31.248 -19.625 1.00 63.58 326 PRO B O 1
ATOM 2478 N N . VAL A 1 327 ? -78.944 29.123 -19.252 1.00 57.21 327 VAL B N 1
ATOM 2479 C CA . VAL A 1 327 ? -80.302 29.272 -19.853 1.00 56.21 327 VAL B CA 1
ATOM 2480 C C . VAL A 1 327 ? -81.093 30.210 -18.948 1.00 52.79 327 VAL B C 1
ATOM 2481 O O . VAL A 1 327 ? -80.745 30.362 -17.776 1.00 48.72 327 VAL B O 1
ATOM 2485 N N . PRO A 1 328 ? -82.159 30.862 -19.463 1.00 48.33 328 PRO B N 1
ATOM 2486 C CA . PRO A 1 328 ? -83.018 31.722 -18.652 1.00 48.40 328 PRO B CA 1
ATOM 2487 C C . PRO A 1 328 ? -83.532 31.028 -17.389 1.00 51.42 328 PRO B C 1
ATOM 2488 O O . PRO A 1 328 ? -83.493 29.825 -17.358 1.00 47.83 328 PRO B O 1
ATOM 2492 N N . ILE A 1 329 ? -83.956 31.809 -16.388 1.00 51.25 329 ILE B N 1
ATOM 2493 C CA . ILE A 1 329 ? -84.731 31.304 -15.220 1.00 51.46 329 ILE B CA 1
ATOM 2494 C C . ILE A 1 329 ? -86.224 31.306 -15.584 1.00 51.19 329 ILE B C 1
ATOM 2495 O O . ILE A 1 329 ? -87.030 30.805 -14.773 1.00 58.01 329 ILE B O 1
ATOM 2500 N N . GLY A 1 330 ? -86.561 31.891 -16.735 1.00 50.59 330 GLY B N 1
ATOM 2501 C CA . GLY A 1 330 ? -87.843 31.733 -17.439 1.00 53.72 330 GLY B CA 1
ATOM 2502 C C . GLY A 1 330 ? -88.943 32.631 -16.902 1.00 52.77 330 GLY B C 1
ATOM 2503 O O . GLY A 1 330 ? -88.670 33.811 -16.614 1.00 55.07 330 GLY B O 1
ATOM 2504 N N . THR A 1 331 ? -90.163 32.096 -16.795 1.00 47.58 331 THR B N 1
ATOM 2505 C CA . THR A 1 331 ? -91.397 32.892 -16.572 1.00 46.48 331 THR B CA 1
ATOM 2506 C C . THR A 1 331 ? -91.991 32.424 -15.257 1.00 43.26 331 THR B C 1
ATOM 2507 O O . THR A 1 331 ? -91.468 31.449 -14.709 1.00 54.13 331 THR B O 1
ATOM 2511 N N . ALA A 1 332 ? -92.980 33.154 -14.761 1.00 45.08 332 ALA B N 1
ATOM 2512 C CA . ALA A 1 332 ? -93.584 32.988 -13.420 1.00 47.96 332 ALA B CA 1
ATOM 2513 C C . ALA A 1 332 ? -94.116 31.567 -13.219 1.00 50.02 332 ALA B C 1
ATOM 2514 O O . ALA A 1 332 ? -94.640 30.962 -14.174 1.00 47.16 332 ALA B O 1
ATOM 2516 N N . ALA A 1 333 ? -94.099 31.122 -11.971 1.00 46.58 333 ALA B N 1
ATOM 2517 C CA . ALA A 1 333 ? -94.415 29.741 -11.578 1.00 46.50 333 ALA B CA 1
ATOM 2518 C C . ALA A 1 333 ? -95.084 29.764 -10.213 1.00 51.30 333 ALA B C 1
ATOM 2519 O O . ALA A 1 333 ? -94.970 30.801 -9.484 1.00 49.20 333 ALA B O 1
ATOM 2521 N N . SER A 1 334 ? -95.756 28.658 -9.904 1.00 48.89 334 SER B N 1
ATOM 2522 C CA . SER A 1 334 ? -96.448 28.403 -8.613 1.00 52.22 334 SER B CA 1
ATOM 2523 C C . SER A 1 334 ? -97.625 29.368 -8.466 1.00 51.63 334 SER B C 1
ATOM 2524 O O . SER A 1 334 ? -98.040 29.658 -7.287 1.00 50.30 334 SER B O 1
ATOM 2527 N N . GLY A 1 335 ? -98.160 29.798 -9.622 1.00 46.79 335 GLY B N 1
ATOM 2528 C CA . GLY A 1 335 ? -99.286 30.750 -9.714 1.00 52.40 335 GLY B CA 1
ATOM 2529 C C . GLY A 1 335 ? -98.939 32.125 -9.166 1.00 53.98 335 GLY B C 1
ATOM 2530 O O . GLY A 1 335 ? -99.824 32.776 -8.627 1.00 52.83 335 GLY B O 1
ATOM 2531 N N . ASN A 1 336 ? -97.667 32.519 -9.242 1.00 57.95 336 ASN B N 1
ATOM 2532 C CA . ASN A 1 336 ? -97.157 33.834 -8.780 1.00 53.24 336 ASN B CA 1
ATOM 2533 C C . ASN A 1 336 ? -97.155 34.786 -9.993 1.00 56.58 336 ASN B C 1
ATOM 2534 O O . ASN A 1 336 ? -97.131 34.311 -11.163 1.00 53.15 336 ASN B O 1
ATOM 2539 N N . GLN A 1 337 ? -97.198 36.088 -9.741 1.00 56.00 337 GLN B N 1
ATOM 2540 C CA . GLN A 1 337 ? -96.819 37.121 -10.739 1.00 60.18 337 GLN B CA 1
ATOM 2541 C C . GLN A 1 337 ? -95.426 37.613 -10.323 1.00 57.35 337 GLN B C 1
ATOM 2542 O O . GLN A 1 337 ? -95.126 37.687 -9.097 1.00 50.30 337 GLN B O 1
ATOM 2545 N N . VAL A 1 338 ? -94.604 37.913 -11.321 1.00 57.16 338 VAL B N 1
ATOM 2546 C CA . VAL A 1 338 ? -93.168 38.251 -11.166 1.00 58.03 338 VAL B CA 1
ATOM 2547 C C . VAL A 1 338 ? -92.785 39.402 -12.117 1.00 64.78 338 VAL B C 1
ATOM 2548 O O . VAL A 1 338 ? -93.219 39.393 -13.291 1.00 60.21 338 VAL B O 1
ATOM 2552 N N . TRP A 1 339 ? -91.993 40.367 -11.640 1.00 65.91 339 TRP B N 1
ATOM 2553 C CA . TRP A 1 339 ? -91.521 41.518 -12.461 1.00 61.62 339 TRP B CA 1
ATOM 2554 C C . TRP A 1 339 ? -90.154 42.006 -11.939 1.00 59.96 339 TRP B C 1
ATOM 2555 O O . TRP A 1 339 ? -89.810 41.739 -10.757 1.00 51.80 339 TRP B O 1
ATOM 2566 N N . ALA A 1 340 ? -89.386 42.648 -12.820 1.00 57.49 340 ALA B N 1
ATOM 2567 C CA . ALA A 1 340 ? -88.136 43.391 -12.524 1.00 64.05 340 ALA B CA 1
ATOM 2568 C C . ALA A 1 340 ? -88.471 44.826 -12.074 1.00 65.81 340 ALA B C 1
ATOM 2569 O O . ALA A 1 340 ? -89.304 45.468 -12.714 1.00 65.20 340 ALA B O 1
ATOM 2571 N N . GLN A 1 341 ? -87.853 45.309 -10.997 1.00 62.94 341 GLN B N 1
ATOM 2572 C CA . GLN A 1 341 ? -88.033 46.693 -10.498 1.00 61.07 341 GLN B CA 1
ATOM 2573 C C . GLN A 1 341 ? -86.737 47.485 -10.648 1.00 65.58 341 GLN B C 1
ATOM 2574 O O . GLN A 1 341 ? -85.671 46.943 -10.301 1.00 66.72 341 GLN B O 1
ATOM 2580 N N . LYS A 1 342 ? -86.847 48.735 -11.118 1.00 71.84 342 LYS B N 1
ATOM 2581 C CA . LYS A 1 342 ? -85.802 49.788 -10.957 1.00 62.30 342 LYS B CA 1
ATOM 2582 C C . LYS A 1 342 ? -85.824 50.189 -9.484 1.00 55.52 342 LYS B C 1
ATOM 2583 O O . LYS A 1 342 ? -86.807 49.950 -8.791 1.00 52.85 342 LYS B O 1
ATOM 2587 N N . PRO A 1 343 ? -84.744 50.772 -8.928 1.00 58.86 343 PRO B N 1
ATOM 2588 C CA . PRO A 1 343 ? -84.699 51.053 -7.492 1.00 63.68 343 PRO B CA 1
ATOM 2589 C C . PRO A 1 343 ? -85.712 52.104 -7.019 1.00 71.43 343 PRO B C 1
ATOM 2590 O O . PRO A 1 343 ? -85.904 52.206 -5.827 1.00 84.48 343 PRO B O 1
ATOM 2594 N N . ASP A 1 344 ? -86.306 52.856 -7.952 1.00 79.25 344 ASP B N 1
ATOM 2595 C CA . ASP A 1 344 ? -87.320 53.913 -7.678 1.00 81.82 344 ASP B CA 1
ATOM 2596 C C . ASP A 1 344 ? -88.706 53.291 -7.429 1.00 81.75 344 ASP B C 1
ATOM 2597 O O . ASP A 1 344 ? -89.484 53.936 -6.722 1.00 93.27 344 ASP B O 1
ATOM 2602 N N . GLY A 1 345 ? -89.000 52.102 -7.980 1.00 71.97 345 GLY B N 1
ATOM 2603 C CA . GLY A 1 345 ? -90.295 51.409 -7.834 1.00 62.39 345 GLY B CA 1
ATOM 2604 C C . GLY A 1 345 ? -90.864 50.941 -9.167 1.00 67.67 345 GLY B C 1
ATOM 2605 O O . GLY A 1 345 ? -91.659 50.005 -9.145 1.00 70.88 345 GLY B O 1
ATOM 2606 N N . SER A 1 346 ? -90.523 51.569 -10.298 1.00 68.62 346 SER B N 1
ATOM 2607 C CA . SER A 1 346 ? -91.213 51.311 -11.595 1.00 70.59 346 SER B CA 1
ATOM 2608 C C . SER A 1 346 ? -90.807 49.943 -12.154 1.00 62.51 346 SER B C 1
ATOM 2609 O O . SER A 1 346 ? -89.724 49.454 -11.846 1.00 66.63 346 SER B O 1
ATOM 2612 N N . ARG A 1 347 ? -91.698 49.345 -12.931 1.00 66.02 347 ARG B N 1
ATOM 2613 C CA . ARG A 1 347 ? -91.430 48.119 -13.715 1.00 70.04 347 ARG B CA 1
ATOM 2614 C C . ARG A 1 347 ? -90.253 48.468 -14.634 1.00 58.20 347 ARG B C 1
ATOM 2615 O O . ARG A 1 347 ? -90.207 49.580 -15.091 1.00 69.45 347 ARG B O 1
ATOM 2617 N N . CYS A 1 348 ? -89.271 47.583 -14.769 1.00 67.23 348 CYS B N 1
ATOM 2618 C CA . CYS A 1 348 ? -88.276 47.595 -15.867 1.00 67.74 348 CYS B CA 1
ATOM 2619 C C . CYS A 1 348 ? -89.003 47.270 -17.165 1.00 70.30 348 CYS B C 1
ATOM 2620 O O . CYS A 1 348 ? -90.135 46.815 -17.115 1.00 81.32 348 CYS B O 1
ATOM 2623 N N . ALA A 1 349 ? -88.376 47.531 -18.290 1.00 69.96 349 ALA B N 1
ATOM 2624 C CA . ALA A 1 349 ? -88.924 47.180 -19.606 1.00 74.83 349 ALA B CA 1
ATOM 2625 C C . ALA A 1 349 ? -87.965 46.148 -20.157 1.00 68.50 349 ALA B C 1
ATOM 2626 O O . ALA A 1 349 ? -86.847 46.080 -19.632 1.00 71.54 349 ALA B O 1
ATOM 2628 N N . VAL A 1 350 ? -88.408 45.376 -21.141 1.00 67.82 350 VAL B N 1
ATOM 2629 C CA . VAL A 1 350 ? -87.570 44.333 -21.794 1.00 73.65 350 VAL B CA 1
ATOM 2630 C C . VAL A 1 350 ? -86.169 44.931 -21.970 1.00 65.68 350 VAL B C 1
ATOM 2631 O O . VAL A 1 350 ? -86.099 46.056 -22.438 1.00 75.51 350 VAL B O 1
ATOM 2635 N N . GLY A 1 351 ? -85.121 44.222 -21.537 1.00 64.24 351 GLY B N 1
ATOM 2636 C CA . GLY A 1 351 ? -83.705 44.612 -21.690 1.00 62.93 351 GLY B CA 1
ATOM 2637 C C . GLY A 1 351 ? -83.144 45.333 -20.472 1.00 65.41 351 GLY B C 1
ATOM 2638 O O . GLY A 1 351 ? -81.921 45.399 -20.391 1.00 67.59 351 GLY B O 1
ATOM 2639 N N . GLU A 1 352 ? -83.988 45.865 -19.573 1.00 59.23 352 GLU B N 1
ATOM 2640 C CA . GLU A 1 352 ? -83.557 46.647 -18.380 1.00 63.81 352 GLU B CA 1
ATOM 2641 C C . GLU A 1 352 ? -83.298 45.728 -17.177 1.00 56.98 352 GLU B C 1
ATOM 2642 O O . GLU A 1 352 ? -84.273 45.223 -16.592 1.00 61.13 352 GLU B O 1
ATOM 2648 N N . GLU A 1 353 ? -82.043 45.593 -16.749 1.00 56.40 353 GLU B N 1
ATOM 2649 C CA . GLU A 1 353 ? -81.695 44.920 -15.463 1.00 55.73 353 GLU B CA 1
ATOM 2650 C C . GLU A 1 353 ? -82.510 45.568 -14.345 1.00 50.56 353 GLU B C 1
ATOM 2651 O O . GLU A 1 353 ? -82.607 46.766 -14.317 1.00 49.48 353 GLU B O 1
ATOM 2657 N N . GLY A 1 354 ? -83.110 44.773 -13.473 1.00 54.18 354 GLY B N 1
ATOM 2658 C CA . GLY A 1 354 ? -83.708 45.265 -12.222 1.00 51.40 354 GLY B CA 1
ATOM 2659 C C . GLY A 1 354 ? -83.758 44.146 -11.202 1.00 52.74 354 GLY B C 1
ATOM 2660 O O . GLY A 1 354 ? -83.250 43.051 -11.501 1.00 53.10 354 GLY B O 1
ATOM 2661 N N . GLU A 1 355 ? -84.336 44.421 -10.038 1.00 49.30 355 GLU B N 1
ATOM 2662 C CA . GLU A 1 355 ? -84.510 43.449 -8.947 1.00 50.97 355 GLU B CA 1
ATOM 2663 C C . GLU A 1 355 ? -85.836 42.703 -9.170 1.00 58.35 355 GLU B C 1
ATOM 2664 O O . GLU A 1 355 ? -86.876 43.356 -9.403 1.00 50.25 355 GLU B O 1
ATOM 2670 N N . LEU A 1 356 ? -85.783 41.369 -9.102 1.00 55.36 356 LEU B N 1
ATOM 2671 C CA . LEU A 1 356 ? -86.949 40.480 -9.278 1.00 56.16 356 LEU B CA 1
ATOM 2672 C C . LEU A 1 356 ? -87.901 40.625 -8.085 1.00 49.07 356 LEU B C 1
ATOM 2673 O O . LEU A 1 356 ? -87.453 40.579 -6.926 1.00 46.98 356 LEU B O 1
ATOM 2678 N N . VAL A 1 357 ? -89.189 40.758 -8.383 1.00 49.69 357 VAL B N 1
ATOM 2679 C CA . VAL A 1 357 ? -90.281 40.967 -7.392 1.00 49.65 357 VAL B CA 1
ATOM 2680 C C . VAL A 1 357 ? -91.357 39.908 -7.653 1.00 46.76 357 VAL B C 1
ATOM 2681 O O . VAL A 1 357 ? -91.693 39.610 -8.831 1.00 47.55 357 VAL B O 1
ATOM 2685 N N . VAL A 1 358 ? -91.879 39.355 -6.573 1.00 44.23 358 VAL B N 1
ATOM 2686 C CA . VAL A 1 358 ? -92.811 38.202 -6.623 1.00 47.33 358 VAL B CA 1
ATOM 2687 C C . VAL A 1 358 ? -94.054 38.575 -5.821 1.00 51.89 358 VAL B C 1
ATOM 2688 O O . VAL A 1 358 ? -93.927 38.955 -4.602 1.00 48.00 358 VAL B O 1
ATOM 2692 N N . GLN A 1 359 ? -95.200 38.461 -6.483 1.00 50.17 359 GLN B N 1
ATOM 2693 C CA . GLN A 1 359 ? -96.523 38.605 -5.853 1.00 56.64 359 GLN B CA 1
ATOM 2694 C C . GLN A 1 359 ? -97.288 37.328 -6.158 1.00 50.59 359 GLN B C 1
ATOM 2695 O O . GLN A 1 359 ? -97.403 36.983 -7.338 1.00 50.54 359 GLN B O 1
ATOM 2701 N N . GLY A 1 360 ? -97.750 36.639 -5.124 1.00 47.20 360 GLY B N 1
ATOM 2702 C CA . GLY A 1 360 ? -98.518 35.400 -5.316 1.00 51.27 360 GLY B CA 1
ATOM 2703 C C . GLY A 1 360 ? -98.631 34.531 -4.068 1.00 48.48 360 GLY B C 1
ATOM 2704 O O . GLY A 1 360 ? -98.106 34.865 -2.998 1.00 44.94 360 GLY B O 1
ATOM 2705 N N . PRO A 1 361 ? -99.292 33.361 -4.234 1.00 47.13 361 PRO B N 1
ATOM 2706 C CA . PRO A 1 361 ? -99.592 32.456 -3.122 1.00 45.09 361 PRO B CA 1
ATOM 2707 C C . PRO A 1 361 ? -98.422 31.723 -2.427 1.00 50.74 361 PRO B C 1
ATOM 2708 O O . PRO A 1 361 ? -98.666 31.199 -1.359 1.00 51.30 361 PRO B O 1
ATOM 2712 N N . THR A 1 362 ? -97.204 31.715 -2.992 1.00 47.44 362 THR B N 1
ATOM 2713 C CA . THR A 1 362 ? -96.010 31.058 -2.380 1.00 53.34 362 THR B CA 1
ATOM 2714 C C . THR A 1 362 ? -95.197 32.009 -1.483 1.00 51.17 362 THR B C 1
ATOM 2715 O O . THR A 1 362 ? -94.255 31.536 -0.820 1.00 51.64 362 THR B O 1
ATOM 2719 N N . VAL A 1 363 ? -95.485 33.299 -1.526 1.00 45.39 363 VAL B N 1
ATOM 2720 C CA . VAL A 1 363 ? -94.707 34.329 -0.792 1.00 48.66 363 VAL B CA 1
ATOM 2721 C C . VAL A 1 363 ? -94.899 34.072 0.706 1.00 43.85 363 VAL B C 1
ATOM 2722 O O . VAL A 1 363 ? -96.017 33.964 1.134 1.00 45.59 363 VAL B O 1
ATOM 2726 N N . MET A 1 364 ? -93.818 33.864 1.430 1.00 41.98 364 MET B N 1
ATOM 2727 C CA . MET A 1 364 ? -93.832 33.478 2.860 1.00 45.64 364 MET B CA 1
ATOM 2728 C C . MET A 1 364 ? -94.817 34.330 3.636 1.00 43.04 364 MET B C 1
ATOM 2729 O O . MET A 1 364 ? -95.020 35.463 3.272 1.00 48.55 364 MET B O 1
ATOM 2734 N N . LEU A 1 365 ? -95.341 33.811 4.734 1.00 50.20 365 LEU B N 1
ATOM 2735 C CA . LEU A 1 365 ? -96.037 34.645 5.743 1.00 47.68 365 LEU B CA 1
ATOM 2736 C C . LEU A 1 365 ? -95.090 35.716 6.254 1.00 49.04 365 LEU B C 1
ATOM 2737 O O . LEU A 1 365 ? -95.589 36.778 6.618 1.00 58.75 365 LEU B O 1
ATOM 2742 N N . GLY A 1 366 ? -93.794 35.414 6.339 1.00 50.10 366 GLY B N 1
ATOM 2743 C CA . GLY A 1 366 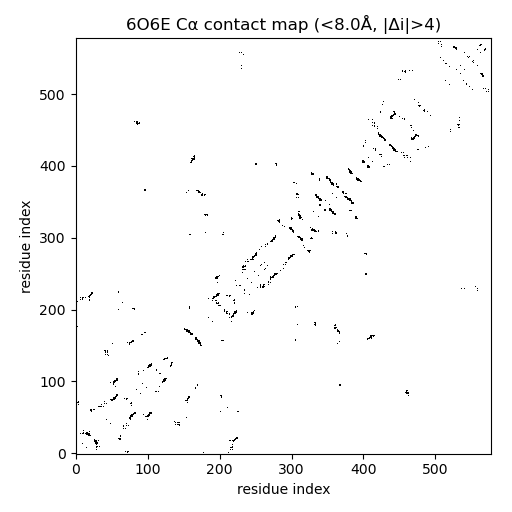? -92.780 36.301 6.949 1.00 47.85 366 GLY B CA 1
ATOM 2744 C C . GLY A 1 366 ? -91.758 35.535 7.784 1.00 46.49 366 GLY B C 1
ATOM 2745 O O . GLY A 1 366 ? -91.932 34.335 7.978 1.00 47.41 366 GLY B O 1
ATOM 2746 N N . TYR A 1 367 ? -90.667 36.173 8.202 1.00 44.98 367 TYR B N 1
ATOM 2747 C CA . TYR A 1 367 ? -89.672 35.525 9.072 1.00 46.29 367 TYR B CA 1
ATOM 2748 C C . TYR A 1 367 ? -90.372 35.349 10.424 1.00 46.08 367 TYR B C 1
ATOM 2749 O O . TYR A 1 367 ? -91.158 36.200 10.815 1.00 44.66 367 TYR B O 1
ATOM 2758 N N . PHE A 1 368 ? -90.205 34.185 11.039 1.00 46.25 368 PHE B N 1
ATOM 2759 C CA . PHE A 1 368 ? -90.949 33.805 12.250 1.00 47.65 368 PHE B CA 1
ATOM 2760 C C . PHE A 1 368 ? -90.587 34.808 13.347 1.00 44.49 368 PHE B C 1
ATOM 2761 O O . PHE A 1 368 ? -89.419 35.164 13.421 1.00 48.50 368 PHE B O 1
ATOM 2769 N N . ALA A 1 369 ? -91.549 35.205 14.185 1.00 51.56 369 ALA B N 1
ATOM 2770 C CA . ALA A 1 369 ? -91.335 36.132 15.324 1.00 50.61 369 ALA B CA 1
ATOM 2771 C C . ALA A 1 369 ? -90.819 37.496 14.813 1.00 59.78 369 ALA B C 1
ATOM 2772 O O . ALA A 1 369 ? -90.077 38.200 15.559 1.00 56.96 369 ALA B O 1
ATOM 2774 N N . LYS A 1 370 ? -91.189 37.852 13.575 1.00 60.68 370 LYS B N 1
ATOM 2775 C CA . LYS A 1 370 ? -90.841 39.133 12.902 1.00 58.92 370 LYS B CA 1
ATOM 2776 C C . LYS A 1 370 ? -92.073 39.675 12.192 1.00 51.25 370 LYS B C 1
ATOM 2777 O O . LYS A 1 370 ? -93.070 38.984 12.039 1.00 57.92 370 LYS B O 1
ATOM 2783 N N . PRO A 1 371 ? -92.063 40.939 11.743 1.00 59.96 371 PRO B N 1
ATOM 2784 C CA . PRO A 1 371 ? -93.267 41.503 11.147 1.00 60.32 371 PRO B CA 1
ATOM 2785 C C . PRO A 1 371 ? -93.546 40.753 9.830 1.00 50.50 371 PRO B C 1
ATOM 2786 O O . PRO A 1 371 ? -92.610 40.391 9.139 1.00 54.35 371 PRO B O 1
ATOM 2790 N N . ALA A 1 372 ? -94.820 40.440 9.604 1.00 44.42 372 ALA B N 1
ATOM 2791 C CA . ALA A 1 372 ? -95.372 39.752 8.416 1.00 46.50 372 ALA B CA 1
ATOM 2792 C C . ALA A 1 372 ? -94.796 40.320 7.128 1.00 46.56 372 ALA B C 1
ATOM 2793 O O . ALA A 1 372 ? -94.378 41.482 7.092 1.00 53.64 372 ALA B O 1
ATOM 2795 N N . GLN A 1 373 ? -94.788 39.503 6.093 1.00 50.75 373 GLN B N 1
ATOM 2796 C CA . GLN A 1 373 ? -94.519 39.989 4.730 1.00 50.51 373 GLN B CA 1
ATOM 2797 C C . GLN A 1 373 ? -95.796 40.728 4.346 1.00 56.14 373 GLN B C 1
ATOM 2798 O O . GLN A 1 373 ? -96.862 40.179 4.568 1.00 57.74 373 GLN B O 1
ATOM 2804 N N . GLU A 1 374 ? -95.670 41.975 3.903 1.00 65.60 374 GLU B N 1
ATOM 2805 C CA . GLU A 1 374 ? -96.785 42.804 3.394 1.00 58.65 374 GLU B CA 1
ATOM 2806 C C . GLU A 1 374 ? -96.485 43.128 1.926 1.00 57.07 374 GLU B C 1
ATOM 2807 O O . GLU A 1 374 ? -95.452 43.757 1.622 1.00 67.81 374 GLU B O 1
ATOM 2813 N N . GLY A 1 375 ? -97.344 42.680 1.033 1.00 52.72 375 GLY B N 1
ATOM 2814 C CA . GLY A 1 375 ? -97.221 42.997 -0.389 1.00 52.52 375 GLY B CA 1
ATOM 2815 C C . GLY A 1 375 ? -96.134 42.171 -1.044 1.00 56.42 375 GLY B C 1
ATOM 2816 O O . GLY A 1 375 ? -95.602 41.220 -0.456 1.00 53.87 375 GLY B O 1
ATOM 2817 N N . PRO A 1 376 ? -95.849 42.501 -2.319 1.00 58.45 376 PRO B N 1
ATOM 2818 C CA . PRO A 1 376 ? -94.880 41.770 -3.121 1.00 58.74 376 PRO B CA 1
ATOM 2819 C C . PRO A 1 376 ? -93.570 41.645 -2.345 1.00 58.14 376 PRO B C 1
ATOM 2820 O O . PRO A 1 376 ? -93.364 42.413 -1.442 1.00 62.64 376 PRO B O 1
ATOM 2824 N N . TYR A 1 377 ? -92.766 40.648 -2.698 1.00 59.49 377 TYR B N 1
ATOM 2825 C CA . TYR A 1 377 ? -91.495 40.319 -2.013 1.00 54.12 377 TYR B CA 1
ATOM 2826 C C . TYR A 1 377 ? -90.375 40.643 -2.986 1.00 50.83 377 TYR B C 1
ATOM 2827 O O . TYR A 1 377 ? -90.469 40.241 -4.175 1.00 53.71 377 TYR B O 1
ATOM 2836 N N . LYS A 1 378 ? -89.387 41.384 -2.497 1.00 56.06 378 LYS B N 1
ATOM 2837 C CA . LYS A 1 378 ? -88.187 41.785 -3.271 1.00 60.35 378 LYS B CA 1
ATOM 2838 C C . LYS A 1 378 ? -87.106 40.768 -2.935 1.00 52.30 378 LYS B C 1
ATOM 2839 O O . LYS A 1 378 ? -86.819 40.601 -1.740 1.00 50.51 378 LYS B O 1
ATOM 2845 N N . THR A 1 379 ? -86.586 40.084 -3.948 1.00 45.95 379 THR B N 1
ATOM 2846 C CA . THR A 1 379 ? -85.794 38.845 -3.785 1.00 53.30 379 THR B CA 1
ATOM 2847 C C . THR A 1 379 ? -84.331 39.166 -3.487 1.00 57.66 379 THR B C 1
ATOM 2848 O O . THR A 1 379 ? -83.632 38.276 -2.931 1.00 58.11 379 THR B O 1
ATOM 2852 N N . GLY A 1 380 ? -83.880 40.353 -3.897 1.00 56.65 380 GLY B N 1
ATOM 2853 C CA . GLY A 1 380 ? -82.458 40.742 -3.865 1.00 50.16 380 GLY B CA 1
ATOM 2854 C C . GLY A 1 380 ? -81.728 40.237 -5.085 1.00 48.71 380 GLY B C 1
ATOM 2855 O O . GLY A 1 380 ? -80.511 40.452 -5.181 1.00 66.34 380 GLY B O 1
ATOM 2856 N N . ASP A 1 381 ? -82.448 39.613 -6.007 1.00 52.37 381 ASP B N 1
ATOM 2857 C CA . ASP A 1 381 ? -81.859 38.961 -7.205 1.00 55.09 381 ASP B CA 1
ATOM 2858 C C . ASP A 1 381 ? -82.011 39.903 -8.391 1.00 47.10 381 ASP B C 1
ATOM 2859 O O . ASP A 1 381 ? -83.113 40.356 -8.655 1.00 47.81 381 ASP B O 1
ATOM 2864 N N . MET A 1 382 ? -80.908 40.219 -9.034 1.00 45.52 382 MET B N 1
ATOM 2865 C CA . MET A 1 382 ? -80.909 41.072 -10.237 1.00 50.69 382 MET B CA 1
ATOM 2866 C C . MET A 1 382 ? -81.257 40.154 -11.395 1.00 49.22 382 MET B C 1
ATOM 2867 O O . MET A 1 382 ? -80.671 39.050 -11.435 1.00 49.44 382 MET B O 1
ATOM 2872 N N . VAL A 1 383 ? -82.142 40.602 -12.282 1.00 52.68 383 VAL B N 1
ATOM 2873 C CA . VAL A 1 383 ? -82.625 39.837 -13.472 1.00 55.60 383 VAL B CA 1
ATOM 2874 C C . VAL A 1 383 ? -82.865 40.817 -14.618 1.00 55.31 383 VAL B C 1
ATOM 2875 O O . VAL A 1 383 ? -82.820 42.016 -14.375 1.00 51.66 383 VAL B O 1
ATOM 2879 N N . ARG A 1 384 ? -83.185 40.297 -15.798 1.00 55.11 384 ARG B N 1
ATOM 2880 C CA . ARG A 1 384 ? -83.427 41.094 -17.017 1.00 56.18 384 ARG B CA 1
ATOM 2881 C C . ARG A 1 384 ? -84.265 40.238 -17.980 1.00 59.22 384 ARG B C 1
ATOM 2882 O O . ARG A 1 384 ? -83.842 39.118 -18.334 1.00 56.37 384 ARG B O 1
ATOM 2890 N N . GLN A 1 385 ? -85.419 40.755 -18.393 1.00 58.85 385 GLN B N 1
ATOM 2891 C CA . GLN A 1 385 ? -86.362 40.071 -19.313 1.00 62.10 385 GLN B CA 1
ATOM 2892 C C . GLN A 1 385 ? -85.822 40.145 -20.742 1.00 55.54 385 GLN B C 1
ATOM 2893 O O . GLN A 1 385 ? -85.353 41.208 -21.126 1.00 67.50 385 GLN B O 1
ATOM 2899 N N . ARG A 1 386 ? -85.856 39.048 -21.494 1.00 57.75 386 ARG B N 1
ATOM 2900 C CA . ARG A 1 386 ? -85.550 39.083 -22.947 1.00 62.08 386 ARG B CA 1
ATOM 2901 C C . ARG A 1 386 ? -86.860 39.403 -23.639 1.00 59.69 386 ARG B C 1
ATOM 2902 O O . ARG A 1 386 ? -87.896 39.409 -22.994 1.00 59.99 386 ARG B O 1
ATOM 2910 N N . PRO A 1 387 ? -86.856 39.685 -24.957 1.00 73.80 387 PRO B N 1
ATOM 2911 C CA . PRO A 1 387 ? -88.103 39.889 -25.706 1.00 74.25 387 PRO B CA 1
ATOM 2912 C C . PRO A 1 387 ? -89.163 38.791 -25.507 1.00 72.38 387 PRO B C 1
ATOM 2913 O O . PRO A 1 387 ? -90.286 39.129 -25.243 1.00 82.82 387 PRO B O 1
ATOM 2917 N N . ASP A 1 388 ? -88.775 37.514 -25.594 1.00 75.18 388 ASP B N 1
ATOM 2918 C CA . ASP A 1 388 ? -89.689 36.333 -25.547 1.00 68.63 388 ASP B CA 1
ATOM 2919 C C . ASP A 1 388 ? -90.423 36.227 -24.196 1.00 65.80 388 ASP B C 1
ATOM 2920 O O . ASP A 1 388 ? -91.377 35.438 -24.116 1.00 72.78 388 ASP B O 1
ATOM 2925 N N . GLY A 1 389 ? -90.002 36.978 -23.171 1.00 63.48 389 GLY B N 1
ATOM 2926 C CA . GLY A 1 389 ? -90.708 37.125 -21.883 1.00 54.38 389 GLY B CA 1
ATOM 2927 C C . GLY A 1 389 ? -89.982 36.420 -20.755 1.00 51.93 389 GLY B C 1
ATOM 2928 O O . GLY A 1 389 ? -90.380 36.604 -19.584 1.00 57.05 389 GLY B O 1
ATOM 2929 N N . ASN A 1 390 ? -88.942 35.652 -21.076 1.00 53.99 390 ASN B N 1
ATOM 2930 C CA . ASN A 1 390 ? -88.124 34.926 -20.072 1.00 58.08 390 ASN B CA 1
ATOM 2931 C C . ASN A 1 390 ? -87.174 35.893 -19.373 1.00 61.53 390 ASN B C 1
ATOM 2932 O O . ASN A 1 390 ? -86.552 36.715 -20.068 1.00 66.93 390 ASN B O 1
ATOM 2937 N N . TYR A 1 391 ? -87.027 35.735 -18.060 1.00 59.97 391 TYR B N 1
ATOM 2938 C CA . TYR A 1 391 ? -85.985 36.396 -17.246 1.00 54.79 391 TYR B CA 1
ATOM 2939 C C . TYR A 1 391 ? -84.677 35.601 -17.292 1.00 53.51 391 TYR B C 1
ATOM 2940 O O . TYR A 1 391 ? -84.693 34.362 -17.369 1.00 52.77 391 TYR B O 1
ATOM 2949 N N . GLU A 1 392 ? -83.554 36.332 -17.295 1.00 53.74 392 GLU B N 1
ATOM 2950 C CA . GLU A 1 392 ? -82.195 35.797 -17.016 1.00 50.35 392 GLU B CA 1
ATOM 2951 C C . GLU A 1 392 ? -81.734 36.327 -15.654 1.00 49.08 392 GLU B C 1
ATOM 2952 O O . GLU A 1 392 ? -82.053 37.468 -15.324 1.00 57.81 392 GLU B O 1
ATOM 2958 N N . TYR A 1 393 ? -81.095 35.487 -14.851 1.00 54.04 393 TYR B N 1
ATOM 2959 C CA . TYR A 1 393 ? -80.504 35.861 -13.540 1.00 53.65 393 TYR B CA 1
ATOM 2960 C C . TYR A 1 393 ? -79.142 36.507 -13.797 1.00 54.72 393 TYR B C 1
ATOM 2961 O O . TYR A 1 393 ? -78.351 35.958 -14.599 1.00 47.43 393 TYR B O 1
ATOM 2970 N N . LEU A 1 394 ? -78.889 37.672 -13.199 1.00 55.53 394 LEU B N 1
ATOM 2971 C CA . LEU A 1 394 ? -77.596 38.380 -13.412 1.00 56.83 394 LEU B CA 1
ATOM 2972 C C . LEU A 1 394 ? -76.752 38.291 -12.142 1.00 55.32 394 LEU B C 1
ATOM 2973 O O . LEU A 1 394 ? -75.580 38.030 -12.312 1.00 60.60 394 LEU B O 1
ATOM 2978 N N . GLY A 1 395 ? -77.350 38.369 -10.945 1.00 52.44 395 GLY B N 1
ATOM 2979 C CA . GLY A 1 395 ? -76.662 38.100 -9.670 1.00 49.08 395 GLY B CA 1
ATOM 2980 C C . GLY A 1 395 ? -77.341 38.785 -8.490 1.00 51.58 395 GLY B C 1
ATOM 2981 O O . GLY A 1 395 ? -78.524 39.137 -8.591 1.00 54.88 395 GLY B O 1
ATOM 2982 N N . ARG A 1 396 ? -76.602 39.006 -7.407 1.00 54.07 396 ARG B N 1
ATOM 2983 C CA . ARG A 1 396 ? -77.089 39.698 -6.185 1.00 58.33 396 ARG B CA 1
ATOM 2984 C C . ARG A 1 396 ? -76.242 40.934 -5.882 1.00 63.44 396 ARG B C 1
ATOM 2985 O O . ARG A 1 396 ? -75.115 41.001 -6.363 1.00 66.20 396 ARG B O 1
ATOM 2993 N N . ARG A 1 397 ? -76.755 41.855 -5.065 1.00 81.64 397 ARG B N 1
ATOM 2994 C CA . ARG A 1 397 ? -76.015 43.090 -4.689 1.00 86.47 397 ARG B CA 1
ATOM 2995 C C . ARG A 1 397 ? -75.812 43.124 -3.175 1.00 80.07 397 ARG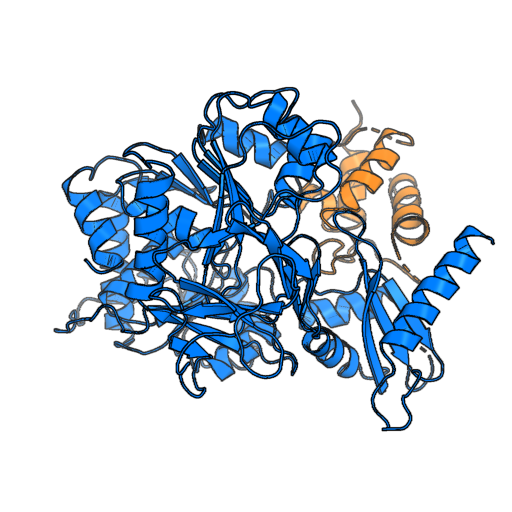 B C 1
ATOM 2996 O O . ARG A 1 397 ? -75.592 44.213 -2.649 1.00 98.28 397 ARG B O 1
ATOM 3004 N N . ASP A 1 398 ? -75.897 41.996 -2.486 1.00 65.39 398 ASP B N 1
ATOM 3005 C CA . ASP A 1 398 ? -75.998 42.023 -1.010 1.00 62.67 398 ASP B CA 1
ATOM 3006 C C . ASP A 1 398 ? -74.965 41.052 -0.425 1.00 60.60 398 ASP B C 1
ATOM 3007 O O . ASP A 1 398 ? -74.003 40.740 -1.115 1.00 59.09 398 ASP B O 1
ATOM 3012 N N . ASP A 1 399 ? -75.140 40.600 0.811 1.00 59.38 399 ASP B N 1
ATOM 3013 C CA . ASP A 1 399 ? -74.108 39.786 1.493 1.00 65.96 399 ASP B CA 1
ATOM 3014 C C . ASP A 1 399 ? -74.542 38.313 1.563 1.00 69.56 399 ASP B C 1
ATOM 3015 O O . ASP A 1 399 ? -73.927 37.558 2.350 1.00 63.71 399 ASP B O 1
ATOM 3020 N N . MET A 1 400 ? -75.497 37.900 0.717 1.00 65.95 400 MET B N 1
ATOM 3021 C CA . MET A 1 400 ? -75.920 36.481 0.560 1.00 61.29 400 MET B CA 1
ATOM 3022 C C . MET A 1 400 ? -75.037 35.822 -0.507 1.00 55.68 400 MET B C 1
ATOM 3023 O O . MET A 1 400 ? -75.230 36.109 -1.698 1.00 55.42 400 MET B O 1
ATOM 3028 N N . LEU A 1 401 ? -74.101 34.973 -0.079 1.00 54.10 401 LEU B N 1
ATOM 3029 C CA . LEU A 1 401 ? -73.186 34.190 -0.956 1.00 60.20 401 LEU B CA 1
ATOM 3030 C C . LEU A 1 401 ? -73.876 32.894 -1.380 1.00 56.79 401 LEU B C 1
ATOM 3031 O O . LEU A 1 401 ? -74.706 32.376 -0.618 1.00 49.42 401 LEU B O 1
ATOM 3036 N N . LYS A 1 402 ? -73.536 32.384 -2.559 1.00 55.96 402 LYS B N 1
ATOM 3037 C CA . LYS A 1 402 ? -73.925 31.019 -2.984 1.00 56.72 402 LYS B CA 1
ATOM 3038 C C . LYS A 1 402 ? -72.634 30.261 -3.313 1.00 62.54 402 LYS B C 1
ATOM 3039 O O . LYS A 1 402 ? -71.846 30.726 -4.155 1.00 71.14 402 LYS B O 1
ATOM 3042 N N . VAL A 1 403 ? -72.403 29.161 -2.600 1.00 61.28 403 VAL B N 1
ATOM 3043 C CA . VAL A 1 403 ? -71.327 28.178 -2.888 1.00 56.11 403 VAL B CA 1
ATOM 3044 C C . VAL A 1 403 ? -71.996 26.839 -3.207 1.00 53.91 403 VAL B C 1
ATOM 3045 O O . VAL A 1 403 ? -72.496 26.169 -2.270 1.00 46.04 403 VAL B O 1
ATOM 3049 N N . ARG A 1 404 ? -72.011 26.470 -4.484 1.00 54.42 404 ARG B N 1
ATOM 3050 C CA . ARG A 1 404 ? -72.531 25.165 -4.969 1.00 52.38 404 ARG B CA 1
ATOM 3051 C C . ARG A 1 404 ? -73.945 24.985 -4.404 1.00 53.46 404 ARG B C 1
ATOM 3052 O O . ARG A 1 404 ? -74.249 23.951 -3.785 1.00 58.91 404 ARG B O 1
ATOM 3060 N N . GLY A 1 405 ? -74.750 26.023 -4.568 1.00 46.21 405 GLY B N 1
ATOM 3061 C CA . GLY A 1 405 ? -76.181 26.030 -4.245 1.00 47.61 405 GLY B CA 1
ATOM 3062 C C . GLY A 1 405 ? -76.438 26.380 -2.799 1.00 45.93 405 GLY B C 1
ATOM 3063 O O . GLY A 1 405 ? -77.586 26.683 -2.499 1.00 47.52 405 GLY B O 1
ATOM 3064 N N . ASN A 1 406 ? -75.443 26.327 -1.913 1.00 43.25 406 ASN B N 1
ATOM 3065 C CA . ASN A 1 406 ? -75.682 26.710 -0.495 1.00 50.11 406 ASN B CA 1
ATOM 3066 C C . ASN A 1 406 ? -75.744 28.237 -0.319 1.00 54.27 406 ASN B C 1
ATOM 3067 O O . ASN A 1 406 ? -74.978 28.975 -0.946 1.00 63.90 406 ASN B O 1
ATOM 3072 N N . ARG A 1 407 ? -76.612 28.670 0.575 1.00 50.24 407 ARG B N 1
ATOM 3073 C CA . ARG A 1 407 ? -76.916 30.076 0.853 1.00 48.55 407 ARG B CA 1
ATOM 3074 C C . ARG A 1 407 ? -76.200 30.431 2.164 1.00 53.15 407 ARG B C 1
ATOM 3075 O O . ARG A 1 407 ? -76.499 29.806 3.210 1.00 46.76 407 ARG B O 1
ATOM 3083 N N . ILE A 1 408 ? -75.248 31.369 2.082 1.00 52.20 408 ILE B N 1
ATOM 3084 C CA . ILE A 1 408 ? -74.333 31.762 3.194 1.00 54.65 408 ILE B CA 1
ATOM 3085 C C . ILE A 1 408 ? -74.334 33.288 3.303 1.00 52.09 408 ILE B C 1
ATOM 3086 O O . ILE A 1 408 ? -73.930 33.957 2.346 1.00 54.65 408 ILE B O 1
ATOM 3091 N N . GLU A 1 409 ? -74.814 33.810 4.419 1.00 49.34 409 GLU B N 1
ATOM 3092 C CA . GLU A 1 409 ? -74.666 35.230 4.793 1.00 49.94 409 GLU B CA 1
ATOM 3093 C C . GLU A 1 409 ? -73.214 35.464 5.254 1.00 53.62 409 GLU B C 1
ATOM 3094 O O . GLU A 1 409 ? -72.778 34.777 6.200 1.00 53.29 409 GLU B O 1
ATOM 3100 N N . ARG A 1 410 ? -72.476 36.383 4.605 1.00 54.02 410 ARG B N 1
ATOM 3101 C CA . ARG A 1 410 ? -71.125 36.815 5.049 1.00 51.12 410 ARG B CA 1
ATOM 3102 C C . ARG A 1 410 ? -71.120 36.928 6.573 1.00 45.88 410 ARG B C 1
ATOM 3103 O O . ARG A 1 410 ? -70.209 36.428 7.212 1.00 49.69 410 ARG B O 1
ATOM 3111 N N . GLY A 1 411 ? -72.122 37.595 7.122 1.00 44.32 411 GLY B N 1
ATOM 3112 C CA . GLY A 1 411 ? -72.147 37.991 8.541 1.00 51.02 411 GLY B CA 1
ATOM 3113 C C . GLY A 1 411 ? -72.203 36.811 9.479 1.00 57.01 411 GLY B C 1
ATOM 3114 O O . GLY A 1 411 ? -71.691 36.937 10.606 1.00 64.53 411 GLY B O 1
ATOM 3115 N N . GLU A 1 412 ? -72.848 35.719 9.060 1.00 63.90 412 GLU B N 1
ATOM 3116 C CA . GLU A 1 412 ? -73.011 34.510 9.905 1.00 62.54 412 GLU B CA 1
ATOM 3117 C C . GLU A 1 412 ? -71.635 33.884 10.114 1.00 58.15 412 GLU B C 1
ATOM 3118 O O . GLU A 1 412 ? -71.293 33.548 11.281 1.00 50.83 412 GLU B O 1
ATOM 3124 N N . VAL A 1 413 ? -70.887 33.726 9.022 1.00 43.71 413 VAL B N 1
ATOM 3125 C CA . VAL A 1 413 ? -69.508 33.189 9.095 1.00 48.35 413 VAL B CA 1
ATOM 3126 C C . VAL A 1 413 ? -68.641 34.188 9.873 1.00 57.32 413 VAL B C 1
ATOM 3127 O O . VAL A 1 413 ? -67.845 33.745 10.725 1.00 56.81 413 VAL B O 1
ATOM 3131 N N . GLU A 1 414 ? -68.785 35.487 9.584 1.00 56.04 414 GLU B N 1
ATOM 3132 C CA . GLU A 1 414 ? -67.960 36.541 10.221 1.00 57.01 414 GLU B CA 1
ATOM 3133 C C . GLU A 1 414 ? -68.205 36.495 11.732 1.00 51.71 414 GLU B C 1
ATOM 3134 O O . GLU A 1 414 ? -67.237 36.487 12.471 1.00 50.66 414 GLU B O 1
ATOM 3140 N N . ALA A 1 415 ? -69.452 36.401 12.175 1.00 51.63 415 ALA B N 1
ATOM 3141 C CA . ALA A 1 415 ? -69.787 36.392 13.619 1.00 50.83 415 ALA B CA 1
ATOM 3142 C C . ALA A 1 415 ? -69.102 35.197 14.282 1.00 55.25 415 ALA B C 1
ATOM 3143 O O . ALA A 1 415 ? -68.620 35.348 15.414 1.00 63.45 415 ALA B O 1
ATOM 3145 N N . ALA A 1 416 ? -69.001 34.067 13.580 1.00 57.91 416 ALA B N 1
ATOM 3146 C CA . ALA A 1 416 ? -68.369 32.831 14.101 1.00 59.67 416 ALA B CA 1
ATOM 3147 C C . ALA A 1 416 ? -66.863 33.074 14.278 1.00 62.81 416 ALA B C 1
ATOM 3148 O O . ALA A 1 416 ? -66.346 32.895 15.418 1.00 61.18 416 ALA B O 1
ATOM 3150 N N . LEU A 1 417 ? -66.197 33.489 13.197 1.00 54.37 417 LEU B N 1
ATOM 3151 C CA . LEU A 1 417 ? -64.757 33.850 13.193 1.00 56.49 417 LEU B CA 1
ATOM 3152 C C . LEU A 1 417 ? -64.461 34.894 14.291 1.00 56.89 417 LEU B C 1
ATOM 3153 O O . LEU A 1 417 ? -63.499 34.673 15.033 1.00 59.74 417 LEU B O 1
ATOM 3158 N N . LEU A 1 418 ? -65.292 35.929 14.457 1.00 56.15 418 LEU B N 1
ATOM 3159 C CA . LEU A 1 418 ? -65.071 37.028 15.445 1.00 62.82 418 LEU B CA 1
ATOM 3160 C C . LEU A 1 418 ? -65.061 36.483 16.874 1.00 61.16 418 LEU B C 1
ATOM 3161 O O . LEU A 1 418 ? -64.483 37.149 17.749 1.00 63.24 418 LEU B O 1
ATOM 3166 N N . ALA A 1 419 ? -65.767 35.384 17.126 1.00 66.12 419 ALA B N 1
ATOM 3167 C CA . ALA A 1 419 ? -65.957 34.826 18.486 1.00 63.44 419 ALA B CA 1
ATOM 3168 C C . ALA A 1 419 ? -64.671 34.097 18.890 1.00 62.75 419 ALA B C 1
ATOM 3169 O O . ALA A 1 419 ? -64.527 33.781 20.086 1.00 66.71 419 ALA B O 1
ATOM 3171 N N . HIS A 1 420 ? -63.766 33.856 17.934 1.00 56.25 420 HIS B N 1
ATOM 3172 C CA . HIS A 1 420 ? -62.424 33.280 18.205 1.00 68.91 420 HIS B CA 1
ATOM 3173 C C . HIS A 1 420 ? -61.614 34.236 19.080 1.00 76.04 420 HIS B C 1
ATOM 3174 O O . HIS A 1 420 ? -61.464 35.418 18.745 1.00 73.27 420 HIS B O 1
ATOM 3181 N N . PRO A 1 421 ? -61.031 33.759 20.206 1.00 82.30 421 PRO B N 1
ATOM 3182 C CA . PRO A 1 421 ? -60.417 34.661 21.181 1.00 83.41 421 PRO B CA 1
ATOM 3183 C C . PRO A 1 421 ? -59.306 35.518 20.556 1.00 75.32 421 PRO B C 1
ATOM 3184 O O . PRO A 1 421 ? -59.183 36.638 20.938 1.00 65.05 421 PRO B O 1
ATOM 3188 N N . GLN A 1 422 ? -58.577 34.965 19.584 1.00 72.16 422 GLN B N 1
ATOM 3189 C CA . GLN A 1 422 ? -57.425 35.602 18.901 1.00 76.17 422 GLN B CA 1
ATOM 3190 C C . GLN A 1 422 ? -57.847 36.155 17.525 1.00 75.57 422 GLN B C 1
ATOM 3191 O O . GLN A 1 422 ? -57.020 36.087 16.605 1.00 83.39 422 GLN B O 1
ATOM 3193 N N . VAL A 1 423 ? -59.079 36.663 17.365 1.00 75.58 423 VAL B N 1
ATOM 3194 C CA . VAL A 1 423 ? -59.564 37.323 16.106 1.00 69.70 423 VAL B CA 1
ATOM 3195 C C . VAL A 1 423 ? -60.311 38.598 16.504 1.00 69.65 423 VAL B C 1
ATOM 3196 O O . VAL A 1 423 ? -61.275 38.482 17.284 1.00 69.19 423 VAL B O 1
ATOM 3200 N N . SER A 1 424 ? -59.877 39.763 15.998 1.00 70.55 424 SER B N 1
ATOM 3201 C CA . SER A 1 424 ? -60.434 41.096 16.368 1.00 74.24 424 SER B CA 1
ATOM 3202 C C . SER A 1 424 ? -61.298 41.655 15.238 1.00 66.22 424 SER B C 1
ATOM 3203 O O . SER A 1 424 ? -62.222 42.425 15.536 1.00 63.11 424 SER B O 1
ATOM 3206 N N . GLU A 1 425 ? -60.957 41.328 13.994 1.00 60.34 425 GLU B N 1
ATOM 3207 C CA . GLU A 1 425 ? -61.705 41.745 12.783 1.00 68.38 425 GLU B CA 1
ATOM 3208 C C . GLU A 1 425 ? -61.853 40.519 11.905 1.00 60.51 425 GLU B C 1
ATOM 3209 O O . GLU A 1 425 ? -60.866 39.759 11.810 1.00 62.35 425 GLU B O 1
ATOM 3215 N N . ALA A 1 426 ? -62.987 40.377 11.224 1.00 63.49 426 ALA B N 1
ATOM 3216 C CA . ALA A 1 426 ? -63.180 39.285 10.240 1.00 64.50 426 ALA B CA 1
ATOM 3217 C C . ALA A 1 426 ? -63.984 39.791 9.052 1.00 56.07 426 ALA B C 1
ATOM 3218 O O . ALA A 1 426 ? -64.886 40.640 9.230 1.00 51.28 426 ALA B O 1
ATOM 3220 N N . ALA A 1 427 ? -63.679 39.251 7.882 1.00 54.06 427 ALA B N 1
ATOM 3221 C CA . ALA A 1 427 ? -64.443 39.526 6.648 1.00 60.37 427 ALA B CA 1
ATOM 3222 C C . ALA A 1 427 ? -64.438 38.273 5.774 1.00 62.62 427 ALA B C 1
ATOM 3223 O O . ALA A 1 427 ? -63.355 37.683 5.570 1.00 64.09 427 ALA B O 1
ATOM 3225 N N . VAL A 1 428 ? -65.602 37.882 5.260 1.00 60.19 428 VAL B N 1
ATOM 3226 C CA . VAL A 1 428 ? -65.724 36.618 4.485 1.00 55.77 428 VAL B CA 1
ATOM 3227 C C . VAL A 1 428 ? -66.082 36.985 3.055 1.00 51.45 428 VAL B C 1
ATOM 3228 O O . VAL A 1 428 ? -66.778 37.983 2.882 1.00 55.50 428 VAL B O 1
ATOM 3232 N N . LEU A 1 429 ? -65.650 36.180 2.094 1.00 50.66 429 LEU B N 1
ATOM 3233 C CA . LEU A 1 429 ? -65.970 36.367 0.658 1.00 57.70 429 LEU B CA 1
ATOM 3234 C C . LEU A 1 429 ? -65.728 35.055 -0.093 1.00 58.33 429 LEU B C 1
ATOM 3235 O O . LEU A 1 429 ? -65.090 34.150 0.472 1.00 51.54 429 LEU B O 1
ATOM 3240 N N . VAL A 1 430 ? -66.106 35.008 -1.367 1.00 55.66 430 VAL B N 1
ATOM 3241 C CA . VAL A 1 430 ? -65.935 33.791 -2.195 1.00 54.89 430 VAL B CA 1
ATOM 3242 C C . VAL A 1 430 ? -64.975 34.118 -3.334 1.00 57.71 430 VAL B C 1
ATOM 3243 O O . VAL A 1 430 ? -65.234 35.057 -4.066 1.00 64.21 430 VAL B O 1
ATOM 3247 N N . VAL A 1 431 ? -63.930 33.314 -3.477 1.00 59.27 431 VAL B N 1
ATOM 3248 C CA . VAL A 1 431 ? -62.997 33.348 -4.629 1.00 62.59 431 VAL B CA 1
ATOM 3249 C C . VAL A 1 431 ? -63.399 32.194 -5.529 1.00 64.65 431 VAL B C 1
ATOM 3250 O O . VAL A 1 431 ? -63.603 31.093 -5.007 1.00 75.26 431 VAL B O 1
ATOM 3254 N N . GLY A 1 432 ? -63.480 32.439 -6.829 1.00 65.78 432 GLY B N 1
ATOM 3255 C CA . GLY A 1 432 ? -63.836 31.413 -7.817 1.00 64.59 432 GLY B CA 1
ATOM 3256 C C . GLY A 1 432 ? -65.326 31.404 -8.072 1.00 65.32 432 GLY B C 1
ATOM 3257 O O . GLY A 1 432 ? -66.093 31.923 -7.208 1.00 60.08 432 GLY B O 1
ATOM 3258 N N . GLU A 1 433 ? -65.695 30.838 -9.226 1.00 74.66 433 GLU B N 1
ATOM 3259 C CA . GLU A 1 433 ? -67.082 30.523 -9.652 1.00 73.75 433 GLU B CA 1
ATOM 3260 C C . GLU A 1 433 ? -67.337 29.013 -9.582 1.00 70.40 433 GLU B C 1
ATOM 3261 O O . GLU A 1 433 ? -66.386 28.220 -9.778 1.00 83.47 433 GLU B O 1
ATOM 3267 N N . GLY A 1 434 ? -68.588 28.652 -9.289 1.00 71.61 434 GLY B N 1
ATOM 3268 C CA . GLY A 1 434 ? -69.159 27.299 -9.433 1.00 59.43 434 GLY B CA 1
ATOM 3269 C C . GLY A 1 434 ? -68.400 26.245 -8.653 1.00 59.03 434 GLY B C 1
ATOM 3270 O O . GLY A 1 434 ? -68.273 26.348 -7.389 1.00 49.80 434 GLY B O 1
ATOM 3271 N N . MET A 1 435 ? -67.934 25.238 -9.382 1.00 56.37 435 MET B N 1
ATOM 3272 C CA . MET A 1 435 ? -67.318 24.019 -8.809 1.00 59.91 435 MET B CA 1
ATOM 3273 C C . MET A 1 435 ? -65.991 24.424 -8.179 1.00 61.59 435 MET B C 1
ATOM 3274 O O . MET A 1 435 ? -65.636 23.805 -7.179 1.00 71.42 435 MET B O 1
ATOM 3279 N N . ASN A 1 436 ? -65.376 25.501 -8.694 1.00 70.07 436 ASN B N 1
ATOM 3280 C CA . ASN A 1 436 ? -64.058 26.061 -8.279 1.00 72.79 436 ASN B CA 1
ATOM 3281 C C . ASN A 1 436 ? -64.172 26.960 -7.046 1.00 71.27 436 ASN B C 1
ATOM 3282 O O . ASN A 1 436 ? -63.132 27.189 -6.426 1.00 75.44 436 ASN B O 1
ATOM 3287 N N . ALA A 1 437 ? -65.370 27.446 -6.721 1.00 60.30 437 ALA B N 1
ATOM 3288 C CA . ALA A 1 437 ? -65.599 28.516 -5.732 1.00 58.29 437 ALA B CA 1
ATOM 3289 C C . ALA A 1 437 ? -65.091 28.095 -4.342 1.00 56.55 437 ALA B C 1
ATOM 3290 O O . ALA A 1 437 ? -65.268 26.947 -3.955 1.00 60.80 437 ALA B O 1
ATOM 3292 N N . GLN A 1 438 ? -64.438 29.001 -3.618 1.00 58.33 438 GLN B N 1
ATOM 3293 C CA . GLN A 1 438 ? -63.902 28.721 -2.268 1.00 56.61 438 GLN B CA 1
ATOM 3294 C C . GLN A 1 438 ? -64.284 29.859 -1.328 1.00 56.07 438 GLN B C 1
ATOM 3295 O O . GLN A 1 438 ? -64.338 31.006 -1.769 1.00 56.56 438 GLN B O 1
ATOM 3301 N N . LEU A 1 439 ? -64.610 29.513 -0.089 1.00 53.05 439 LEU B N 1
ATOM 3302 C CA . LEU A 1 439 ? -65.014 30.483 0.944 1.00 55.55 439 LEU B CA 1
ATOM 3303 C C . LEU A 1 439 ? -63.760 30.888 1.728 1.00 61.66 439 LEU B C 1
ATOM 3304 O O . LEU A 1 439 ? -63.110 30.000 2.312 1.00 59.86 439 LEU B O 1
ATOM 3309 N N . TRP A 1 440 ? -63.450 32.188 1.726 1.00 66.56 440 TRP B N 1
ATOM 3310 C CA . TRP A 1 440 ? -62.220 32.778 2.311 1.00 62.73 440 TRP B CA 1
ATOM 3311 C C . TRP A 1 440 ? -62.594 33.514 3.585 1.00 60.66 440 TRP B C 1
ATOM 3312 O O . TRP A 1 440 ? -63.690 34.117 3.609 1.00 67.88 440 TRP B O 1
ATOM 3323 N N . GLY A 1 441 ? -61.749 33.371 4.608 1.00 58.29 441 GLY B N 1
ATOM 3324 C CA . GLY A 1 441 ? -61.706 34.236 5.801 1.00 63.87 441 GLY B CA 1
ATOM 3325 C C . GLY A 1 441 ? -60.474 35.122 5.748 1.00 60.05 441 GLY B C 1
ATOM 3326 O O . GLY A 1 441 ? -59.375 34.570 5.671 1.00 73.44 441 GLY B O 1
ATOM 3327 N N . VAL A 1 442 ? -60.666 36.443 5.720 1.00 62.84 442 VAL B N 1
ATOM 3328 C CA . VAL A 1 442 ? -59.605 37.475 5.898 1.00 61.03 442 VAL B CA 1
ATOM 3329 C C . VAL A 1 442 ? -59.721 38.041 7.317 1.00 58.63 442 VAL B C 1
ATOM 3330 O O . VAL A 1 442 ? -60.766 38.637 7.644 1.00 58.33 442 VAL B O 1
ATOM 3334 N N . LEU A 1 443 ? -58.724 37.752 8.159 1.00 59.43 443 LEU B N 1
ATOM 3335 C CA . LEU A 1 443 ? -58.775 38.006 9.626 1.00 70.44 443 LEU B CA 1
ATOM 3336 C C . LEU A 1 443 ? -57.646 38.967 10.009 1.00 68.88 443 LEU B C 1
ATOM 3337 O O . LEU A 1 443 ? -56.566 38.937 9.348 1.00 53.53 443 LEU B O 1
ATOM 3342 N N . VAL A 1 444 ? -57.863 39.749 11.066 1.00 63.88 444 VAL B N 1
ATOM 3343 C CA . VAL A 1 444 ? -56.735 40.308 11.856 1.00 72.08 444 VAL B CA 1
ATOM 3344 C C . VAL A 1 444 ? -56.799 39.658 13.236 1.00 72.25 444 VAL B C 1
ATOM 3345 O O . VAL A 1 444 ? -57.892 39.663 13.889 1.00 65.53 444 VAL B O 1
ATOM 3349 N N . ALA A 1 445 ? -55.659 39.065 13.597 1.00 75.58 445 ALA B N 1
ATOM 3350 C CA . ALA A 1 445 ? -55.362 38.413 14.889 1.00 81.49 445 ALA B CA 1
ATOM 3351 C C . ALA A 1 445 ? -55.118 39.479 15.952 1.00 88.88 445 ALA B C 1
ATOM 3352 O O . ALA A 1 445 ? -54.605 40.553 15.598 1.00 91.78 445 ALA B O 1
ATOM 3354 N N . HIS A 1 446 ? -55.458 39.180 17.207 1.00 105.80 446 HIS B N 1
ATOM 3355 C CA . HIS A 1 446 ? -55.054 40.004 18.374 1.00 109.88 446 HIS B CA 1
ATOM 3356 C C . HIS A 1 446 ? -53.522 40.025 18.424 1.00 116.03 446 HIS B C 1
ATOM 3357 O O . HIS A 1 446 ? -52.953 41.102 18.150 1.00 107.80 446 HIS B O 1
ATOM 3364 N N . THR A 1 447 ? -52.886 38.874 18.669 1.00 111.21 447 THR B N 1
ATOM 3365 C CA . THR A 1 447 ? -51.412 38.754 18.833 1.00 115.43 447 THR B CA 1
ATOM 3366 C C . THR A 1 447 ? -50.894 37.744 17.793 1.00 111.47 447 THR B C 1
ATOM 3367 O O . THR A 1 447 ? -50.267 36.751 18.194 1.00 125.06 447 THR B O 1
ATOM 3371 N N . ARG A 1 448 ? -51.125 38.011 16.501 1.00 105.60 448 ARG B N 1
ATOM 3372 C CA . ARG A 1 448 ? -50.750 37.124 15.358 1.00 107.43 448 ARG B CA 1
ATOM 3373 C C . ARG A 1 448 ? -50.665 35.671 15.851 1.00 104.29 448 ARG B C 1
ATOM 3374 O O . ARG A 1 448 ? -50.370 34.792 15.016 1.00 109.81 448 ARG B O 1
ATOM 3376 N N . LEU A 1 451 ? -53.197 32.239 14.530 1.00 90.95 451 LEU B N 1
ATOM 3377 C CA . LEU A 1 451 ? -54.355 31.809 13.699 1.00 88.37 451 LEU B CA 1
ATOM 3378 C C . LEU A 1 451 ? -53.885 30.773 12.657 1.00 93.84 451 LEU B C 1
ATOM 3379 O O . LEU A 1 451 ? -53.411 31.186 11.567 1.00 93.38 451 LEU B O 1
ATOM 3382 N N . SER A 1 452 ? -53.996 29.478 13.003 1.00 93.32 452 SER B N 1
ATOM 3383 C CA . SER A 1 452 ? -53.820 28.300 12.105 1.00 88.77 452 SER B CA 1
ATOM 3384 C C . SER A 1 452 ? -55.165 27.890 11.484 1.00 82.88 452 SER B C 1
ATOM 3385 O O . SER A 1 452 ? -56.160 27.760 12.241 1.00 72.22 452 SER B O 1
ATOM 3388 N N . LEU A 1 453 ? -55.169 27.629 10.170 1.00 73.12 453 LEU B N 1
ATOM 3389 C CA . LEU A 1 453 ? -56.370 27.248 9.384 1.00 70.44 453 LEU B CA 1
ATOM 3390 C C . LEU A 1 453 ? -57.097 26.106 10.090 1.00 70.84 453 LEU B C 1
ATOM 3391 O O . LEU A 1 453 ? -58.313 26.213 10.217 1.00 70.45 453 LEU B O 1
ATOM 3396 N N . ILE A 1 454 ? -56.367 25.064 10.513 1.00 75.66 454 ILE B N 1
ATOM 3397 C CA . ILE A 1 454 ? -56.938 23.842 11.158 1.00 71.12 454 ILE B CA 1
ATOM 3398 C C . ILE A 1 454 ? -57.648 24.300 12.439 1.00 69.51 454 ILE B C 1
ATOM 3399 O O . ILE A 1 454 ? -58.808 23.904 12.627 1.00 77.47 454 ILE B O 1
ATOM 3404 N N . ASP A 1 455 ? -57.017 25.149 13.254 1.00 68.97 455 ASP B N 1
ATOM 3405 C CA . ASP A 1 455 ? -57.619 25.660 14.517 1.00 76.04 455 ASP B CA 1
ATOM 3406 C C . ASP A 1 455 ? -58.951 26.344 14.193 1.00 78.10 455 ASP B C 1
ATOM 3407 O O . ASP A 1 455 ? -59.926 26.179 14.966 1.00 73.08 455 ASP B O 1
ATOM 3412 N N . LEU A 1 456 ? -58.968 27.101 13.097 1.00 74.52 456 LEU B N 1
ATOM 3413 C CA . LEU A 1 456 ? -60.099 27.981 12.718 1.00 75.92 456 LEU B CA 1
ATOM 3414 C C . LEU A 1 456 ? -61.259 27.124 12.197 1.00 70.03 456 LEU B C 1
ATOM 3415 O O . LEU A 1 456 ? -62.436 27.433 12.548 1.00 67.06 456 LEU B O 1
ATOM 3420 N N . LYS A 1 457 ? -60.938 26.128 11.366 1.00 61.95 457 LYS B N 1
ATOM 3421 C CA . LYS A 1 457 ? -61.883 25.093 10.877 1.00 57.46 457 LYS B CA 1
ATOM 3422 C C . LYS A 1 457 ? -62.497 24.408 12.104 1.00 57.28 457 LYS B C 1
ATOM 3423 O O . LYS A 1 457 ? -63.727 24.388 12.183 1.00 62.14 457 LYS B O 1
ATOM 3429 N N . ARG A 1 458 ? -61.692 23.950 13.063 1.00 62.03 458 ARG B N 1
ATOM 3430 C CA . ARG A 1 458 ? -62.205 23.353 14.330 1.00 68.03 458 ARG B CA 1
ATOM 3431 C C . ARG A 1 458 ? -63.216 24.335 14.930 1.00 68.06 458 ARG B C 1
ATOM 3432 O O . ARG A 1 458 ? -64.335 23.910 15.239 1.00 80.12 458 ARG B O 1
ATOM 3440 N N . HIS A 1 459 ? -62.853 25.618 15.006 1.00 70.30 459 HIS B N 1
ATOM 3441 C CA . HIS A 1 459 ? -63.646 26.712 15.642 1.00 66.15 459 HIS B CA 1
ATOM 3442 C C . HIS A 1 459 ? -64.981 26.950 14.916 1.00 64.55 459 HIS B C 1
ATOM 3443 O O . HIS A 1 459 ? -66.025 27.096 15.611 1.00 51.03 459 HIS B O 1
ATOM 3450 N N . CYS A 1 460 ? -64.924 27.053 13.585 1.00 62.17 460 CYS B N 1
ATOM 3451 C CA . CYS A 1 460 ? -66.094 27.170 12.677 1.00 64.67 460 CYS B CA 1
ATOM 3452 C C . CYS A 1 460 ? -67.027 25.968 12.885 1.00 61.72 460 CYS B C 1
ATOM 3453 O O . CYS A 1 460 ? -68.223 26.176 13.106 1.00 67.39 460 CYS B O 1
ATOM 3456 N N . ALA A 1 461 ? -66.495 24.748 12.844 1.00 58.47 461 ALA B N 1
ATOM 3457 C CA . ALA A 1 461 ? -67.288 23.501 12.819 1.00 54.63 461 ALA B CA 1
ATOM 3458 C C . ALA A 1 461 ? -68.127 23.384 14.098 1.00 55.95 461 ALA B C 1
ATOM 3459 O O . ALA A 1 461 ? -69.190 22.751 14.015 1.00 59.83 461 ALA B O 1
ATOM 3461 N N . GLN A 1 462 ? -67.731 24.035 15.196 1.00 50.91 462 GLN B N 1
ATOM 3462 C CA . GLN A 1 462 ? -68.497 24.014 16.471 1.00 53.22 462 GLN B CA 1
ATOM 3463 C C . GLN A 1 462 ? -69.706 24.944 16.418 1.00 58.95 462 GLN B C 1
ATOM 3464 O O . GLN A 1 462 ? -70.512 24.852 17.367 1.00 58.56 462 GLN B O 1
ATOM 3470 N N . ARG A 1 463 ? -69.799 25.840 15.417 1.00 56.74 463 ARG B N 1
ATOM 3471 C CA . ARG A 1 463 ? -70.853 26.895 15.331 1.00 52.43 463 ARG B CA 1
ATOM 3472 C C . ARG A 1 463 ? -71.641 26.821 14.028 1.00 46.26 463 ARG B C 1
ATOM 3473 O O . ARG A 1 463 ? -72.769 27.282 14.034 1.00 46.95 463 ARG B O 1
ATOM 3481 N N . LEU A 1 464 ? -71.047 26.335 12.945 1.00 46.94 464 LEU B N 1
ATOM 3482 C CA . LEU A 1 464 ? -71.639 26.458 11.588 1.00 57.83 464 LEU B CA 1
ATOM 3483 C C . LEU A 1 464 ? -71.814 25.086 10.942 1.00 61.53 464 LEU B C 1
ATOM 3484 O O . LEU A 1 464 ? -71.047 24.161 11.217 1.00 61.79 464 LEU B O 1
ATOM 3489 N N . PRO A 1 465 ? -72.755 24.950 9.976 1.00 57.33 465 PRO B N 1
ATOM 3490 C CA . PRO A 1 465 ? -72.792 23.782 9.103 1.00 57.02 465 PRO B CA 1
ATOM 3491 C C . PRO A 1 465 ? -71.461 23.669 8.363 1.00 57.21 465 PRO B C 1
ATOM 3492 O O . PRO A 1 465 ? -70.880 24.671 8.102 1.00 58.98 465 PRO B O 1
ATOM 3496 N N . ARG A 1 466 ? -71.029 22.464 8.028 1.00 57.38 466 ARG B N 1
ATOM 3497 C CA . ARG A 1 466 ? -69.714 22.292 7.391 1.00 63.83 466 ARG B CA 1
ATOM 3498 C C . ARG A 1 466 ? -69.673 23.098 6.093 1.00 63.36 466 ARG B C 1
ATOM 3499 O O . ARG A 1 466 ? -68.555 23.509 5.712 1.00 66.74 466 ARG B O 1
ATOM 3507 N N . TYR A 1 467 ? -70.803 23.376 5.447 1.00 54.97 467 TYR B N 1
ATOM 3508 C CA . TYR A 1 467 ? -70.746 24.034 4.115 1.00 61.10 467 TYR B CA 1
ATOM 3509 C C . TYR A 1 467 ? -70.390 25.531 4.280 1.00 59.73 467 TYR B C 1
ATOM 3510 O O . TYR A 1 467 ? -70.084 26.185 3.265 1.00 59.11 467 TYR B O 1
ATOM 3519 N N . MET A 1 468 ? -70.392 26.049 5.517 1.00 55.07 468 MET B N 1
ATOM 3520 C CA . MET A 1 468 ? -70.035 27.449 5.885 1.00 55.39 468 MET B CA 1
ATOM 3521 C C . MET A 1 468 ? -68.677 27.525 6.611 1.00 60.52 468 MET B C 1
ATOM 3522 O O . MET A 1 468 ? -68.355 28.599 7.168 1.00 60.40 468 MET B O 1
ATOM 3527 N N . ILE A 1 469 ? -67.941 26.415 6.697 1.00 63.07 469 ILE B N 1
ATOM 3528 C CA . ILE A 1 469 ? -66.557 26.381 7.237 1.00 62.60 469 ILE B CA 1
ATOM 3529 C C . ILE A 1 469 ? -65.641 26.881 6.116 1.00 65.00 469 ILE B C 1
ATOM 3530 O O . ILE A 1 469 ? -65.777 26.394 4.976 1.00 66.39 469 ILE B O 1
ATOM 3535 N N . ILE A 1 470 ? -64.774 27.848 6.420 1.00 63.31 470 ILE B N 1
ATOM 3536 C CA . ILE A 1 470 ? -63.935 28.569 5.413 1.00 63.06 470 ILE B CA 1
ATOM 3537 C C . ILE A 1 470 ? -62.901 27.589 4.855 1.00 61.26 470 ILE B C 1
ATOM 3538 O O . ILE A 1 470 ? -62.314 26.845 5.656 1.00 62.29 470 ILE B O 1
ATOM 3543 N N . ASP A 1 471 ? -62.675 27.620 3.541 1.00 56.52 471 ASP B N 1
ATOM 3544 C CA . ASP A 1 471 ? -61.660 26.795 2.837 1.00 63.91 471 ASP B CA 1
ATOM 3545 C C . ASP A 1 471 ? -60.250 27.338 3.124 1.00 68.38 471 ASP B C 1
ATOM 3546 O O . ASP A 1 471 ? -59.411 26.562 3.607 1.00 67.08 471 ASP B O 1
ATOM 3551 N N . LYS A 1 472 ? -60.009 28.629 2.864 1.00 76.88 472 LYS B N 1
ATOM 3552 C CA . LYS A 1 472 ? -58.682 29.313 2.956 1.00 74.65 472 LYS B CA 1
ATOM 3553 C C . LYS A 1 472 ? -58.748 30.468 3.971 1.00 71.41 472 LYS B C 1
ATOM 3554 O O . LYS A 1 472 ? -59.823 31.039 4.141 1.00 65.90 472 LYS B O 1
ATOM 3560 N N . VAL A 1 473 ? -57.639 30.792 4.641 1.00 74.69 473 VAL B N 1
ATOM 3561 C CA . VAL A 1 473 ? -57.524 31.992 5.527 1.00 69.04 473 VAL B CA 1
ATOM 3562 C C . VAL A 1 473 ? -56.435 32.902 4.964 1.00 73.19 473 VAL B C 1
ATOM 3563 O O . VAL A 1 473 ? -55.490 32.389 4.351 1.00 73.20 473 VAL B O 1
ATOM 3567 N N . LEU A 1 474 ? -56.603 34.210 5.138 1.00 78.81 474 LEU B N 1
ATOM 3568 C CA . LEU A 1 474 ? -55.591 35.251 4.826 1.00 79.92 474 LEU B CA 1
ATOM 3569 C C . LEU A 1 474 ? -55.521 36.200 6.023 1.00 76.79 474 LEU B C 1
ATOM 3570 O O . LEU A 1 474 ? -56.568 36.799 6.346 1.00 72.93 474 LEU B O 1
ATOM 3575 N N . CYS A 1 475 ? -54.361 36.289 6.684 1.00 78.89 475 CYS B N 1
ATOM 3576 C CA . CYS A 1 475 ? -54.158 37.174 7.862 1.00 81.05 475 CYS B CA 1
ATOM 3577 C C . CYS A 1 475 ? -53.606 38.505 7.348 1.00 81.41 475 CYS B C 1
ATOM 3578 O O . CYS A 1 475 ? -52.713 38.464 6.488 1.00 78.28 475 CYS B O 1
ATOM 3581 N N . LEU A 1 476 ? -54.214 39.616 7.776 1.00 75.25 476 LEU B N 1
ATOM 3582 C CA . LEU A 1 476 ? -53.794 41.007 7.468 1.00 67.95 476 LEU B CA 1
ATOM 3583 C C . LEU A 1 476 ? -53.546 41.750 8.787 1.00 76.95 476 LEU B C 1
ATOM 3584 O O . LEU A 1 476 ? -54.053 41.286 9.836 1.00 69.65 476 LEU B O 1
ATOM 3589 N N . ASP A 1 477 ? -52.809 42.868 8.728 1.00 77.37 477 ASP B N 1
ATOM 3590 C CA . ASP A 1 477 ? -52.497 43.708 9.913 1.00 76.17 477 ASP B CA 1
ATOM 3591 C C . ASP A 1 477 ? -53.714 44.579 10.216 1.00 67.80 477 ASP B C 1
ATOM 3592 O O . ASP A 1 477 ? -53.942 44.900 11.400 1.00 66.70 477 ASP B O 1
ATOM 3597 N N . ALA A 1 478 ? -54.487 44.926 9.189 1.00 66.37 478 ALA B N 1
ATOM 3598 C CA . ALA A 1 478 ? -55.827 45.535 9.344 1.00 69.50 478 ALA B CA 1
ATOM 3599 C C . ALA A 1 478 ? -56.610 45.323 8.055 1.00 68.21 478 ALA B C 1
ATOM 3600 O O . ALA A 1 478 ? -55.972 45.036 7.016 1.00 64.75 478 ALA B O 1
ATOM 3602 N N . LEU A 1 479 ? -57.935 45.449 8.144 1.00 69.96 479 LEU B N 1
ATOM 3603 C CA . LEU A 1 479 ? -58.857 45.302 6.990 1.00 72.78 479 LEU B CA 1
ATOM 3604 C C . LEU A 1 479 ? -59.007 46.644 6.280 1.00 66.78 479 LEU B C 1
ATOM 3605 O O . LEU A 1 479 ? -59.303 47.640 6.935 1.00 69.42 479 LEU B O 1
ATOM 3610 N N . PRO A 1 480 ? -58.914 46.710 4.933 1.00 57.72 480 PRO B N 1
ATOM 3611 C CA . PRO A 1 480 ? -59.220 47.943 4.218 1.00 58.41 480 PRO B CA 1
ATOM 3612 C C . PRO A 1 480 ? -60.546 48.537 4.698 1.00 62.30 480 PRO B C 1
ATOM 3613 O O . PRO A 1 480 ? -61.490 47.788 4.838 1.00 70.50 480 PRO B O 1
ATOM 3617 N N . ARG A 1 481 ? -60.582 49.845 4.949 1.00 60.70 481 ARG B N 1
ATOM 3618 C CA . ARG A 1 481 ? -61.841 50.579 5.221 1.00 64.53 481 ARG B CA 1
ATOM 3619 C C . ARG A 1 481 ? -62.134 51.613 4.139 1.00 66.45 481 ARG B C 1
ATOM 3620 O O . ARG A 1 481 ? -61.231 52.043 3.371 1.00 76.36 481 ARG B O 1
ATOM 3628 N N . ASN A 1 482 ? -63.414 51.936 4.112 1.00 57.30 482 ASN B N 1
ATOM 3629 C CA . ASN A 1 482 ? -64.057 52.985 3.310 1.00 60.29 482 ASN B CA 1
ATOM 3630 C C . ASN A 1 482 ? -64.030 54.241 4.178 1.00 65.87 482 ASN B C 1
ATOM 3631 O O . ASN A 1 482 ? -63.956 54.103 5.418 1.00 61.10 482 ASN B O 1
ATOM 3636 N N . ALA A 1 483 ? -64.060 55.418 3.560 1.00 62.22 483 ALA B N 1
ATOM 3637 C CA . ALA A 1 483 ? -64.166 56.696 4.287 1.00 65.10 483 ALA B CA 1
ATOM 3638 C C . ALA A 1 483 ? -65.123 56.520 5.481 1.00 66.52 483 ALA B C 1
ATOM 3639 O O . ALA A 1 483 ? -64.773 57.018 6.568 1.00 65.50 483 ALA B O 1
ATOM 3641 N N . ASN A 1 484 ? -66.257 55.814 5.325 1.00 64.79 484 ASN B N 1
ATOM 3642 C CA . ASN A 1 484 ? -67.346 55.803 6.355 1.00 61.17 484 ASN B CA 1
ATOM 3643 C C . ASN A 1 484 ? -67.008 54.901 7.552 1.00 54.97 484 ASN B C 1
ATOM 3644 O O . ASN A 1 484 ? -67.811 54.877 8.480 1.00 66.16 484 ASN B O 1
ATOM 3649 N N . GLY A 1 485 ? -65.880 54.200 7.545 1.00 52.32 485 GLY B N 1
ATOM 3650 C CA . GLY A 1 485 ? -65.508 53.276 8.635 1.00 62.48 485 GLY B CA 1
ATOM 3651 C C . GLY A 1 485 ? -65.880 51.826 8.336 1.00 69.34 485 GLY B C 1
ATOM 3652 O O . GLY A 1 485 ? -65.295 50.924 8.979 1.00 67.50 485 GLY B O 1
ATOM 3653 N N . LYS A 1 486 ? -66.813 51.584 7.405 1.00 71.60 486 LYS B N 1
ATOM 3654 C CA . LYS A 1 486 ? -67.273 50.210 7.052 1.00 64.69 486 LYS B CA 1
ATOM 3655 C C . LYS A 1 486 ? -66.136 49.541 6.275 1.00 65.12 486 LYS B C 1
ATOM 3656 O O . LYS A 1 486 ? -65.357 50.256 5.640 1.00 72.78 486 LYS B O 1
ATOM 3660 N N . VAL A 1 487 ? -66.005 48.222 6.393 1.00 63.91 487 VAL B N 1
ATOM 3661 C CA . VAL A 1 487 ? -64.985 47.400 5.682 1.00 59.32 487 VAL B CA 1
ATOM 3662 C C . VAL A 1 487 ? -65.156 47.573 4.165 1.00 60.67 487 VAL B C 1
ATOM 3663 O O . VAL A 1 487 ? -66.291 47.553 3.683 1.00 62.63 487 VAL B O 1
ATOM 3667 N N . ASP A 1 488 ? -64.057 47.738 3.438 1.00 58.99 488 ASP B N 1
ATOM 3668 C CA . ASP A 1 488 ? -64.083 47.943 1.973 1.00 58.09 488 ASP B CA 1
ATOM 3669 C C . ASP A 1 488 ? -64.027 46.543 1.376 1.00 61.52 488 ASP B C 1
ATOM 3670 O O . ASP A 1 488 ? -62.920 46.015 1.140 1.00 58.92 488 ASP B O 1
ATOM 3675 N N . ARG A 1 489 ? -65.201 45.951 1.189 1.00 62.42 489 ARG B N 1
ATOM 3676 C CA . ARG A 1 489 ? -65.344 44.578 0.655 1.00 56.62 489 ARG B CA 1
ATOM 3677 C C . ARG A 1 489 ? -64.828 44.537 -0.783 1.00 51.78 489 ARG B C 1
ATOM 3678 O O . ARG A 1 489 ? -64.266 43.504 -1.161 1.00 53.84 489 ARG B O 1
ATOM 3686 N N . PHE A 1 490 ? -65.003 45.602 -1.560 1.00 49.05 490 PHE B N 1
ATOM 3687 C CA . PHE A 1 490 ? -64.455 45.663 -2.943 1.00 55.05 490 PHE B CA 1
ATOM 3688 C C . PHE A 1 490 ? -62.924 45.651 -2.876 1.00 57.04 490 PHE B C 1
ATOM 3689 O O . PHE A 1 490 ? -62.290 44.892 -3.634 1.00 60.20 490 PHE B O 1
ATOM 3697 N N . ALA A 1 491 ? -62.331 46.431 -1.971 1.00 60.12 491 ALA B N 1
ATOM 3698 C CA . ALA A 1 491 ? -60.858 46.492 -1.821 1.00 62.49 491 ALA B CA 1
ATOM 3699 C C . ALA A 1 491 ? -60.359 45.114 -1.381 1.00 63.51 491 ALA B C 1
ATOM 3700 O O . ALA A 1 491 ? -59.445 44.548 -2.065 1.00 51.88 491 ALA B O 1
ATOM 3702 N N . LEU A 1 492 ? -60.979 44.592 -0.313 1.00 64.48 492 LEU B N 1
ATOM 3703 C CA . LEU A 1 492 ? -60.704 43.251 0.277 1.00 62.72 492 LEU B CA 1
ATOM 3704 C C . LEU A 1 492 ? -60.723 42.182 -0.812 1.00 52.96 492 LEU B C 1
ATOM 3705 O O . LEU A 1 492 ? -59.794 41.376 -0.866 1.00 54.11 492 LEU B O 1
ATOM 3710 N N . ALA A 1 493 ? -61.698 42.219 -1.704 1.00 51.78 493 ALA B N 1
ATOM 3711 C CA . ALA A 1 493 ? -61.803 41.213 -2.785 1.00 57.82 493 ALA B CA 1
ATOM 3712 C C . ALA A 1 493 ? -60.599 41.360 -3.706 1.00 54.66 493 ALA B C 1
ATOM 3713 O O . ALA A 1 493 ? -59.979 40.341 -4.001 1.00 61.29 493 ALA B O 1
ATOM 3715 N N . ARG A 1 494 ? -60.300 42.592 -4.127 1.00 66.50 494 ARG B N 1
ATOM 3716 C CA . ARG A 1 494 ? -59.183 42.922 -5.056 1.00 71.58 494 ARG B CA 1
ATOM 3717 C C . ARG A 1 494 ? -57.850 42.460 -4.457 1.00 63.47 494 ARG B C 1
ATOM 3718 O O . ARG A 1 494 ? -57.055 41.893 -5.204 1.00 58.36 494 ARG B O 1
ATOM 3726 N N . GLN A 1 495 ? -57.648 42.666 -3.152 1.00 65.53 495 GLN B N 1
ATOM 3727 C CA . GLN A 1 495 ? -56.404 42.306 -2.414 1.00 68.41 495 GLN B CA 1
ATOM 3728 C C . GLN A 1 495 ? -56.254 40.783 -2.269 1.00 67.77 495 GLN B C 1
ATOM 3729 O O . GLN A 1 495 ? -55.120 40.308 -2.349 1.00 69.42 495 GLN B O 1
ATOM 3735 N N . VAL A 1 496 ? -57.338 40.037 -2.049 1.00 79.01 496 VAL B N 1
ATOM 3736 C CA . VAL A 1 496 ? -57.303 38.546 -1.983 1.00 69.94 496 VAL B CA 1
ATOM 3737 C C . VAL A 1 496 ? -57.074 37.989 -3.395 1.00 69.05 496 VAL B C 1
ATOM 3738 O O . VAL A 1 496 ? -56.247 37.080 -3.532 1.00 71.92 496 VAL B O 1
ATOM 3742 N N . GLU A 1 497 ? -57.767 38.522 -4.406 1.00 69.87 497 GLU B N 1
ATOM 3743 C CA . GLU A 1 497 ? -57.584 38.156 -5.842 1.00 74.22 497 GLU B CA 1
ATOM 3744 C C . GLU A 1 497 ? -56.126 38.452 -6.242 1.00 79.32 497 GLU B C 1
ATOM 3745 O O . GLU A 1 497 ? -55.512 37.604 -6.916 1.00 75.12 497 GLU B O 1
ATOM 3747 N N . GLY A 1 498 ? -55.590 39.597 -5.795 1.00 88.35 498 GLY B N 1
ATOM 3748 C CA . GLY A 1 498 ? -54.232 40.098 -6.088 1.00 87.15 498 GLY B CA 1
ATOM 3749 C C . GLY A 1 498 ? -53.135 39.232 -5.483 1.00 88.53 498 GLY B C 1
ATOM 3750 O O . GLY A 1 498 ? -52.184 38.916 -6.218 1.00 98.37 498 GLY B O 1
ATOM 3751 N N . LYS A 1 499 ? -53.246 38.863 -4.200 1.00 78.73 499 LYS B N 1
ATOM 3752 C CA . LYS A 1 499 ? -52.274 37.973 -3.503 1.00 79.31 499 LYS B CA 1
ATOM 3753 C C . LYS A 1 499 ? -52.211 36.621 -4.227 1.00 81.22 499 LYS B C 1
ATOM 3754 O O . LYS A 1 499 ? -51.087 36.127 -4.416 1.00 90.95 499 LYS B O 1
ATOM 3760 N N . LEU A 1 500 ? -53.356 36.064 -4.643 1.00 85.88 500 LEU B N 1
ATOM 3761 C CA . LEU A 1 500 ? -53.428 34.773 -5.387 1.00 90.48 500 LEU B CA 1
ATOM 3762 C C . LEU A 1 500 ? -52.763 34.916 -6.763 1.00 88.53 500 LEU B C 1
ATOM 3763 O O . LEU A 1 500 ? -52.047 33.975 -7.176 1.00 93.49 500 LEU B O 1
ATOM 3768 N N . ALA A 1 501 ? -53.008 36.027 -7.461 1.00 80.71 501 ALA B N 1
ATOM 3769 C CA . ALA A 1 501 ? -52.472 36.289 -8.817 1.00 85.08 501 ALA B CA 1
ATOM 3770 C C . ALA A 1 501 ? -50.937 36.344 -8.752 1.00 91.50 501 ALA B C 1
ATOM 3771 O O . ALA A 1 501 ? -50.291 35.873 -9.712 1.00 94.33 501 ALA B O 1
ATOM 3773 N N . ALA A 1 502 ? -50.387 36.867 -7.644 1.00 95.03 502 ALA B N 1
ATOM 3774 C CA . ALA A 1 502 ? -48.935 36.988 -7.342 1.00 87.38 502 ALA B CA 1
ATOM 3775 C C . ALA A 1 502 ? -48.316 35.604 -7.087 1.00 96.24 502 ALA B C 1
ATOM 3776 O O . ALA A 1 502 ? -47.115 35.434 -7.386 1.00 113.26 502 ALA B O 1
ATOM 3778 N N . ALA A 1 503 ? -49.101 34.651 -6.568 1.00 101.30 503 ALA B N 1
ATOM 3779 C CA . ALA A 1 503 ? -48.692 33.246 -6.311 1.00 101.77 503 ALA B CA 1
ATOM 3780 C C . ALA A 1 503 ? -48.703 32.411 -7.609 1.00 105.26 503 ALA B C 1
ATOM 3781 O O . ALA A 1 503 ? -47.852 31.506 -7.717 1.00 110.25 503 ALA B O 1
ATOM 3783 N N . LEU A 1 504 ? -49.608 32.688 -8.560 1.00 111.22 504 LEU B N 1
ATOM 3784 C CA . LEU A 1 504 ? -49.613 32.056 -9.916 1.00 114.37 504 LEU B CA 1
ATOM 3785 C C . LEU A 1 504 ? -48.479 32.642 -10.786 1.00 119.66 504 LEU B C 1
ATOM 3786 O O . LEU A 1 504 ? -48.074 31.963 -11.751 1.00 125.99 504 LEU B O 1
ATOM 3788 N N . GLU A 1 505 ? -47.978 33.846 -10.471 1.00 118.41 505 GLU B N 1
ATOM 3789 C CA . GLU A 1 505 ? -46.792 34.467 -11.130 1.00 115.96 505 GLU B CA 1
ATOM 3790 C C . GLU A 1 505 ? -45.498 34.020 -10.414 1.00 126.06 505 GLU B C 1
ATOM 3791 O O . GLU A 1 505 ? -44.484 33.873 -11.120 1.00 129.80 505 GLU B O 1
ATOM 3793 N N . HIS A 1 506 ? -45.526 33.798 -9.083 1.00 129.33 506 HIS B N 1
ATOM 3794 C CA . HIS A 1 506 ? -44.392 33.308 -8.236 1.00 115.25 506 HIS B CA 1
ATOM 3795 C C . HIS A 1 506 ? -44.686 31.899 -7.703 1.00 114.85 506 HIS B C 1
ATOM 3796 O O . HIS A 1 506 ? -44.332 30.869 -8.283 1.00 116.27 506 HIS B O 1
ATOM 3798 N N . GLY B 2 3 ? -47.156 1.713 5.626 1.00 113.51 3 GLY E N 1
ATOM 3799 C CA . GLY B 2 3 ? -48.137 2.008 6.704 1.00 120.76 3 GLY E CA 1
ATOM 3800 C C . GLY B 2 3 ? -47.976 3.423 7.236 1.00 129.17 3 GLY E C 1
ATOM 3801 O O . GLY B 2 3 ? -48.834 4.280 6.921 1.00 139.12 3 GLY E O 1
ATOM 3802 N N . GLU B 2 4 ? -46.912 3.653 8.013 1.00 128.44 4 GLU E N 1
ATOM 3803 C CA . GLU B 2 4 ? -46.524 4.980 8.567 1.00 126.98 4 GLU E CA 1
ATOM 3804 C C . GLU B 2 4 ? -45.921 5.843 7.445 1.00 124.92 4 GLU E C 1
ATOM 3805 O O . GLU B 2 4 ? -45.941 7.083 7.593 1.00 126.23 4 GLU E O 1
ATOM 3811 N N . GLU B 2 5 ? -45.406 5.212 6.377 1.00 120.44 5 GLU E N 1
ATOM 3812 C CA . GLU B 2 5 ? -44.919 5.876 5.131 1.00 115.85 5 GLU E CA 1
ATOM 3813 C C . GLU B 2 5 ? -46.117 6.228 4.239 1.00 121.89 5 GLU E C 1
ATOM 3814 O O . GLU B 2 5 ? -46.143 7.366 3.738 1.00 126.72 5 GLU E O 1
ATOM 3816 N N . VAL B 2 6 ? -47.062 5.292 4.046 1.00 122.14 6 VAL E N 1
ATOM 3817 C CA . VAL B 2 6 ? -48.341 5.513 3.295 1.00 115.05 6 VAL E CA 1
ATOM 3818 C C . VAL B 2 6 ? -49.052 6.713 3.923 1.00 106.88 6 VAL E C 1
ATOM 3819 O O . VAL B 2 6 ? -49.499 7.591 3.170 1.00 100.39 6 VAL E O 1
ATOM 3821 N N . LYS B 2 7 ? -49.090 6.742 5.259 1.00 100.61 7 LYS E N 1
ATOM 3822 C CA . LYS B 2 7 ? -49.819 7.736 6.089 1.00 103.89 7 LYS E CA 1
ATOM 3823 C C . LYS B 2 7 ? -49.204 9.129 5.945 1.00 103.61 7 LYS E C 1
ATOM 3824 O O . LYS B 2 7 ? -49.945 10.114 6.129 1.00 116.95 7 LYS E O 1
ATOM 3830 N N . GLU B 2 8 ? -47.901 9.213 5.673 1.00 111.03 8 GLU E N 1
ATOM 3831 C CA . GLU B 2 8 ? -47.150 10.498 5.689 1.00 110.27 8 GLU E CA 1
ATOM 3832 C C . GLU B 2 8 ? -47.132 11.107 4.282 1.00 97.45 8 GLU E C 1
ATOM 3833 O O . GLU B 2 8 ? -47.105 12.343 4.197 1.00 89.85 8 GLU E O 1
ATOM 3839 N N . LYS B 2 9 ? -47.143 10.286 3.224 1.00 97.87 9 LYS E N 1
ATOM 3840 C CA . LYS B 2 9 ? -47.247 10.767 1.815 1.00 99.95 9 LYS E CA 1
ATOM 3841 C C . LYS B 2 9 ? -48.604 11.469 1.644 1.00 108.49 9 LYS E C 1
ATOM 3842 O O . LYS B 2 9 ? -48.656 12.487 0.921 1.00 104.59 9 LYS E O 1
ATOM 3844 N N . ILE B 2 10 ? -49.647 10.957 2.316 1.00 115.49 10 ILE E N 1
ATOM 3845 C CA . ILE B 2 10 ? -51.026 11.539 2.370 1.00 108.78 10 ILE E CA 1
ATOM 3846 C C . ILE B 2 10 ? -50.982 12.839 3.186 1.00 100.63 10 ILE E C 1
ATOM 3847 O O . ILE B 2 10 ? -51.278 13.900 2.609 1.00 89.31 10 ILE E O 1
ATOM 3852 N N . ARG B 2 11 ? -50.611 12.756 4.468 1.00 97.65 11 ARG E N 1
ATOM 3853 C CA . ARG B 2 11 ? -50.574 13.910 5.409 1.00 92.78 11 ARG E CA 1
ATOM 3854 C C . ARG B 2 11 ? -49.831 15.085 4.766 1.00 98.14 11 ARG E C 1
ATOM 3855 O O . ARG B 2 11 ? -50.236 16.237 5.007 1.00 99.35 11 ARG E O 1
ATOM 3863 N N . ARG B 2 12 ? -48.772 14.798 4.002 1.00 107.07 12 ARG E N 1
ATOM 3864 C CA . ARG B 2 12 ? -47.973 15.810 3.258 1.00 106.97 12 ARG E CA 1
ATOM 3865 C C . ARG B 2 12 ? -48.886 16.486 2.226 1.00 101.58 12 ARG E C 1
ATOM 3866 O O . ARG B 2 12 ? -48.876 17.721 2.163 1.00 98.98 12 ARG E O 1
ATOM 3868 N N . TYR B 2 13 ? -49.659 15.696 1.472 1.00 105.12 13 TYR E N 1
ATOM 3869 C CA . TYR B 2 13 ? -50.489 16.140 0.317 1.00 101.12 13 TYR E CA 1
ATOM 3870 C C . TYR B 2 13 ? -51.654 17.020 0.790 1.00 104.45 13 TYR E C 1
ATOM 3871 O O . TYR B 2 13 ? -51.802 18.158 0.287 1.00 92.31 13 TYR E O 1
ATOM 3880 N N . ILE B 2 14 ? -52.470 16.482 1.706 1.00 107.81 14 ILE E N 1
ATOM 3881 C CA . ILE B 2 14 ? -53.560 17.208 2.428 1.00 107.46 14 ILE E CA 1
ATOM 3882 C C . ILE B 2 14 ? -53.035 18.600 2.818 1.00 106.81 14 ILE E C 1
ATOM 3883 O O . ILE B 2 14 ? -53.636 19.616 2.390 1.00 102.02 14 ILE E O 1
ATOM 3887 N N . MET B 2 15 ? -51.930 18.629 3.570 1.00 105.62 15 MET E N 1
ATOM 3888 C CA . MET B 2 15 ? -51.334 19.850 4.178 1.00 110.41 15 MET E CA 1
ATOM 3889 C C . MET B 2 15 ? -50.790 20.790 3.092 1.00 107.93 15 MET E C 1
ATOM 3890 O O . MET B 2 15 ? -50.991 22.009 3.224 1.00 113.34 15 MET E O 1
ATOM 3895 N N . GLU B 2 16 ? -50.133 20.256 2.060 1.00 104.64 16 GLU E N 1
ATOM 3896 C CA . GLU B 2 16 ? -49.487 21.063 0.990 1.00 108.03 16 GLU E CA 1
ATOM 3897 C C . GLU B 2 16 ? -50.541 21.442 -0.052 1.00 110.57 16 GLU E C 1
ATOM 3898 O O . GLU B 2 16 ? -50.944 22.611 -0.071 1.00 119.55 16 GLU E O 1
ATOM 3900 N N . ASP B 2 17 ? -51.009 20.465 -0.833 1.00 119.60 17 ASP E N 1
ATOM 3901 C CA . ASP B 2 17 ? -51.665 20.670 -2.154 1.00 117.38 17 ASP E CA 1
ATOM 3902 C C . ASP B 2 17 ? -53.185 20.878 -2.038 1.00 118.04 17 ASP E C 1
ATOM 3903 O O . ASP B 2 17 ? -53.802 21.074 -3.110 1.00 110.61 17 ASP E O 1
ATOM 3908 N N . LEU B 2 18 ? -53.783 20.822 -0.834 1.00 114.03 18 LEU E N 1
ATOM 3909 C CA . LEU B 2 18 ? -55.259 20.965 -0.641 1.00 110.62 18 LEU E CA 1
ATOM 3910 C C . LEU B 2 18 ? -55.547 22.155 0.276 1.00 106.68 18 LEU E C 1
ATOM 3911 O O . LEU B 2 18 ? -56.201 23.105 -0.201 1.00 112.02 18 LEU E O 1
ATOM 3916 N N . ILE B 2 19 ? -55.096 22.107 1.532 1.00 95.86 19 ILE E N 1
ATOM 3917 C CA . ILE B 2 19 ? -55.105 23.296 2.438 1.00 95.39 19 ILE E CA 1
ATOM 3918 C C . ILE B 2 19 ? -54.363 24.443 1.732 1.00 98.75 19 ILE E C 1
ATOM 3919 O O . ILE B 2 19 ? -55.038 25.425 1.349 1.00 85.44 19 ILE E O 1
ATOM 3924 N N . ASP B 2 26 ? -48.915 23.771 9.503 1.00 114.55 26 ASP E N 1
ATOM 3925 C CA . ASP B 2 26 ? -49.149 23.441 10.938 1.00 124.06 26 ASP E CA 1
ATOM 3926 C C . ASP B 2 26 ? -48.902 21.938 11.164 1.00 138.21 26 ASP E C 1
ATOM 3927 O O . ASP B 2 26 ? -48.100 21.331 10.407 1.00 130.76 26 ASP E O 1
ATOM 3929 N N . GLU B 2 27 ? -49.540 21.365 12.190 1.00 141.78 27 GLU E N 1
ATOM 3930 C CA . GLU B 2 27 ? -49.623 19.898 12.417 1.00 138.91 27 GLU E CA 1
ATOM 3931 C C . GLU B 2 27 ? -51.054 19.436 12.126 1.00 132.99 27 GLU E C 1
ATOM 3932 O O . GLU B 2 27 ? -52.000 20.159 12.484 1.00 140.35 27 GLU E O 1
ATOM 3938 N N . LEU B 2 28 ? -51.181 18.284 11.471 1.00 115.13 28 LEU E N 1
ATOM 3939 C CA . LEU B 2 28 ? -52.455 17.576 11.208 1.00 100.08 28 LEU E CA 1
ATOM 3940 C C . LEU B 2 28 ? -52.342 16.180 11.825 1.00 97.98 28 LEU E C 1
ATOM 3941 O O . LEU B 2 28 ? -51.580 15.366 11.290 1.00 118.07 28 LEU E O 1
ATOM 3946 N N . ASP B 2 29 ? -53.069 15.920 12.908 1.00 94.32 29 ASP E N 1
ATOM 3947 C CA . ASP B 2 29 ? -52.989 14.666 13.703 1.00 98.79 29 ASP E CA 1
ATOM 3948 C C . ASP B 2 29 ? -53.647 13.508 12.930 1.00 103.29 29 ASP E C 1
ATOM 3949 O O . ASP B 2 29 ? -54.411 13.771 11.984 1.00 108.00 29 ASP E O 1
ATOM 3954 N N . ASP B 2 30 ? -53.345 12.267 13.334 1.00 121.64 30 ASP E N 1
ATOM 3955 C CA . ASP B 2 30 ? -53.870 10.996 12.758 1.00 118.43 30 ASP E CA 1
ATOM 3956 C C . ASP B 2 30 ? -55.401 10.979 12.829 1.00 116.03 30 ASP E C 1
ATOM 3957 O O . ASP B 2 30 ? -56.021 10.432 11.895 1.00 99.31 30 ASP E O 1
ATOM 3962 N N . GLN B 2 31 ? -55.964 11.526 13.917 1.00 117.94 31 GLN E N 1
ATOM 3963 C CA . GLN B 2 31 ? -57.395 11.396 14.308 1.00 117.40 31 GLN E CA 1
ATOM 3964 C C . GLN B 2 31 ? -58.197 12.671 13.973 1.00 121.70 31 GLN E C 1
ATOM 3965 O O . GLN B 2 31 ? -59.442 12.628 14.102 1.00 120.48 31 GLN E O 1
ATOM 3971 N N . THR B 2 32 ? -57.532 13.761 13.562 1.00 108.68 32 THR E N 1
ATOM 3972 C CA . THR B 2 32 ? -58.157 15.048 13.136 1.00 96.75 32 THR E CA 1
ATOM 3973 C C . THR B 2 32 ? -59.281 14.785 12.135 1.00 90.54 32 THR E C 1
ATOM 3974 O O . THR B 2 32 ? -59.024 14.367 11.003 1.00 87.13 32 THR E O 1
ATOM 3978 N N . PRO B 2 33 ? -60.553 15.062 12.508 1.00 82.54 33 PRO E N 1
ATOM 3979 C CA . PRO B 2 33 ? -61.700 14.634 11.701 1.00 81.31 33 PRO E CA 1
ATOM 3980 C C . PRO B 2 33 ? -61.809 15.479 10.423 1.00 76.14 33 PRO E C 1
ATOM 3981 O O . PRO B 2 33 ? -62.172 16.612 10.518 1.00 77.07 33 PRO E O 1
ATOM 3985 N N . LEU B 2 34 ? -61.444 14.894 9.281 1.00 73.31 34 LEU E N 1
ATOM 3986 C CA . LEU B 2 34 ? -61.187 15.592 7.991 1.00 75.56 34 LEU E CA 1
ATOM 3987 C C . LEU B 2 34 ? -62.498 16.068 7.358 1.00 74.19 34 LEU E C 1
ATOM 3988 O O . LEU B 2 34 ? -62.451 17.025 6.564 1.00 85.92 34 LEU E O 1
ATOM 3993 N N . LEU B 2 35 ? -63.611 15.395 7.643 1.00 73.76 35 LEU E N 1
ATOM 3994 C CA . LEU B 2 35 ? -64.928 15.708 7.036 1.00 64.50 35 LEU E CA 1
ATOM 3995 C C . LEU B 2 35 ? -65.700 16.619 7.986 1.00 58.70 35 LEU E C 1
ATOM 3996 O O . LEU B 2 35 ? -66.184 17.654 7.508 1.00 57.19 35 LEU E O 1
ATOM 4001 N N . GLU B 2 36 ? -65.734 16.290 9.283 1.00 53.54 36 GLU E N 1
ATOM 4002 C CA . GLU B 2 36 ? -66.397 17.132 10.310 1.00 62.10 36 GLU E CA 1
ATOM 4003 C C . GLU B 2 36 ? -65.960 18.600 10.193 1.00 65.33 36 GLU E C 1
ATOM 4004 O O . GLU B 2 36 ? -66.844 19.468 10.294 1.00 79.33 36 GLU E O 1
ATOM 4010 N N . TRP B 2 37 ? -64.672 18.869 9.972 1.00 67.14 37 TRP E N 1
ATOM 4011 C CA . TRP B 2 37 ? -64.066 20.230 9.913 1.00 63.50 37 TRP E CA 1
ATOM 4012 C C . TRP B 2 37 ? -63.852 20.668 8.459 1.00 60.86 37 TRP E C 1
ATOM 4013 O O . TRP B 2 37 ? -63.075 21.593 8.219 1.00 56.42 37 TRP E O 1
ATOM 4024 N N . GLY B 2 38 ? -64.503 20.024 7.503 1.00 57.31 38 GLY E N 1
ATOM 4025 C CA . GLY B 2 38 ? -64.461 20.464 6.098 1.00 61.92 38 GLY E CA 1
ATOM 4026 C C . GLY B 2 38 ? -63.052 20.719 5.591 1.00 64.76 38 GLY E C 1
ATOM 4027 O O . GLY B 2 38 ? -62.906 21.601 4.752 1.00 75.78 38 GLY E O 1
ATOM 4028 N N . ILE B 2 39 ? -62.063 19.946 6.048 1.00 68.95 39 ILE E N 1
ATOM 4029 C CA . ILE B 2 39 ? -60.710 19.829 5.423 1.00 67.17 39 ILE E CA 1
ATOM 4030 C C . ILE B 2 39 ? -60.855 18.994 4.142 1.00 67.40 39 ILE E C 1
ATOM 4031 O O . ILE B 2 39 ? -60.385 19.424 3.088 1.00 55.40 39 ILE E O 1
ATOM 4036 N N . LEU B 2 40 ? -61.517 17.841 4.226 1.00 71.32 40 LEU E N 1
ATOM 4037 C CA . LEU B 2 40 ? -61.978 17.079 3.032 1.00 69.72 40 LEU E CA 1
ATOM 4038 C C . LEU B 2 40 ? -63.466 17.370 2.780 1.00 68.34 40 LEU E C 1
ATOM 4039 O O . LEU B 2 40 ? -64.244 17.554 3.768 1.00 60.12 40 LEU E O 1
ATOM 4044 N N . ASN B 2 41 ? -63.852 17.400 1.503 1.00 59.27 41 ASN E N 1
ATOM 4045 C CA . ASN B 2 41 ? -65.204 17.842 1.071 1.00 61.04 41 ASN E CA 1
ATOM 4046 C C . ASN B 2 41 ? -65.492 17.319 -0.343 1.00 59.65 41 ASN E C 1
ATOM 4047 O O . ASN B 2 41 ? -64.643 16.644 -0.914 1.00 63.76 41 ASN E O 1
ATOM 4052 N N . SER B 2 42 ? -66.653 17.660 -0.888 1.00 59.28 42 SER E N 1
ATOM 4053 C CA . SER B 2 42 ? -67.172 17.145 -2.173 1.00 61.84 42 SER E CA 1
ATOM 4054 C C . SER B 2 42 ? -66.161 17.416 -3.282 1.00 60.63 42 SER E C 1
ATOM 4055 O O . SER B 2 42 ? -66.083 16.596 -4.184 1.00 66.74 42 SER E O 1
ATOM 4058 N N . MET B 2 43 ? -65.435 18.533 -3.219 1.00 70.37 43 MET E N 1
ATOM 4059 C CA . MET B 2 43 ? -64.558 19.001 -4.329 1.00 71.17 43 MET E CA 1
ATOM 4060 C C . MET B 2 43 ? -63.114 18.481 -4.159 1.00 69.08 43 MET E C 1
ATOM 4061 O O . MET B 2 43 ? -62.498 18.185 -5.192 1.00 69.56 43 MET E O 1
ATOM 4066 N N . ASN B 2 44 ? -62.576 18.328 -2.940 1.00 69.38 44 ASN E N 1
ATOM 4067 C CA . ASN B 2 44 ? -61.133 17.977 -2.775 1.00 73.67 44 ASN E CA 1
ATOM 4068 C C . ASN B 2 44 ? -60.928 16.455 -2.634 1.00 87.08 44 ASN E C 1
ATOM 4069 O O . ASN B 2 44 ? -59.820 16.002 -2.939 1.00 99.77 44 ASN E O 1
ATOM 4074 N N . ILE B 2 45 ? -61.940 15.686 -2.224 1.00 93.60 45 ILE E N 1
ATOM 4075 C CA . ILE B 2 45 ? -61.813 14.222 -1.936 1.00 88.66 45 ILE E CA 1
ATOM 4076 C C . ILE B 2 45 ? -61.439 13.466 -3.218 1.00 93.73 45 ILE E C 1
ATOM 4077 O O . ILE B 2 45 ? -60.680 12.493 -3.118 1.00 95.14 45 ILE E O 1
ATOM 4082 N N . VAL B 2 46 ? -61.977 13.865 -4.371 1.00 103.08 46 VAL E N 1
ATOM 4083 C CA . VAL B 2 46 ? -61.709 13.186 -5.674 1.00 104.74 46 VAL E CA 1
ATOM 4084 C C . VAL B 2 46 ? -60.269 13.498 -6.106 1.00 108.43 46 VAL E C 1
ATOM 4085 O O . VAL B 2 46 ? -59.661 12.617 -6.722 1.00 106.76 46 VAL E O 1
ATOM 4089 N N . LYS B 2 47 ? -59.739 14.687 -5.781 1.00 109.33 47 LYS E N 1
ATOM 4090 C CA . LYS B 2 47 ? -58.311 15.059 -6.017 1.00 111.41 47 LYS E CA 1
ATOM 4091 C C . LYS B 2 47 ? -57.392 14.077 -5.264 1.00 112.72 47 LYS E C 1
ATOM 4092 O O . LYS B 2 47 ? -56.545 13.427 -5.930 1.00 110.78 47 LYS E O 1
ATOM 4094 N N . LEU B 2 48 ? -57.568 13.960 -3.938 1.00 103.52 48 LEU E N 1
ATOM 4095 C CA . LEU B 2 48 ? -56.801 13.059 -3.024 1.00 96.67 48 LEU E CA 1
ATOM 4096 C C . LEU B 2 48 ? -56.835 11.618 -3.543 1.00 98.26 48 LEU E C 1
ATOM 4097 O O . LEU B 2 48 ? -55.893 10.868 -3.256 1.00 105.15 48 LEU E O 1
ATOM 4102 N N . MET B 2 49 ? -57.886 11.235 -4.264 1.00 104.01 49 MET E N 1
ATOM 4103 C CA . MET B 2 49 ? -57.991 9.887 -4.874 1.00 104.97 49 MET E CA 1
ATOM 4104 C C . MET B 2 49 ? -57.206 9.842 -6.193 1.00 107.45 49 MET E C 1
ATOM 4105 O O . MET B 2 49 ? -56.545 8.817 -6.424 1.00 101.45 49 MET E O 1
ATOM 4110 N N . VAL B 2 50 ? -57.270 10.896 -7.021 1.00 113.89 50 VAL E N 1
ATOM 4111 C CA . VAL B 2 50 ? -56.429 11.043 -8.253 1.00 109.34 50 VAL E CA 1
ATOM 4112 C C . VAL B 2 50 ? -55.011 10.619 -7.868 1.00 110.32 50 VAL E C 1
ATOM 4113 O O . VAL B 2 50 ? -54.445 9.737 -8.549 1.00 116.42 50 VAL E O 1
ATOM 4115 N N . TYR B 2 51 ? -54.529 11.188 -6.755 1.00 112.74 51 TYR E N 1
ATOM 4116 C CA . TYR B 2 51 ? -53.153 11.087 -6.197 1.00 109.35 51 TYR E CA 1
ATOM 4117 C C . TYR B 2 51 ? -52.884 9.677 -5.644 1.00 102.96 51 TYR E C 1
ATOM 4118 O O . TYR B 2 51 ? -51.884 9.059 -6.070 1.00 106.41 51 TYR E O 1
ATOM 4127 N N . ILE B 2 52 ? -53.725 9.188 -4.724 1.00 92.87 52 ILE E N 1
ATOM 4128 C CA . ILE B 2 52 ? -53.585 7.846 -4.081 1.00 94.42 52 ILE E CA 1
ATOM 4129 C C . ILE B 2 52 ? -53.589 6.730 -5.145 1.00 103.78 52 ILE E C 1
ATOM 4130 O O . ILE B 2 52 ? -52.860 5.747 -4.949 1.00 110.27 52 ILE E O 1
ATOM 4135 N N . ARG B 2 53 ? -54.370 6.844 -6.225 1.00 110.18 53 ARG E N 1
ATOM 4136 C CA . ARG B 2 53 ? -54.229 5.959 -7.417 1.00 115.28 53 ARG E CA 1
ATOM 4137 C C . ARG B 2 53 ? -52.916 6.326 -8.121 1.00 120.30 53 ARG E C 1
ATOM 4138 O O . ARG B 2 53 ? -51.925 5.589 -7.946 1.00 122.75 53 ARG E O 1
ATOM 4140 N N . ASP B 2 54 ? -52.892 7.475 -8.805 1.00 123.68 54 ASP E N 1
ATOM 4141 C CA . ASP B 2 54 ? -51.807 7.913 -9.729 1.00 122.40 54 ASP E CA 1
ATOM 4142 C C . ASP B 2 54 ? -50.414 7.883 -9.066 1.00 124.89 54 ASP E C 1
ATOM 4143 O O . ASP B 2 54 ? -49.445 8.121 -9.811 1.00 147.06 54 ASP E O 1
ATOM 4145 N N . GLU B 2 55 ? -50.274 7.630 -7.754 1.00 115.20 55 GLU E N 1
ATOM 4146 C CA . GLU B 2 55 ? -48.941 7.655 -7.081 1.00 104.43 55 GLU E CA 1
ATOM 4147 C C . GLU B 2 55 ? -48.948 6.887 -5.748 1.00 105.45 55 GLU E C 1
ATOM 4148 O O . GLU B 2 55 ? -48.443 7.460 -4.766 1.00 109.90 55 GLU E O 1
ATOM 4150 N N . MET B 2 56 ? -49.451 5.644 -5.708 1.00 93.33 56 MET E N 1
ATOM 4151 C CA . MET B 2 56 ? -49.284 4.720 -4.543 1.00 94.76 56 MET E CA 1
ATOM 4152 C C . MET B 2 56 ? -49.643 3.282 -4.949 1.00 93.27 56 MET E C 1
ATOM 4153 O O . MET B 2 56 ? -50.693 3.098 -5.605 1.00 88.25 56 MET E O 1
ATOM 4158 N N . SER B 2 59 ? -55.716 3.000 -6.201 1.00 109.00 59 SER E N 1
ATOM 4159 C CA . SER B 2 59 ? -57.041 3.163 -6.868 1.00 115.46 59 SER E CA 1
ATOM 4160 C C . SER B 2 59 ? -58.184 2.818 -5.888 1.00 116.02 59 SER E C 1
ATOM 4161 O O . SER B 2 59 ? -58.554 1.633 -5.829 1.00 114.85 59 SER E O 1
ATOM 4163 N N . ILE B 2 60 ? -58.728 3.819 -5.165 1.00 113.37 60 ILE E N 1
ATOM 4164 C CA . ILE B 2 60 ? -59.843 3.682 -4.169 1.00 100.73 60 ILE E CA 1
ATOM 4165 C C . ILE B 2 60 ? -61.164 3.570 -4.927 1.00 98.27 60 ILE E C 1
ATOM 4166 O O . ILE B 2 60 ? -61.406 4.330 -5.864 1.00 95.42 60 ILE E O 1
ATOM 4171 N N . PRO B 2 61 ? -62.073 2.655 -4.513 1.00 100.33 61 PRO E N 1
ATOM 4172 C CA . PRO B 2 61 ? -63.371 2.481 -5.174 1.00 105.21 61 PRO E CA 1
ATOM 4173 C C . PRO B 2 61 ? -64.460 3.452 -4.680 1.00 118.87 61 PRO E C 1
ATOM 4174 O O . PRO B 2 61 ? -64.394 3.880 -3.541 1.00 122.54 61 PRO E O 1
ATOM 4178 N N . SER B 2 62 ? -65.470 3.732 -5.512 1.00 125.59 62 SER E N 1
ATOM 4179 C CA . SER B 2 62 ? -66.528 4.742 -5.239 1.00 111.98 62 SER E CA 1
ATOM 4180 C C . SER B 2 62 ? -67.530 4.262 -4.181 1.00 99.22 62 SER E C 1
ATOM 4181 O O . SER B 2 62 ? -68.067 5.130 -3.495 1.00 116.62 62 SER E O 1
ATOM 4184 N N . THR B 2 63 ? -67.748 2.960 -3.989 1.00 86.61 63 THR E N 1
ATOM 4185 C CA . THR B 2 63 ? -68.478 2.463 -2.785 1.00 92.73 63 THR E CA 1
ATOM 4186 C C . THR B 2 63 ? -67.781 2.973 -1.506 1.00 94.02 63 THR E C 1
ATOM 4187 O O . THR B 2 63 ? -68.439 2.969 -0.451 1.00 81.72 63 THR E O 1
ATOM 4189 N N . HIS B 2 64 ? -66.510 3.401 -1.580 1.00 103.06 64 HIS E N 1
ATOM 4190 C CA . HIS B 2 64 ? -65.637 3.703 -0.405 1.00 99.25 64 HIS E CA 1
ATOM 4191 C C . HIS B 2 64 ? -65.602 5.204 -0.075 1.00 95.56 64 HIS E C 1
ATOM 4192 O O . HIS B 2 64 ? -65.159 5.529 1.045 1.00 97.16 64 HIS E O 1
ATOM 4194 N N . ILE B 2 65 ? -66.026 6.075 -1.002 1.00 84.33 65 ILE E N 1
ATOM 4195 C CA . ILE B 2 65 ? -66.026 7.566 -0.853 1.00 74.89 65 ILE E CA 1
ATOM 4196 C C . ILE B 2 65 ? -67.071 7.955 0.213 1.00 70.17 65 ILE E C 1
ATOM 4197 O O . ILE B 2 65 ? -68.160 8.428 -0.171 1.00 73.14 65 ILE E O 1
ATOM 4201 N N . THR B 2 66 ? -66.791 7.713 1.502 1.00 62.27 66 THR E N 1
ATOM 4202 C CA . THR B 2 66 ? -67.764 7.874 2.619 1.00 65.06 66 THR E CA 1
ATOM 4203 C C . THR B 2 66 ? -67.028 8.008 3.958 1.00 66.35 66 THR E C 1
ATOM 4204 O O . THR B 2 66 ? -65.823 7.779 3.999 1.00 76.87 66 THR E O 1
ATOM 4208 N N . GLY B 2 67 ? -67.748 8.354 5.022 1.00 69.16 67 GLY E N 1
ATOM 4209 C CA . GLY B 2 67 ? -67.173 8.603 6.357 1.00 76.93 67 GLY E CA 1
ATOM 4210 C C . GLY B 2 67 ? -66.287 7.466 6.831 1.00 84.71 67 GLY E C 1
ATOM 4211 O O . GLY B 2 67 ? -65.221 7.759 7.396 1.00 90.90 67 GLY E O 1
ATOM 4212 N N . LYS B 2 68 ? -66.716 6.214 6.623 1.00 99.37 68 LYS E N 1
ATOM 4213 C CA . LYS B 2 68 ? -65.982 4.990 7.060 1.00 103.40 68 LYS E CA 1
ATOM 4214 C C . LYS B 2 68 ? -64.532 5.084 6.559 1.00 97.32 68 LYS E C 1
ATOM 4215 O O . LYS B 2 68 ? -63.636 5.161 7.409 1.00 85.96 68 LYS E O 1
ATOM 4217 N N . TYR B 2 69 ? -64.331 5.142 5.236 1.00 87.06 69 TYR E N 1
ATOM 4218 C CA . TYR B 2 69 ? -63.012 5.289 4.563 1.00 85.84 69 TYR E CA 1
ATOM 4219 C C . TYR B 2 69 ? -62.269 6.579 4.982 1.00 92.19 69 TYR E C 1
ATOM 4220 O O . TYR B 2 69 ? -61.113 6.446 5.428 1.00 90.56 69 TYR E O 1
ATOM 4222 N N . PHE B 2 70 ? -62.864 7.780 4.850 1.00 84.96 70 PHE E N 1
ATOM 4223 C CA . PHE B 2 70 ? -62.120 9.073 4.863 1.00 72.41 70 PHE E CA 1
ATOM 4224 C C . PHE B 2 70 ? -62.352 9.919 6.129 1.00 66.52 70 PHE E C 1
ATOM 4225 O O . PHE B 2 70 ? -61.995 11.112 6.068 1.00 62.34 70 PHE E O 1
ATOM 4233 N N . LYS B 2 71 ? -62.863 9.354 7.230 1.00 67.14 71 LYS E N 1
ATOM 4234 C CA . LYS B 2 71 ? -63.064 10.064 8.532 1.00 67.92 71 LYS E CA 1
ATOM 4235 C C . LYS B 2 71 ? -61.745 10.723 8.970 1.00 72.55 71 LYS E C 1
ATOM 4236 O O . LYS B 2 71 ? -61.630 11.938 8.829 1.00 76.79 71 LYS E O 1
ATOM 4239 N N . ASP B 2 72 ? -60.780 9.930 9.461 1.00 92.89 72 ASP E N 1
ATOM 4240 C CA . ASP B 2 72 ? -59.488 10.358 10.077 1.00 88.26 72 ASP E CA 1
ATOM 4241 C C . ASP B 2 72 ? -58.353 10.205 9.052 1.00 87.68 72 ASP E C 1
ATOM 4242 O O . ASP B 2 72 ? -58.587 9.579 7.992 1.00 77.83 72 ASP E O 1
ATOM 4245 N N . LEU B 2 73 ? -57.155 10.724 9.354 1.00 96.97 73 LEU E N 1
ATOM 4246 C CA . LEU B 2 73 ? -55.938 10.463 8.531 1.00 99.98 73 LEU E CA 1
ATOM 4247 C C . LEU B 2 73 ? -55.614 8.965 8.619 1.00 99.71 73 LEU E C 1
ATOM 4248 O O . LEU B 2 73 ? -55.348 8.358 7.561 1.00 95.22 73 LEU E O 1
ATOM 4251 N N . ASN B 2 74 ? -55.682 8.377 9.821 1.00 92.67 74 ASN E N 1
ATOM 4252 C CA . ASN B 2 74 ? -55.301 6.956 10.039 1.00 95.27 74 ASN E CA 1
ATOM 4253 C C . ASN B 2 74 ? -56.350 6.054 9.390 1.00 87.55 74 ASN E C 1
ATOM 4254 O O . ASN B 2 74 ? -55.964 4.978 8.930 1.00 104.14 74 ASN E O 1
ATOM 4259 N N . ALA B 2 75 ? -57.603 6.490 9.299 1.00 86.16 75 ALA E N 1
ATOM 4260 C CA . ALA B 2 75 ? -58.649 5.763 8.543 1.00 83.50 75 ALA E CA 1
ATOM 4261 C C . ALA B 2 75 ? -58.278 5.731 7.055 1.00 78.82 75 ALA E C 1
ATOM 4262 O O . ALA B 2 75 ? -58.410 4.649 6.466 1.00 84.70 75 ALA E O 1
ATOM 4264 N N . ILE B 2 76 ? -57.814 6.842 6.464 1.00 84.43 76 ILE E N 1
ATOM 4265 C CA . ILE B 2 76 ? -57.381 6.859 5.028 1.00 91.85 76 ILE E CA 1
ATOM 4266 C C . ILE B 2 76 ? -56.135 5.971 4.887 1.00 102.13 76 ILE E C 1
ATOM 4267 O O . ILE B 2 76 ? -55.958 5.391 3.787 1.00 99.95 76 ILE E O 1
ATOM 4271 N N . SER B 2 77 ? -55.297 5.889 5.937 1.00 101.59 77 SER E N 1
ATOM 4272 C CA . SER B 2 77 ? -54.111 4.990 6.005 1.00 96.59 77 SER E CA 1
ATOM 4273 C C . SER B 2 77 ? -54.581 3.535 5.854 1.00 93.29 77 SER E C 1
ATOM 4274 O O . SER B 2 77 ? -54.167 2.914 4.851 1.00 95.12 77 SER E O 1
ATOM 4276 N N . ARG B 2 78 ? -55.453 3.042 6.758 1.00 78.72 78 ARG E N 1
ATOM 4277 C CA . ARG B 2 78 ? -55.972 1.638 6.764 1.00 79.72 78 ARG E CA 1
ATOM 4278 C C . ARG B 2 78 ? -56.452 1.272 5.348 1.00 81.52 78 ARG E C 1
ATOM 4279 O O . ARG B 2 78 ? -56.019 0.239 4.809 1.0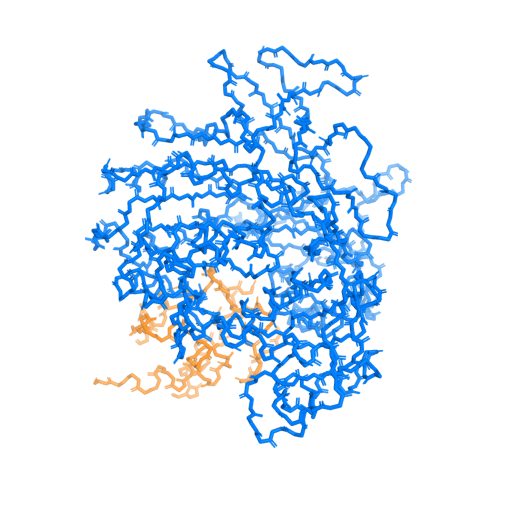0 88.94 78 ARG E O 1
ATOM 4287 N N . THR B 2 79 ? -57.296 2.124 4.769 1.00 83.63 79 THR E N 1
ATOM 4288 C CA . THR B 2 79 ? -57.940 1.983 3.436 1.00 88.01 79 THR E CA 1
ATOM 4289 C C . THR B 2 79 ? -56.930 1.607 2.347 1.00 88.25 79 THR E C 1
ATOM 4290 O O . THR B 2 79 ? -57.206 0.651 1.602 1.00 91.44 79 THR E O 1
ATOM 4294 N N . VAL B 2 80 ? -55.843 2.365 2.207 1.00 98.51 80 VAL E N 1
ATOM 4295 C CA . VAL B 2 80 ? -54.811 2.113 1.156 1.00 108.83 80 VAL E CA 1
ATOM 4296 C C . VAL B 2 80 ? -54.030 0.846 1.552 1.00 108.74 80 VAL E C 1
ATOM 4297 O O . VAL B 2 80 ? -53.859 -0.020 0.678 1.00 97.65 80 VAL E O 1
ATOM 4301 N N . GLU B 2 81 ? -53.621 0.725 2.825 1.00 116.16 81 GLU E N 1
ATOM 4302 C CA . GLU B 2 81 ? -52.932 -0.469 3.397 1.00 119.83 81 GLU E CA 1
ATOM 4303 C C . GLU B 2 81 ? -53.691 -1.739 2.996 1.00 126.62 81 GLU E C 1
ATOM 4304 O O . GLU B 2 81 ? -53.050 -2.650 2.435 1.00 148.68 81 GLU E O 1
ATOM 4310 N N . GLN B 2 82 ? -55.001 -1.794 3.272 1.00 118.69 82 GLN E N 1
ATOM 4311 C CA . GLN B 2 82 ? -55.864 -2.988 3.033 1.00 109.73 82 GLN E CA 1
ATOM 4312 C C . GLN B 2 82 ? -56.045 -3.268 1.537 1.00 104.35 82 GLN E C 1
ATOM 4313 O O . GLN B 2 82 ? -56.308 -4.434 1.208 1.00 119.57 82 GLN E O 1
ATOM 4319 N N . LEU B 2 83 ? -55.969 -2.254 0.670 1.00 99.23 83 LEU E N 1
ATOM 4320 C CA . LEU B 2 83 ? -55.896 -2.463 -0.802 1.00 103.67 83 LEU E CA 1
ATOM 4321 C C . LEU B 2 83 ? -54.500 -3.019 -1.127 1.00 113.23 83 LEU E C 1
ATOM 4322 O O . LEU B 2 83 ? -53.582 -2.212 -1.341 1.00 117.22 83 LEU E O 1
ATOM 4324 N N . LYS B 2 84 ? -54.334 -4.350 -1.098 1.00 126.10 84 LYS E N 1
ATOM 4325 C CA . LYS B 2 84 ? -53.063 -5.064 -1.420 1.00 120.83 84 LYS E CA 1
ATOM 4326 C C . LYS B 2 84 ? -53.187 -5.704 -2.810 1.00 121.46 84 LYS E C 1
ATOM 4327 O O . LYS B 2 84 ? -52.379 -5.351 -3.696 1.00 124.22 84 LYS E O 1
ATOM 4333 N N . ALA B 2 85 ? -54.162 -6.607 -2.983 1.00 115.10 85 ALA E N 1
ATOM 4334 C CA . ALA B 2 85 ? -54.445 -7.351 -4.237 1.00 119.75 85 ALA E CA 1
ATOM 4335 C C . ALA B 2 85 ? -55.746 -8.149 -4.083 1.00 119.99 85 ALA E C 1
ATOM 4336 O O . ALA B 2 85 ? -56.840 -7.677 -4.378 1.00 112.29 85 ALA E O 1
#

Sequence (578 aa):
KLLHERMMHSLARYPRQTAVVDEQDALSYEALELRIREFVAMLCALGVGQGQRILLWAHKSVDLVAVMQAALRLGVVYVPVDPLSPVSRLEKIAGDSQAVLVLCTAARLEELAGSALAQVRSVVLDDPASAGYWRNIDTGSSVVPTLAIQPDDLAYILYTSGSTGVPKGVALSHGNALAFVDWACERYCFQPGERFANHAPLHFDLSVLDIYCALNVGATVCLVPESIAFSPRLLTDFIRQHEISIWYSVPSVLMMMMQDGDLLSDIQDTLRVLLFAGEPFPVKHLRDLRAAYADVRLANLFGPTETNVCTAFEVGAIDPERVLPVPIGTAASGNQVWAQKPDGSRCAVGEEGELVVQGPTVMLGYFAKPAQEGPYKTGDMVRQRPDGNYEYLGRRDDMLKVRGNRIERGEVEAALLAHPQVSEAAVLVVGEGMNAQLWGVLVAHTRLSLIDLKRHCAQRLPRYMIIDKVLCLDALPRNANGKVDRFALARQVEGKLAAALEHGEEVKEKIRRYIMEDLIDELDDQTPLLEWGILNSMNIVKLMVYIRDEMSIPSTHITGKYFKDLNAISRTVEQLKA

Radius of gyration: 24.0 Å; Cα contacts (8 Å, |Δi|>4): 1202; chains: 2; bounding box: 67×64×59 Å